Protein AF-0000000080645925 (afdb_homodimer)

Organism: NCBI:txid888439

pLDDT: mean 96.14, std 4.33, range [56.69, 98.94]

Structure (mmCIF, N/CA/C/O backbone):
data_AF-0000000080645925-model_v1
#
loop_
_entity.id
_entity.type
_entity.pdbx_description
1 polymer 'Pyrroline-5-carboxylate reductase'
#
loop_
_atom_site.group_PDB
_atom_site.id
_atom_site.type_symbol
_atom_site.label_atom_id
_atom_site.label_alt_id
_atom_site.label_comp_id
_atom_site.label_asym_id
_atom_site.label_entity_id
_atom_site.label_seq_id
_atom_site.pdbx_PDB_ins_code
_atom_site.Cartn_x
_atom_site.Cartn_y
_atom_site.Cartn_z
_atom_site.occupancy
_atom_site.B_iso_or_equiv
_atom_site.auth_seq_id
_atom_site.auth_comp_id
_atom_site.auth_asym_id
_atom_site.auth_atom_id
_atom_site.pdbx_PDB_model_num
ATOM 1 N N . MET A 1 1 ? -7.281 8.938 30.578 1 92.31 1 MET A N 1
ATOM 2 C CA . MET A 1 1 ? -7.684 9.039 29.172 1 92.31 1 MET A CA 1
ATOM 3 C C . MET A 1 1 ? -7.758 10.5 28.734 1 92.31 1 MET A C 1
ATOM 5 O O . MET A 1 1 ? -8.305 11.344 29.453 1 92.31 1 MET A O 1
ATOM 9 N N . LEU A 1 2 ? -7.09 10.836 27.609 1 97 2 LEU A N 1
ATOM 10 C CA . LEU A 1 2 ? -7.094 12.219 27.125 1 97 2 LEU A CA 1
ATOM 11 C C . LEU A 1 2 ? -8.32 12.492 26.266 1 97 2 LEU A C 1
ATOM 13 O O . LEU A 1 2 ? -8.852 11.586 25.625 1 97 2 LEU A O 1
ATOM 17 N N . THR A 1 3 ? -8.766 13.719 26.375 1 98.38 3 THR A N 1
ATOM 18 C CA . THR A 1 3 ? -9.867 14.117 25.516 1 98.38 3 THR A CA 1
ATOM 19 C C . THR A 1 3 ? -9.359 14.883 24.297 1 98.38 3 THR A C 1
ATOM 21 O O . THR A 1 3 ? -8.648 15.883 24.422 1 98.38 3 THR A O 1
ATOM 24 N N . VAL A 1 4 ? -9.711 14.367 23.109 1 98.75 4 VAL A N 1
ATOM 25 C CA . VAL A 1 4 ? -9.383 15.016 21.859 1 98.75 4 VAL A CA 1
ATOM 26 C C . VAL A 1 4 ? -10.609 15.75 21.312 1 98.75 4 VAL A C 1
ATOM 28 O O . VAL A 1 4 ? -11.625 15.125 21 1 98.75 4 VAL A O 1
ATOM 31 N N . GLY A 1 5 ? -10.508 17.047 21.328 1 98.5 5 GLY A N 1
ATOM 32 C CA . GLY A 1 5 ? -11.547 17.859 20.703 1 98.5 5 GLY A CA 1
ATOM 33 C C . GLY A 1 5 ? -11.281 18.125 19.234 1 98.5 5 GLY A C 1
ATOM 34 O O . GLY A 1 5 ? -10.156 18.438 18.844 1 98.5 5 GLY A O 1
ATOM 35 N N . ILE A 1 6 ? -12.273 18.016 18.391 1 98.62 6 ILE A N 1
ATOM 36 C CA . ILE A 1 6 ? -12.18 18.312 16.969 1 98.62 6 ILE A CA 1
ATOM 37 C C . ILE A 1 6 ? -13.102 19.484 16.641 1 98.62 6 ILE A C 1
ATOM 39 O O . ILE A 1 6 ? -14.32 19.375 16.766 1 98.62 6 ILE A O 1
ATOM 43 N N . LEU A 1 7 ? -12.469 20.578 16.328 1 97.88 7 LEU A N 1
ATOM 44 C CA . LEU A 1 7 ? -13.219 21.75 15.891 1 97.88 7 LEU A CA 1
ATOM 45 C C . LEU A 1 7 ? -13.312 21.812 14.367 1 97.88 7 LEU A C 1
ATOM 47 O O . LEU A 1 7 ? -12.375 22.266 13.703 1 97.88 7 LEU A O 1
ATOM 51 N N . GLY A 1 8 ? -14.438 21.453 13.82 1 96.75 8 GLY A N 1
ATOM 52 C CA . GLY A 1 8 ? -14.656 21.25 12.398 1 96.75 8 GLY A CA 1
ATOM 53 C C . GLY A 1 8 ? -14.805 19.781 12.016 1 96.75 8 GLY A C 1
ATOM 54 O O . GLY A 1 8 ? -13.844 19.016 12.125 1 96.75 8 GLY A O 1
ATOM 55 N N . THR A 1 9 ? -15.992 19.422 11.531 1 96 9 THR A N 1
ATOM 56 C CA . THR A 1 9 ? -16.266 18.016 11.211 1 96 9 THR A CA 1
ATOM 57 C C . THR A 1 9 ? -16.469 17.828 9.711 1 96 9 THR A C 1
ATOM 59 O O . THR A 1 9 ? -17.391 17.125 9.297 1 96 9 THR A O 1
ATOM 62 N N . GLY A 1 10 ? -15.68 18.625 8.969 1 93.25 10 GLY A N 1
ATOM 63 C CA . GLY A 1 10 ? -15.625 18.359 7.539 1 93.25 10 GLY A CA 1
ATOM 64 C C . GLY A 1 10 ? -14.906 17.062 7.191 1 93.25 10 GLY A C 1
ATOM 65 O O . GLY A 1 10 ? -14.852 16.156 8.008 1 93.25 10 GLY A O 1
ATOM 66 N N . SER A 1 11 ? -14.391 16.969 6.008 1 91.38 11 SER A N 1
ATOM 67 C CA . SER A 1 11 ? -13.75 15.75 5.523 1 91.38 11 SER A CA 1
ATOM 68 C C . SER A 1 11 ? -12.57 15.352 6.41 1 91.38 11 SER A C 1
ATOM 70 O O . SER A 1 11 ? -12.516 14.234 6.914 1 91.38 11 SER A O 1
ATOM 72 N N . MET A 1 12 ? -11.664 16.266 6.664 1 94.06 12 MET A N 1
ATOM 73 C CA . MET A 1 12 ? -10.461 15.961 7.434 1 94.06 12 MET A CA 1
ATOM 74 C C . MET A 1 12 ? -10.805 15.734 8.906 1 94.06 12 MET A C 1
ATOM 76 O O . MET A 1 12 ? -10.328 14.781 9.516 1 94.06 12 MET A O 1
ATOM 80 N N . GLY A 1 13 ? -11.625 16.672 9.469 1 96.81 13 GLY A N 1
ATOM 81 C CA . GLY A 1 13 ? -12.023 16.5 10.852 1 96.81 13 GLY A CA 1
ATOM 82 C C . GLY A 1 13 ? -12.719 15.18 11.125 1 96.81 13 GLY A C 1
ATOM 83 O O . GLY A 1 13 ? -12.422 14.516 12.117 1 96.81 13 GLY A O 1
ATOM 84 N N . SER A 1 14 ? -13.586 14.789 10.227 1 97 14 SER A N 1
ATOM 85 C CA . SER A 1 14 ? -14.297 13.523 10.375 1 97 14 SER A CA 1
ATOM 86 C C . SER A 1 14 ? -13.344 12.336 10.266 1 97 14 SER A C 1
ATOM 88 O O . SER A 1 14 ? -13.492 11.352 10.992 1 97 14 SER A O 1
ATOM 90 N N . ALA A 1 15 ? -12.406 12.406 9.344 1 96.69 15 ALA A N 1
ATOM 91 C CA . ALA A 1 15 ? -11.422 11.344 9.172 1 96.69 15 ALA A CA 1
ATOM 92 C C . ALA A 1 15 ? -10.602 11.141 10.438 1 96.69 15 ALA A C 1
ATOM 94 O O . ALA A 1 15 ? -10.367 10 10.867 1 96.69 15 ALA A O 1
ATOM 95 N N . ILE A 1 16 ? -10.164 12.219 11 1 97.75 16 ILE A N 1
ATOM 96 C CA . ILE A 1 16 ? -9.367 12.156 12.219 1 97.75 16 ILE A CA 1
ATOM 97 C C . ILE A 1 16 ? -10.211 11.578 13.352 1 97.75 16 ILE A C 1
ATOM 99 O O . ILE A 1 16 ? -9.766 10.695 14.086 1 97.75 16 ILE A O 1
ATOM 103 N N . ALA A 1 17 ? -11.453 12.078 13.477 1 98.12 17 ALA A N 1
ATOM 104 C CA . ALA A 1 17 ? -12.359 11.57 14.508 1 98.12 17 ALA A CA 1
ATOM 105 C C . ALA A 1 17 ? -12.555 10.07 14.367 1 98.12 17 ALA A C 1
ATOM 107 O O . ALA A 1 17 ? -12.461 9.328 15.352 1 98.12 17 ALA A O 1
ATOM 108 N N . ARG A 1 18 ? -12.805 9.617 13.211 1 97.88 18 ARG A N 1
ATOM 109 C CA . ARG A 1 18 ? -13.031 8.195 12.961 1 97.88 18 ARG A CA 1
ATOM 110 C C . ARG A 1 18 ? -11.773 7.387 13.266 1 97.88 18 ARG A C 1
ATOM 112 O O . ARG A 1 18 ? -11.859 6.266 13.773 1 97.88 18 ARG A O 1
ATOM 119 N N . GLY A 1 19 ? -10.633 7.953 12.852 1 98 19 GLY A N 1
ATOM 120 C CA . GLY A 1 19 ? -9.375 7.285 13.164 1 98 19 GLY A CA 1
ATOM 121 C C . GLY A 1 19 ? -9.156 7.094 14.648 1 98 19 GLY A C 1
ATOM 122 O O . GLY A 1 19 ? -8.789 6.004 15.094 1 98 19 GLY A O 1
ATOM 123 N N . VAL A 1 20 ? -9.391 8.141 15.375 1 98.12 20 VAL A N 1
ATOM 124 C CA . VAL A 1 20 ? -9.211 8.086 16.828 1 98.12 20 VAL A CA 1
ATOM 125 C C . VAL A 1 20 ? -10.219 7.109 17.438 1 98.12 20 VAL A C 1
ATOM 127 O O . VAL A 1 20 ? -9.867 6.316 18.312 1 98.12 20 VAL A O 1
ATOM 130 N N . ALA A 1 21 ? -11.445 7.148 17 1 97.94 21 ALA A N 1
ATOM 131 C CA . ALA A 1 21 ? -12.484 6.254 17.516 1 97.94 21 ALA A CA 1
ATOM 132 C C . ALA A 1 21 ? -12.133 4.793 17.219 1 97.94 21 ALA A C 1
ATOM 134 O O . ALA A 1 21 ? -12.383 3.918 18.062 1 97.94 21 ALA A O 1
ATOM 135 N N . ALA A 1 22 ? -11.586 4.562 16.109 1 97.31 22 ALA A N 1
ATOM 136 C CA . ALA A 1 22 ? -11.312 3.195 15.664 1 97.31 22 ALA A CA 1
ATOM 137 C C . ALA A 1 22 ? -10.062 2.641 16.344 1 97.31 22 ALA A C 1
ATOM 139 O O . ALA A 1 22 ? -10 1.455 16.688 1 97.31 22 ALA A O 1
ATOM 140 N N . ASN A 1 23 ? -9.102 3.48 16.531 1 97.25 23 ASN A N 1
ATOM 141 C CA . ASN A 1 23 ? -7.785 2.943 16.875 1 97.25 23 ASN A CA 1
ATOM 142 C C . ASN A 1 23 ? -7.281 3.494 18.203 1 97.25 23 ASN A C 1
ATOM 144 O O . ASN A 1 23 ? -6.258 3.043 18.719 1 97.25 23 ASN A O 1
ATOM 148 N N . GLY A 1 24 ? -7.992 4.426 18.781 1 97.38 24 GLY A N 1
ATOM 149 C CA . GLY A 1 24 ? -7.492 5.098 19.969 1 97.38 24 GLY A CA 1
ATOM 150 C C . GLY A 1 24 ? -8.469 5.066 21.125 1 97.38 24 GLY A C 1
ATOM 151 O O . GLY A 1 24 ? -8.352 5.855 22.062 1 97.38 24 GLY A O 1
ATOM 152 N N . LYS A 1 25 ? -9.414 4.164 21.125 1 95 25 LYS A N 1
ATOM 153 C CA . LYS A 1 25 ? -10.516 4.152 22.094 1 95 25 LYS A CA 1
ATOM 154 C C . LYS A 1 25 ? -10.008 3.936 23.516 1 95 25 LYS A C 1
ATOM 156 O O . LYS A 1 25 ? -10.633 4.387 24.469 1 95 25 LYS A O 1
ATOM 161 N N . GLU A 1 26 ? -8.961 3.281 23.625 1 96.56 26 GLU A N 1
ATOM 162 C CA . GLU A 1 26 ? -8.438 2.975 24.953 1 96.56 26 GLU A CA 1
ATOM 163 C C . GLU A 1 26 ? -7.664 4.16 25.531 1 96.56 26 GLU A C 1
ATOM 165 O O . GLU A 1 26 ? -7.434 4.227 26.734 1 96.56 26 GLU A O 1
ATOM 170 N N . LYS A 1 27 ? -7.328 5.105 24.703 1 97.25 27 LYS A N 1
ATOM 171 C CA . LYS A 1 27 ? -6.445 6.18 25.141 1 97.25 27 LYS A CA 1
ATOM 172 C C . LYS A 1 27 ? -7.148 7.531 25.078 1 97.25 27 LYS A C 1
ATOM 174 O O . LYS A 1 27 ? -6.801 8.453 25.812 1 97.25 27 LYS A O 1
ATOM 179 N N . PHE A 1 28 ? -8.18 7.59 24.188 1 98.38 28 PHE A N 1
ATOM 180 C CA . PHE A 1 28 ? -8.719 8.914 23.906 1 98.38 28 PHE A CA 1
ATOM 181 C C . PHE A 1 28 ? -10.242 8.906 23.984 1 98.38 28 PHE A C 1
ATOM 183 O O . PHE A 1 28 ? -10.891 7.93 23.578 1 98.38 28 PHE A O 1
ATOM 190 N N . ARG A 1 29 ? -10.773 10.031 24.422 1 98.19 29 ARG A N 1
ATOM 191 C CA . ARG A 1 29 ? -12.172 10.398 24.266 1 98.19 29 ARG A CA 1
ATOM 192 C C . ARG A 1 29 ? -12.336 11.508 23.234 1 98.19 29 ARG A C 1
ATOM 194 O O . ARG A 1 29 ? -11.43 12.32 23.031 1 98.19 29 ARG A O 1
ATOM 201 N N . LEU A 1 30 ? -13.508 11.484 22.625 1 98.5 30 LEU A N 1
ATOM 202 C CA . LEU A 1 30 ? -13.719 12.445 21.547 1 98.5 30 LEU A CA 1
ATOM 203 C C . LEU A 1 30 ? -14.781 13.469 21.938 1 98.5 30 LEU A C 1
ATOM 205 O O . LEU A 1 30 ? -15.797 13.117 22.562 1 98.5 30 LEU A O 1
ATOM 209 N N . CYS A 1 31 ? -14.477 14.688 21.656 1 98.38 31 CYS A N 1
ATOM 210 C CA . CYS A 1 31 ? -15.422 15.789 21.719 1 98.38 31 CYS A CA 1
ATOM 211 C C . CYS A 1 31 ? -15.445 16.578 20.422 1 98.38 31 CYS A C 1
ATOM 213 O O . CYS A 1 31 ? -14.398 17.016 19.938 1 98.38 31 CYS A O 1
ATOM 215 N N . LEU A 1 32 ? -16.656 16.719 19.828 1 98.5 32 LEU A N 1
ATOM 216 C CA . LEU A 1 32 ? -16.75 17.312 18.5 1 98.5 32 LEU A CA 1
ATOM 217 C C . LEU A 1 32 ? -17.516 18.625 18.531 1 98.5 32 LEU A C 1
ATOM 219 O O . LEU A 1 32 ? -18.422 18.797 19.359 1 98.5 32 LEU A O 1
ATOM 223 N N . TYR A 1 33 ? -17.125 19.516 17.609 1 97.44 33 TYR A N 1
ATOM 224 C CA . TYR A 1 33 ? -17.875 20.75 17.391 1 97.44 33 TYR A CA 1
ATOM 225 C C . TYR A 1 33 ? -17.812 21.172 15.93 1 97.44 33 TYR A C 1
ATOM 227 O O . TYR A 1 33 ? -16.75 21.094 15.297 1 97.44 33 TYR A O 1
ATOM 235 N N . ALA A 1 34 ? -18.891 21.5 15.453 1 95.75 34 ALA A N 1
ATOM 236 C CA . ALA A 1 34 ? -19.016 22.203 14.172 1 95.75 34 ALA A CA 1
ATOM 237 C C . ALA A 1 34 ? -20.016 23.344 14.258 1 95.75 34 ALA A C 1
ATOM 239 O O . ALA A 1 34 ? -20.922 23.312 15.086 1 95.75 34 ALA A O 1
ATOM 240 N N . ARG A 1 35 ? -19.797 24.344 13.359 1 89.38 35 ARG A N 1
ATOM 241 C CA . ARG A 1 35 ? -20.734 25.469 13.359 1 89.38 35 ARG A CA 1
ATOM 242 C C . ARG A 1 35 ? -22.156 25 13.078 1 89.38 35 ARG A C 1
ATOM 244 O O . ARG A 1 35 ? -23.109 25.516 13.648 1 89.38 35 ARG A O 1
ATOM 251 N N . ARG A 1 36 ? -22.266 24.047 12.133 1 85.25 36 ARG A N 1
ATOM 252 C CA . ARG A 1 36 ? -23.562 23.422 11.852 1 85.25 36 ARG A CA 1
ATOM 253 C C . ARG A 1 36 ? -23.75 22.141 12.664 1 85.25 36 ARG A C 1
ATOM 255 O O . ARG A 1 36 ? -23.094 21.125 12.391 1 85.25 36 ARG A O 1
ATOM 262 N N . LYS A 1 37 ? -24.656 22.234 13.523 1 82.38 37 LYS A N 1
ATOM 263 C CA . LYS A 1 37 ? -24.891 21.109 14.422 1 82.38 37 LYS A CA 1
ATOM 264 C C . LYS A 1 37 ? -25.141 19.828 13.641 1 82.38 37 LYS A C 1
ATOM 266 O O . LYS A 1 37 ? -24.797 18.734 14.086 1 82.38 37 LYS A O 1
ATOM 271 N N . GLU A 1 38 ? -25.719 19.953 12.555 1 86.25 38 GLU A N 1
ATOM 272 C CA . GLU A 1 38 ? -26.078 18.812 11.711 1 86.25 38 GLU A CA 1
ATOM 273 C C . GLU A 1 38 ? -24.828 18.094 11.211 1 86.25 38 GLU A C 1
ATOM 275 O O . GLU A 1 38 ? -24.906 16.953 10.766 1 86.25 38 GLU A O 1
ATOM 280 N N . SER A 1 39 ? -23.766 18.719 11.32 1 85.5 39 SER A N 1
ATOM 281 C CA . SER A 1 39 ? -22.516 18.109 10.836 1 85.5 39 SER A CA 1
ATOM 282 C C . SER A 1 39 ? -21.812 17.328 11.945 1 85.5 39 SER A C 1
ATOM 284 O O . SER A 1 39 ? -21.219 16.281 11.688 1 85.5 39 SER A O 1
ATOM 286 N N . SER A 1 40 ? -21.953 17.781 13.172 1 90.94 40 SER A N 1
ATOM 287 C CA . SER A 1 40 ? -21.203 17.156 14.258 1 90.94 40 SER A CA 1
ATOM 288 C C . SER A 1 40 ? -22.047 16.109 14.984 1 90.94 40 SER A C 1
ATOM 290 O O . SER A 1 40 ? -21.531 15.07 15.406 1 90.94 40 SER A O 1
ATOM 292 N N . ALA A 1 41 ? -23.297 16.312 15.094 1 92.44 41 ALA A N 1
ATOM 293 C CA . ALA A 1 41 ? -24.156 15.477 15.922 1 92.44 41 ALA A CA 1
ATOM 294 C C . ALA A 1 41 ? -24.234 14.055 15.375 1 92.44 41 ALA A C 1
ATOM 296 O O . ALA A 1 41 ? -24.016 13.094 16.109 1 92.44 41 ALA A O 1
ATOM 297 N N . PRO A 1 42 ? -24.516 13.938 14.086 1 94.69 42 PRO A N 1
ATOM 298 C CA . PRO A 1 42 ? -24.547 12.57 13.562 1 94.69 42 PRO A CA 1
ATOM 299 C C . PRO A 1 42 ? -23.219 11.844 13.711 1 94.69 42 PRO A C 1
ATOM 301 O O . PRO A 1 42 ? -23.188 10.648 14 1 94.69 42 PRO A O 1
ATOM 304 N N . LEU A 1 43 ? -22.156 12.531 13.461 1 96.5 43 LEU A N 1
ATOM 305 C CA . LEU A 1 43 ? -20.828 11.938 13.594 1 96.5 43 LEU A CA 1
ATOM 306 C C . LEU A 1 43 ? -20.562 11.539 15.039 1 96.5 43 LEU A C 1
ATOM 308 O O . LEU A 1 43 ? -19.969 10.484 15.297 1 96.5 43 LEU A O 1
ATOM 312 N N . ALA A 1 44 ? -20.938 12.352 15.945 1 96.44 44 ALA A N 1
ATOM 313 C CA . ALA A 1 44 ? -20.75 12.062 17.359 1 96.44 44 ALA A CA 1
ATOM 314 C C . ALA A 1 44 ? -21.516 10.812 17.766 1 96.44 44 ALA A C 1
ATOM 316 O O . ALA A 1 44 ? -21.016 9.984 18.547 1 96.44 44 ALA A O 1
ATOM 317 N N . GLU A 1 45 ? -22.672 10.734 17.312 1 96.25 45 GLU A N 1
ATOM 318 C CA . GLU A 1 45 ? -23.484 9.555 17.594 1 96.25 45 GLU A CA 1
ATOM 319 C C . GLU A 1 45 ? -22.844 8.297 17.016 1 96.25 45 GLU A C 1
ATOM 321 O O . GLU A 1 45 ? -22.781 7.262 17.688 1 96.25 45 GLU A O 1
ATOM 326 N N . GLU A 1 46 ? -22.391 8.43 15.836 1 96.19 46 GLU A N 1
ATOM 327 C CA . GLU A 1 46 ? -21.719 7.32 15.164 1 96.19 46 GLU A CA 1
ATOM 328 C C . GLU A 1 46 ? -20.531 6.828 15.977 1 96.19 46 GLU A C 1
ATOM 330 O O . GLU A 1 46 ? -20.281 5.621 16.062 1 96.19 46 GLU A O 1
ATOM 335 N N . LEU A 1 47 ? -19.828 7.719 16.594 1 97.19 47 LEU A N 1
ATOM 336 C CA . LEU A 1 47 ? -18.516 7.398 17.156 1 97.19 47 LEU A CA 1
ATOM 337 C C . LEU A 1 47 ? -18.578 7.285 18.672 1 97.19 47 LEU A C 1
ATOM 339 O O . LEU A 1 47 ? -17.594 6.93 19.312 1 97.19 47 LEU A O 1
ATOM 343 N N . GLY A 1 48 ? -19.703 7.609 19.234 1 96.38 48 GLY A N 1
ATOM 344 C CA . GLY A 1 48 ? -19.797 7.66 20.688 1 96.38 48 GLY A CA 1
ATOM 345 C C . GLY A 1 48 ? -19.047 8.82 21.297 1 96.38 48 GLY A C 1
ATOM 346 O O . GLY A 1 48 ? -18.406 8.68 22.344 1 96.38 48 GLY A O 1
ATOM 347 N N . ALA A 1 49 ? -19.047 9.953 20.672 1 97.19 49 ALA A N 1
ATOM 348 C CA . ALA A 1 49 ? -18.328 11.148 21.109 1 97.19 49 ALA A CA 1
ATOM 349 C C . ALA A 1 49 ? -19.281 12.156 21.75 1 97.19 49 ALA A C 1
ATOM 351 O O . ALA A 1 49 ? -20.5 12.055 21.609 1 97.19 49 ALA A O 1
ATOM 352 N N . GLU A 1 50 ? -18.766 13.047 22.438 1 96.81 50 GLU A N 1
ATOM 353 C CA . GLU A 1 50 ? -19.516 14.188 22.969 1 96.81 50 GLU A CA 1
ATOM 354 C C . GLU A 1 50 ? -19.578 15.32 21.953 1 96.81 50 GLU A C 1
ATOM 356 O O . GLU A 1 50 ? -18.734 15.422 21.078 1 96.81 50 GLU A O 1
ATOM 361 N N . VAL A 1 51 ? -20.625 16.109 22.156 1 97.19 51 VAL A N 1
ATOM 362 C CA . VAL A 1 51 ? -20.75 17.297 21.312 1 97.19 51 VAL A CA 1
ATOM 363 C C . VAL A 1 51 ? -20.609 18.547 22.156 1 97.19 51 VAL A C 1
ATOM 365 O O . VAL A 1 51 ? -21.297 18.688 23.188 1 97.19 51 VAL A O 1
ATOM 368 N N . ALA A 1 52 ? -19.719 19.391 21.797 1 97 52 ALA A N 1
ATOM 369 C CA . ALA A 1 52 ? -19.547 20.672 22.484 1 97 52 ALA A CA 1
ATOM 370 C C . ALA A 1 52 ? -20.578 21.688 22.016 1 97 52 ALA A C 1
ATOM 372 O O . ALA A 1 52 ? -21.047 21.641 20.875 1 97 52 ALA A O 1
ATOM 373 N N . THR A 1 53 ? -20.906 22.688 22.828 1 95.06 53 THR A N 1
ATOM 374 C CA . THR A 1 53 ? -21.938 23.688 22.531 1 95.06 53 THR A CA 1
ATOM 375 C C . THR A 1 53 ? -21.344 24.844 21.75 1 95.06 53 THR A C 1
ATOM 377 O O . THR A 1 53 ? -22.062 25.5 20.984 1 95.06 53 THR A O 1
ATOM 380 N N . ASP A 1 54 ? -20.172 25.141 22 1 95.06 54 ASP A N 1
ATOM 381 C CA . ASP A 1 54 ? -19.438 26.188 21.297 1 95.06 54 ASP A CA 1
ATOM 382 C C . ASP A 1 54 ? -17.922 25.938 21.359 1 95.06 54 ASP A C 1
ATOM 384 O O . ASP A 1 54 ? -17.484 24.984 22.016 1 95.06 54 ASP A O 1
ATOM 388 N N . PRO A 1 55 ? -17.141 26.734 20.672 1 96.25 55 PRO A N 1
ATOM 389 C CA . PRO A 1 55 ? -15.695 26.5 20.641 1 96.25 55 PRO A CA 1
ATOM 390 C C . PRO A 1 55 ? -15.039 26.562 22.016 1 96.25 55 PRO A C 1
ATOM 392 O O . PRO A 1 55 ? -14.141 25.766 22.312 1 96.25 55 PRO A O 1
ATOM 395 N N . ASP A 1 56 ? -15.461 27.453 22.812 1 96.19 56 ASP A N 1
ATOM 396 C CA . ASP A 1 56 ? -14.883 27.578 24.156 1 96.19 56 ASP A CA 1
ATOM 397 C C . ASP A 1 56 ? -15.203 26.344 25 1 96.19 56 ASP A C 1
ATOM 399 O O . ASP A 1 56 ? -14.367 25.891 25.781 1 96.19 56 ASP A O 1
ATOM 403 N N . ASP A 1 57 ? -16.422 25.922 24.828 1 96.38 57 ASP A N 1
ATOM 404 C CA . ASP A 1 57 ? -16.828 24.688 25.5 1 96.38 57 ASP A CA 1
ATOM 405 C C . ASP A 1 57 ? -15.953 23.516 25.062 1 96.38 57 ASP A C 1
ATOM 407 O O . ASP A 1 57 ? -15.508 22.719 25.891 1 96.38 57 ASP A O 1
ATOM 411 N N . LEU A 1 58 ? -15.664 23.391 23.781 1 97.44 58 LEU A N 1
ATOM 412 C CA . LEU A 1 58 ? -14.82 22.328 23.25 1 97.44 58 LEU A CA 1
ATOM 413 C C . LEU A 1 58 ? -13.414 22.406 23.828 1 97.44 58 LEU A C 1
ATOM 415 O O . LEU A 1 58 ? -12.867 21.391 24.281 1 97.44 58 LEU A O 1
ATOM 419 N N . VAL A 1 59 ? -12.852 23.562 23.844 1 96.88 59 VAL A N 1
ATOM 420 C CA . VAL A 1 59 ? -11.484 23.781 24.281 1 96.88 59 VAL A CA 1
ATOM 421 C C . VAL A 1 59 ? -11.352 23.453 25.766 1 96.88 59 VAL A C 1
ATOM 423 O O . VAL A 1 59 ? -10.375 22.828 26.188 1 96.88 59 VAL A O 1
ATOM 426 N N . THR A 1 60 ? -12.336 23.844 26.531 1 95.31 60 THR A N 1
ATOM 427 C CA . THR A 1 60 ? -12.312 23.625 27.984 1 95.31 60 THR A CA 1
ATOM 428 C C . THR A 1 60 ? -12.391 22.141 28.312 1 95.31 60 THR A C 1
ATOM 430 O O . THR A 1 60 ? -11.781 21.672 29.281 1 95.31 60 THR A O 1
ATOM 433 N N . LYS A 1 61 ? -12.953 21.438 27.438 1 96.12 61 LYS A N 1
ATOM 434 C CA . LYS A 1 61 ? -13.188 20.016 27.688 1 96.12 61 LYS A CA 1
ATOM 435 C C . LYS A 1 61 ? -12.062 19.172 27.094 1 96.12 61 LYS A C 1
ATOM 437 O O . LYS A 1 61 ? -12.008 17.969 27.328 1 96.12 61 LYS A O 1
ATOM 442 N N . SER A 1 62 ? -11.172 19.766 26.359 1 98.25 62 SER A N 1
ATOM 443 C CA . SER A 1 62 ? -10.242 18.984 25.547 1 98.25 62 SER A CA 1
ATOM 444 C C . SER A 1 62 ? -8.805 19.156 26.047 1 98.25 62 SER A C 1
ATOM 446 O O . SER A 1 62 ? -8.375 20.281 26.328 1 98.25 62 SER A O 1
ATOM 448 N N . ASP A 1 63 ? -8.062 18.078 26.141 1 98.25 63 ASP A N 1
ATOM 449 C CA . ASP A 1 63 ? -6.621 18.141 26.359 1 98.25 63 ASP A CA 1
ATOM 450 C C . ASP A 1 63 ? -5.891 18.547 25.078 1 98.25 63 ASP A C 1
ATOM 452 O O . ASP A 1 63 ? -4.871 19.234 25.125 1 98.25 63 ASP A O 1
ATOM 456 N N . ILE A 1 64 ? -6.379 18.062 23.984 1 98.62 64 ILE A N 1
ATOM 457 C CA . ILE A 1 64 ? -5.895 18.359 22.641 1 98.62 64 ILE A CA 1
ATOM 458 C C . ILE A 1 64 ? -7.051 18.844 21.766 1 98.62 64 ILE A C 1
ATOM 460 O O . ILE A 1 64 ? -8.086 18.188 21.672 1 98.62 64 ILE A O 1
ATOM 464 N N . THR A 1 65 ? -6.91 19.984 21.234 1 98.69 65 THR A N 1
ATOM 465 C CA . THR A 1 65 ? -7.93 20.516 20.344 1 98.69 65 THR A CA 1
ATOM 466 C C . THR A 1 65 ? -7.41 20.625 18.906 1 98.69 65 THR A C 1
ATOM 468 O O . THR A 1 65 ? -6.512 21.422 18.625 1 98.69 65 THR A O 1
ATOM 471 N N . VAL A 1 66 ? -7.988 19.875 18 1 98.75 66 VAL A N 1
ATOM 472 C CA . VAL A 1 66 ? -7.625 19.891 16.594 1 98.75 66 VAL A CA 1
ATOM 473 C C . VAL A 1 66 ? -8.5 20.875 15.836 1 98.75 66 VAL A C 1
ATOM 475 O O . VAL A 1 66 ? -9.727 20.734 15.805 1 98.75 66 VAL A O 1
ATOM 478 N N . ILE A 1 67 ? -7.867 21.812 15.336 1 98.31 67 ILE A N 1
ATOM 479 C CA . ILE A 1 67 ? -8.547 22.781 14.484 1 98.31 67 ILE A CA 1
ATOM 480 C C . ILE A 1 67 ? -8.602 22.266 13.047 1 98.31 67 ILE A C 1
ATOM 482 O O . ILE A 1 67 ? -7.598 22.328 12.328 1 98.31 67 ILE A O 1
ATOM 486 N N . ALA A 1 68 ? -9.766 21.859 12.625 1 97.38 68 ALA A N 1
ATOM 487 C CA . ALA A 1 68 ? -9.938 21.234 11.32 1 97.38 68 ALA A CA 1
ATOM 488 C C . ALA A 1 68 ? -10.953 22 10.477 1 97.38 68 ALA A C 1
ATOM 490 O O . ALA A 1 68 ? -11.914 21.422 9.969 1 97.38 68 ALA A O 1
ATOM 491 N N . VAL A 1 69 ? -10.719 23.266 10.289 1 95.56 69 VAL A N 1
ATOM 492 C CA . VAL A 1 69 ? -11.539 24.141 9.445 1 95.56 69 VAL A CA 1
ATOM 493 C C . VAL A 1 69 ? -10.711 24.609 8.25 1 95.56 69 VAL A C 1
ATOM 495 O O . VAL A 1 69 ? -9.5 24.375 8.195 1 95.56 69 VAL A O 1
ATOM 498 N N . LYS A 1 70 ? -11.375 25.25 7.355 1 92.12 70 LYS A N 1
ATOM 499 C CA . LYS A 1 70 ? -10.672 25.781 6.195 1 92.12 70 LYS A CA 1
ATOM 500 C C . LYS A 1 70 ? -9.633 26.828 6.617 1 92.12 70 LYS A C 1
ATOM 502 O O . LYS A 1 70 ? -9.828 27.531 7.602 1 92.12 70 LYS A O 1
ATOM 507 N N . PRO A 1 71 ? -8.578 26.938 5.805 1 92.94 71 PRO A N 1
ATOM 508 C CA . PRO A 1 71 ? -7.488 27.844 6.184 1 92.94 71 PRO A CA 1
ATOM 509 C C . PRO A 1 71 ? -7.965 29.266 6.438 1 92.94 71 PRO A C 1
ATOM 511 O O . PRO A 1 71 ? -7.559 29.891 7.422 1 92.94 71 PRO A O 1
ATOM 514 N N . TYR A 1 72 ? -8.875 29.75 5.645 1 92.38 72 TYR A N 1
ATOM 515 C CA . TYR A 1 72 ? -9.305 31.141 5.758 1 92.38 72 TYR A CA 1
ATOM 516 C C . TYR A 1 72 ? -10.172 31.344 6.992 1 92.38 72 TYR A C 1
ATOM 518 O O . TYR A 1 72 ? -10.43 32.469 7.395 1 92.38 72 TYR A O 1
ATOM 526 N N . GLN A 1 73 ? -10.555 30.25 7.672 1 95.19 73 GLN A N 1
ATOM 527 C CA . GLN A 1 73 ? -11.414 30.328 8.844 1 95.19 73 GLN A CA 1
ATOM 528 C C . GLN A 1 73 ? -10.609 30.25 10.133 1 95.19 73 GLN A C 1
ATOM 530 O O . GLN A 1 73 ? -11.125 30.531 11.219 1 95.19 73 GLN A O 1
ATOM 535 N N . VAL A 1 74 ? -9.359 29.922 10.07 1 96.25 74 VAL A N 1
ATOM 536 C CA . VAL A 1 74 ? -8.562 29.578 11.234 1 96.25 74 VAL A CA 1
ATOM 537 C C . VAL A 1 74 ? -8.422 30.781 12.156 1 96.25 74 VAL A C 1
ATOM 539 O O . VAL A 1 74 ? -8.648 30.688 13.367 1 96.25 74 VAL A O 1
ATOM 542 N N . ASN A 1 75 ? -8.062 31.906 11.609 1 95.5 75 ASN A N 1
ATOM 543 C CA . ASN A 1 75 ? -7.914 33.094 12.422 1 95.5 75 ASN A CA 1
ATOM 544 C C . ASN A 1 75 ? -9.195 33.438 13.195 1 95.5 75 ASN A C 1
ATOM 546 O O . ASN A 1 75 ? -9.148 33.719 14.391 1 95.5 75 ASN A O 1
ATOM 550 N N . GLY A 1 76 ? -10.305 33.344 12.5 1 95.44 76 GLY A N 1
ATOM 551 C CA . GLY A 1 76 ? -11.586 33.656 13.117 1 95.44 76 GLY A CA 1
ATOM 552 C C . GLY A 1 76 ? -11.914 32.75 14.281 1 95.44 76 GLY A C 1
ATOM 553 O O . GLY A 1 76 ? -12.57 33.156 15.242 1 95.44 76 GLY A O 1
ATOM 554 N N . VAL A 1 77 ? -11.445 31.516 14.195 1 95.75 77 VAL A N 1
ATOM 555 C CA . VAL A 1 77 ? -11.703 30.531 15.242 1 95.75 77 VAL A CA 1
ATOM 556 C C . VAL A 1 77 ? -10.734 30.75 16.406 1 95.75 77 VAL A C 1
ATOM 558 O O . VAL A 1 77 ? -11.148 30.844 17.562 1 95.75 77 VAL A O 1
ATOM 561 N N . LEU A 1 78 ? -9.492 30.875 16.156 1 96.94 78 LEU A N 1
ATOM 562 C CA . LEU A 1 78 ? -8.453 30.938 17.172 1 96.94 78 LEU A CA 1
ATOM 563 C C . LEU A 1 78 ? -8.531 32.25 17.953 1 96.94 78 LEU A C 1
ATOM 565 O O . LEU A 1 78 ? -8.406 32.25 19.188 1 96.94 78 LEU A O 1
ATOM 569 N N . SER A 1 79 ? -8.805 33.344 17.25 1 95.75 79 SER A N 1
ATOM 570 C CA . SER A 1 79 ? -8.781 34.656 17.891 1 95.75 79 SER A CA 1
ATOM 571 C C . SER A 1 79 ? -9.922 34.812 18.891 1 95.75 79 SER A C 1
ATOM 573 O O . SER A 1 79 ? -9.859 35.656 19.781 1 95.75 79 SER A O 1
ATOM 575 N N . LYS A 1 80 ? -10.898 33.938 18.75 1 94.44 80 LYS A N 1
ATOM 576 C CA . LYS A 1 80 ? -12.086 34.094 19.594 1 94.44 80 LYS A CA 1
ATOM 577 C C . LYS A 1 80 ? -12.039 33.156 20.781 1 94.44 80 LYS A C 1
ATOM 579 O O . LYS A 1 80 ? -12.922 33.188 21.641 1 94.44 80 LYS A O 1
ATOM 584 N N . LEU A 1 81 ? -11.031 32.344 20.812 1 94.94 81 LEU A N 1
ATOM 585 C CA . LEU A 1 81 ? -10.938 31.422 21.938 1 94.94 81 LEU A CA 1
ATOM 586 C C . LEU A 1 81 ? -10.664 32.188 23.234 1 94.94 81 LEU A C 1
ATOM 588 O O . LEU A 1 81 ? -9.766 33.031 23.281 1 94.94 81 LEU A O 1
ATOM 592 N N . ALA A 1 82 ? -11.367 31.859 24.266 1 90.44 82 ALA A N 1
ATOM 593 C CA . ALA A 1 82 ? -11.258 32.594 25.516 1 90.44 82 ALA A CA 1
ATOM 594 C C . ALA A 1 82 ? -9.984 32.219 26.266 1 90.44 82 ALA A C 1
ATOM 596 O O . ALA A 1 82 ? -9.273 33.094 26.781 1 90.44 82 ALA A O 1
ATOM 597 N N . ASP A 1 83 ? -9.703 30.922 26.453 1 89.31 83 ASP A N 1
ATOM 598 C CA . ASP A 1 83 ? -8.555 30.469 27.234 1 89.31 83 ASP A CA 1
ATOM 599 C C . ASP A 1 83 ? -8.008 29.156 26.703 1 89.31 83 ASP A C 1
ATOM 601 O O . ASP A 1 83 ? -8.289 28.094 27.266 1 89.31 83 ASP A O 1
ATOM 605 N N . PRO A 1 84 ? -7.102 29.297 25.797 1 90.31 84 PRO A N 1
ATOM 606 C CA . PRO A 1 84 ? -6.508 28.078 25.25 1 90.31 84 PRO A CA 1
ATOM 607 C C . PRO A 1 84 ? -5.324 27.578 26.062 1 90.31 84 PRO A C 1
ATOM 609 O O . PRO A 1 84 ? -4.613 26.656 25.641 1 90.31 84 PRO A O 1
ATOM 612 N N . LYS A 1 85 ? -5.105 28 27.266 1 91.19 85 LYS A N 1
ATOM 613 C CA . LYS A 1 85 ? -3.91 27.719 28.062 1 91.19 85 LYS A CA 1
ATOM 614 C C . LYS A 1 85 ? -3.869 26.266 28.5 1 91.19 85 LYS A C 1
ATOM 616 O O . LYS A 1 85 ? -2.793 25.719 28.75 1 91.19 85 LYS A O 1
ATOM 621 N N . GLN A 1 86 ? -4.965 25.672 28.5 1 91.06 86 GLN A N 1
ATOM 622 C CA . GLN A 1 86 ? -4.988 24.328 29.094 1 91.06 86 GLN A CA 1
ATOM 623 C C . GLN A 1 86 ? -5.016 23.25 28.016 1 91.06 86 GLN A C 1
ATOM 625 O O . GLN A 1 86 ? -4.98 22.062 28.312 1 91.06 86 GLN A O 1
ATOM 630 N N . THR A 1 87 ? -5.129 23.625 26.797 1 96.75 87 THR A N 1
ATOM 631 C CA . THR A 1 87 ? -5.242 22.641 25.719 1 96.75 87 THR A CA 1
ATOM 632 C C . THR A 1 87 ? -4.094 22.781 24.734 1 96.75 87 THR A C 1
ATOM 634 O O . THR A 1 87 ? -3.508 23.859 24.609 1 96.75 87 THR A O 1
ATOM 637 N N . ILE A 1 88 ? -3.658 21.672 24.188 1 98.12 88 ILE A N 1
ATOM 638 C CA . ILE A 1 88 ? -2.758 21.703 23.047 1 98.12 88 ILE A CA 1
ATOM 639 C C . ILE A 1 88 ? -3.545 22.062 21.781 1 98.12 88 ILE A C 1
ATOM 641 O O . ILE A 1 88 ? -4.551 21.422 21.469 1 98.12 88 ILE A O 1
ATOM 645 N N . ILE A 1 89 ? -3.133 23.062 21.094 1 98.56 89 ILE A N 1
ATOM 646 C CA . ILE A 1 89 ? -3.785 23.453 19.844 1 98.56 89 ILE A CA 1
ATOM 647 C C . ILE A 1 89 ? -3.072 22.797 18.656 1 98.56 89 ILE A C 1
ATOM 649 O O . ILE A 1 89 ? -1.854 22.922 18.516 1 98.56 89 ILE A O 1
ATOM 653 N N . VAL A 1 90 ? -3.811 22.078 17.875 1 98.75 90 VAL A N 1
ATOM 654 C CA . VAL A 1 90 ? -3.299 21.406 16.688 1 98.75 90 VAL A CA 1
ATOM 655 C C . VAL A 1 90 ? -4.043 21.906 15.445 1 98.75 90 VAL A C 1
ATOM 657 O O . VAL A 1 90 ? -5.273 21.891 15.406 1 98.75 90 VAL A O 1
ATOM 660 N N . SER A 1 91 ? -3.354 22.344 14.508 1 98.5 91 SER A N 1
ATOM 661 C CA . SER A 1 91 ? -3.996 22.797 13.273 1 98.5 91 SER A CA 1
ATOM 662 C C . SER A 1 91 ? -3.635 21.875 12.102 1 98.5 91 SER A C 1
ATOM 664 O O . SER A 1 91 ? -2.465 21.531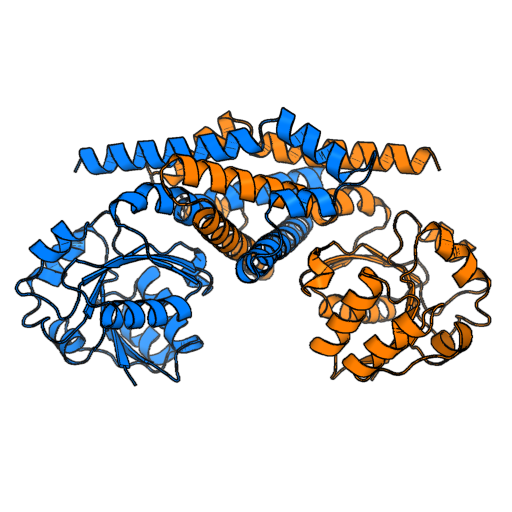 11.914 1 98.5 91 SER A O 1
ATOM 666 N N . VAL A 1 92 ? -4.637 21.531 11.273 1 97.44 92 VAL A N 1
ATOM 667 C CA . VAL A 1 92 ? -4.398 20.766 10.062 1 97.44 92 VAL A CA 1
ATOM 668 C C . VAL A 1 92 ? -4.688 21.609 8.828 1 97.44 92 VAL A C 1
ATOM 670 O O . VAL A 1 92 ? -4.809 21.094 7.719 1 97.44 92 VAL A O 1
ATOM 673 N N . ALA A 1 93 ? -4.812 22.938 9.078 1 92.44 93 ALA A N 1
ATOM 674 C CA . ALA A 1 93 ? -5.113 23.844 7.98 1 92.44 93 ALA A CA 1
ATOM 675 C C . ALA A 1 93 ? -3.883 24.078 7.113 1 92.44 93 ALA A C 1
ATOM 677 O O . ALA A 1 93 ? -2.799 24.375 7.633 1 92.44 93 ALA A O 1
ATOM 678 N N . ALA A 1 94 ? -4.125 24.016 5.812 1 86.25 94 ALA A N 1
ATOM 679 C CA . ALA A 1 94 ? -3.035 24.25 4.867 1 86.25 94 ALA A CA 1
ATOM 680 C C . ALA A 1 94 ? -2.633 25.734 4.855 1 86.25 94 ALA A C 1
ATOM 682 O O . ALA A 1 94 ? -3.48 26.609 4.996 1 86.25 94 ALA A O 1
ATOM 683 N N . GLY A 1 95 ? -1.31 25.938 4.785 1 86.06 95 GLY A N 1
ATOM 684 C CA . GLY A 1 95 ? -0.799 27.266 4.508 1 86.06 95 GLY A CA 1
ATOM 685 C C . GLY A 1 95 ? -0.74 28.156 5.738 1 86.06 95 GLY A C 1
ATOM 686 O O . GLY A 1 95 ? -0.53 29.359 5.633 1 86.06 95 GLY A O 1
ATOM 687 N N . ARG A 1 96 ? -1.024 27.672 6.848 1 92 96 ARG A N 1
ATOM 688 C CA . ARG A 1 96 ? -0.921 28.438 8.086 1 92 96 ARG A CA 1
ATOM 689 C C . ARG A 1 96 ? 0.312 28.016 8.883 1 92 96 ARG A C 1
ATOM 691 O O . ARG A 1 96 ? 0.328 26.953 9.508 1 92 96 ARG A O 1
ATOM 698 N N . SER A 1 97 ? 1.226 28.922 8.938 1 95.38 97 SER A N 1
ATOM 699 C CA . SER A 1 97 ? 2.471 28.609 9.633 1 95.38 97 SER A CA 1
ATOM 700 C C . SER A 1 97 ? 2.279 28.625 11.148 1 95.38 97 SER A C 1
ATOM 702 O O . SER A 1 97 ? 1.279 29.141 11.641 1 95.38 97 SER A O 1
ATOM 704 N N . LEU A 1 98 ? 3.236 28.062 11.828 1 97.44 98 LEU A N 1
ATOM 705 C CA . LEU A 1 98 ? 3.229 28.109 13.281 1 97.44 98 LEU A CA 1
ATOM 706 C C . LEU A 1 98 ? 3.248 29.547 13.773 1 97.44 98 LEU A C 1
ATOM 708 O O . LEU A 1 98 ? 2.566 29.891 14.742 1 97.44 98 LEU A O 1
ATOM 712 N N . ALA A 1 99 ? 4.023 30.344 13.133 1 96.31 99 ALA A N 1
ATOM 713 C CA . ALA A 1 99 ? 4.105 31.75 13.5 1 96.31 99 ALA A CA 1
ATOM 714 C C . ALA A 1 99 ? 2.75 32.438 13.367 1 96.31 99 ALA A C 1
ATOM 716 O O . ALA A 1 99 ? 2.32 33.156 14.273 1 96.31 99 ALA A O 1
ATOM 717 N N . THR A 1 100 ? 2.119 32.188 12.258 1 95.38 100 THR A N 1
ATOM 718 C CA . THR A 1 100 ? 0.807 32.75 12.016 1 95.38 100 THR A CA 1
ATOM 719 C C . THR A 1 100 ? -0.211 32.25 13.031 1 95.38 100 THR A C 1
ATOM 721 O O . THR A 1 100 ? -1.021 33.031 13.547 1 95.38 100 THR A O 1
ATOM 724 N N . LEU A 1 101 ? -0.166 30.969 13.328 1 97.12 101 LEU A N 1
ATOM 725 C CA . LEU A 1 101 ? -1.079 30.359 14.297 1 97.12 101 LEU A CA 1
ATOM 726 C C . LEU A 1 101 ? -0.867 30.953 15.688 1 97.12 101 LEU A C 1
ATOM 728 O O . LEU A 1 101 ? -1.833 31.234 16.406 1 97.12 101 LEU A O 1
ATOM 732 N N . GLN A 1 102 ? 0.358 31.109 16.016 1 96.62 102 GLN A N 1
ATOM 733 C CA . GLN A 1 102 ? 0.683 31.719 17.312 1 96.62 102 GLN A CA 1
ATOM 734 C C . GLN A 1 102 ? 0.129 33.125 17.422 1 96.62 102 GLN A C 1
ATOM 736 O O . GLN A 1 102 ? -0.399 33.531 18.453 1 96.62 102 GLN A O 1
ATOM 741 N N . GLU A 1 103 ? 0.24 33.875 16.328 1 95.88 103 GLU A N 1
ATOM 742 C CA . GLU A 1 103 ? -0.256 35.219 16.297 1 95.88 103 GLU A CA 1
ATOM 743 C C . GLU A 1 103 ? -1.775 35.281 16.422 1 95.88 103 GLU A C 1
ATOM 745 O O . GLU A 1 103 ? -2.33 36.219 16.969 1 95.88 103 GLU A O 1
ATOM 750 N N . ASP A 1 104 ? -2.395 34.25 15.898 1 96.12 104 ASP A N 1
ATOM 751 C CA . ASP A 1 104 ? -3.854 34.219 15.891 1 96.12 104 ASP A CA 1
ATOM 752 C C . ASP A 1 104 ? -4.398 33.906 17.281 1 96.12 104 ASP A C 1
ATOM 754 O O . ASP A 1 104 ? -5.562 34.188 17.578 1 96.12 104 ASP A O 1
ATOM 758 N N . LEU A 1 105 ? -3.604 33.344 18.125 1 96.19 105 LEU A N 1
ATOM 759 C CA . LEU A 1 105 ? -4.055 32.969 19.469 1 96.19 105 LEU A CA 1
ATOM 760 C C . LEU A 1 105 ? -4.047 34.156 20.406 1 96.19 105 LEU A C 1
ATOM 762 O O . LEU A 1 105 ? -3.082 34.938 20.422 1 96.19 105 LEU A O 1
ATOM 766 N N . PRO A 1 106 ? -5.098 34.312 21.203 1 94.31 106 PRO A N 1
ATOM 767 C CA . PRO A 1 106 ? -5.121 35.438 22.156 1 94.31 106 PRO A CA 1
ATOM 768 C C . PRO A 1 106 ? -4.094 35.281 23.266 1 94.31 106 PRO A C 1
ATOM 770 O O . PRO A 1 106 ? -3.59 36.281 23.797 1 94.31 106 PRO A O 1
ATOM 773 N N . THR A 1 107 ? -3.869 34.062 23.719 1 92.88 107 THR A N 1
ATOM 774 C CA . THR A 1 107 ? -2.857 33.719 24.703 1 92.88 107 THR A CA 1
ATOM 775 C C . THR A 1 107 ? -2.176 32.406 24.328 1 92.88 107 THR A C 1
ATOM 777 O O . THR A 1 107 ? -2.652 31.688 23.438 1 92.88 107 THR A O 1
ATOM 780 N N . ASP A 1 108 ? -1.062 32.156 24.984 1 92.12 108 ASP A N 1
ATOM 781 C CA . ASP A 1 108 ? -0.33 30.938 24.688 1 92.12 108 ASP A CA 1
ATOM 782 C C . ASP A 1 108 ? -1.141 29.703 25.078 1 92.12 108 ASP A C 1
ATOM 784 O O . ASP A 1 108 ? -1.813 29.703 26.109 1 92.12 108 ASP A O 1
ATOM 788 N N . ALA A 1 109 ? -1.143 28.734 24.203 1 94.44 109 ALA A N 1
ATOM 789 C CA . ALA A 1 109 ? -1.719 27.438 24.516 1 94.44 109 ALA A CA 1
ATOM 790 C C . ALA A 1 109 ? -0.715 26.547 25.25 1 94.44 109 ALA A C 1
ATOM 792 O O . ALA A 1 109 ? 0.435 26.938 25.453 1 94.44 109 ALA A O 1
ATOM 793 N N . ALA A 1 110 ? -1.2 25.391 25.672 1 94.75 110 ALA A N 1
ATOM 794 C CA . ALA A 1 110 ? -0.314 24.438 26.344 1 94.75 110 ALA A CA 1
ATOM 795 C C . ALA A 1 110 ? 0.738 23.906 25.375 1 94.75 110 ALA A C 1
ATOM 797 O O . ALA A 1 110 ? 1.784 23.406 25.797 1 94.75 110 ALA A O 1
ATOM 798 N N . GLY A 1 111 ? 0.48 24 24.141 1 97.5 111 GLY A N 1
ATOM 799 C CA . GLY A 1 111 ? 1.294 23.609 23 1 97.5 111 GLY A CA 1
ATOM 800 C C . GLY A 1 111 ? 0.667 23.969 21.672 1 97.5 111 GLY A C 1
ATOM 801 O O . GLY A 1 111 ? -0.543 24.188 21.594 1 97.5 111 GLY A O 1
ATOM 802 N N . LEU A 1 112 ? 1.5 24.156 20.719 1 98.44 112 LEU A N 1
ATOM 803 C CA . LEU A 1 112 ? 1.041 24.484 19.375 1 98.44 112 LEU A CA 1
ATOM 804 C C . LEU A 1 112 ? 1.729 23.609 18.328 1 98.44 112 LEU A C 1
ATOM 806 O O . LEU A 1 112 ? 2.957 23.625 18.219 1 98.44 112 LEU A O 1
ATOM 810 N N . VAL A 1 113 ? 0.918 22.828 17.641 1 98.69 113 VAL A N 1
ATOM 811 C CA . VAL A 1 113 ? 1.447 21.875 16.656 1 98.69 113 VAL A CA 1
ATOM 812 C C . VAL A 1 113 ? 0.743 22.062 15.32 1 98.69 113 VAL A C 1
ATOM 814 O O . VAL A 1 113 ? -0.48 22.203 15.273 1 98.69 113 VAL A O 1
ATOM 817 N N . ARG A 1 114 ? 1.502 22.125 14.289 1 98.5 114 ARG A N 1
ATOM 818 C CA . ARG A 1 114 ? 0.998 22.094 12.922 1 98.5 114 ARG A CA 1
ATOM 819 C C . ARG A 1 114 ? 1.114 20.703 12.32 1 98.5 114 ARG A C 1
ATOM 821 O O . ARG A 1 114 ? 2.16 20.047 12.438 1 98.5 114 ARG A O 1
ATOM 828 N N . VAL A 1 115 ? 0.016 20.219 11.758 1 98.44 115 VAL A N 1
ATOM 829 C CA . VAL A 1 115 ? -0.007 18.875 11.18 1 98.44 115 VAL A CA 1
ATOM 830 C C . VAL A 1 115 ? -0.445 18.953 9.719 1 98.44 115 VAL A C 1
ATOM 832 O O . VAL A 1 115 ? -1.363 19.703 9.375 1 98.44 115 VAL A O 1
ATOM 835 N N . MET A 1 116 ? 0.284 18.25 8.906 1 97.5 116 MET A N 1
ATOM 836 C CA . MET A 1 116 ? -0.078 18.109 7.5 1 97.5 116 MET A CA 1
ATOM 837 C C . MET A 1 116 ? -0.398 16.641 7.172 1 97.5 116 MET A C 1
ATOM 839 O O . MET A 1 116 ? 0.493 15.875 6.809 1 97.5 116 MET A O 1
ATOM 843 N N . PRO A 1 117 ? -1.644 16.266 7.242 1 97.5 117 PRO A N 1
ATOM 844 C CA . PRO A 1 117 ? -2.047 14.922 6.816 1 97.5 117 PRO A CA 1
ATOM 845 C C . PRO A 1 117 ? -2.164 14.797 5.297 1 97.5 117 PRO A C 1
ATOM 847 O O . PRO A 1 117 ? -1.644 15.641 4.562 1 97.5 117 PRO A O 1
ATOM 850 N N . ASN A 1 118 ? -2.592 13.664 4.789 1 96.06 118 ASN A N 1
ATOM 851 C CA . ASN A 1 118 ? -2.916 13.508 3.375 1 96.06 118 ASN A CA 1
ATOM 852 C C . ASN A 1 118 ? -4.266 12.82 3.18 1 96.06 118 ASN A C 1
ATOM 854 O O . ASN A 1 118 ? -4.977 12.555 4.148 1 96.06 118 ASN A O 1
ATOM 858 N N . VAL A 1 119 ? -4.688 12.648 1.971 1 95.19 119 VAL A N 1
ATOM 859 C CA . VAL A 1 119 ? -6.043 12.25 1.614 1 95.19 119 VAL A CA 1
ATOM 860 C C . VAL A 1 119 ? -6.324 10.852 2.146 1 95.19 119 VAL A C 1
ATOM 862 O O . VAL A 1 119 ? -7.484 10.453 2.285 1 95.19 119 VAL A O 1
ATOM 865 N N . ASN A 1 120 ? -5.363 10.094 2.486 1 97.44 120 ASN A N 1
ATOM 866 C CA . ASN A 1 120 ? -5.547 8.711 2.922 1 97.44 120 ASN A CA 1
ATOM 867 C C . ASN A 1 120 ? -5.965 8.641 4.387 1 97.44 120 ASN A C 1
ATOM 869 O O . ASN A 1 120 ? -6.219 7.555 4.91 1 97.44 120 ASN A O 1
ATOM 873 N N . ALA A 1 121 ? -6.098 9.812 5.059 1 95.75 121 ALA A N 1
ATOM 874 C CA . ALA A 1 121 ? -6.633 9.875 6.418 1 95.75 121 ALA A CA 1
ATOM 875 C C . ALA A 1 121 ? -8.031 9.258 6.484 1 95.75 121 ALA A C 1
ATOM 877 O O . ALA A 1 121 ? -8.406 8.664 7.5 1 95.75 121 ALA A O 1
ATOM 878 N N . SER A 1 122 ? -8.719 9.336 5.422 1 92 122 SER A N 1
ATOM 879 C CA . SER A 1 122 ? -10.086 8.812 5.367 1 92 122 SER A CA 1
ATOM 880 C C . SER A 1 122 ? -10.102 7.297 5.543 1 92 122 SER A C 1
ATOM 882 O O . SER A 1 122 ? -11.117 6.719 5.922 1 92 122 SER A O 1
ATOM 884 N N . LEU A 1 123 ? -8.953 6.629 5.301 1 94.56 123 LEU A N 1
ATOM 885 C CA . LEU A 1 123 ? -8.844 5.18 5.43 1 94.56 123 LEU A CA 1
ATOM 886 C C . LEU A 1 123 ? -8.039 4.805 6.672 1 94.56 123 LEU A C 1
ATOM 888 O O . LEU A 1 123 ? -7.77 3.625 6.91 1 94.56 123 LEU A O 1
ATOM 892 N N . GLY A 1 124 ? -7.664 5.836 7.371 1 96.62 124 GLY A N 1
ATOM 893 C CA . GLY A 1 124 ? -6.781 5.57 8.492 1 96.62 124 GLY A CA 1
ATOM 894 C C . GLY A 1 124 ? -5.363 5.242 8.078 1 96.62 124 GLY A C 1
ATOM 895 O O . GLY A 1 124 ? -4.633 4.566 8.805 1 96.62 124 GLY A O 1
ATOM 896 N N . ARG A 1 125 ? -4.98 5.613 6.871 1 97.56 125 ARG A N 1
ATOM 897 C CA . ARG A 1 125 ? -3.662 5.332 6.312 1 97.56 125 ARG A CA 1
ATOM 898 C C . ARG A 1 125 ? -2.939 6.621 5.934 1 97.56 125 ARG A C 1
ATOM 900 O O . ARG A 1 125 ? -2.275 6.688 4.898 1 97.56 125 ARG A O 1
ATOM 907 N N . SER A 1 126 ? -3.102 7.613 6.723 1 98 126 SER A N 1
ATOM 908 C CA . SER A 1 126 ? -2.475 8.914 6.484 1 98 126 SER A CA 1
ATOM 909 C C . SER A 1 126 ? -0.977 8.859 6.762 1 98 126 SER A C 1
ATOM 911 O O . SER A 1 126 ? -0.53 8.148 7.664 1 98 126 SER A O 1
ATOM 913 N N . MET A 1 127 ? -0.206 9.523 5.926 1 98.62 127 MET A N 1
ATOM 914 C CA . MET A 1 127 ? 1.133 9.977 6.289 1 98.62 127 MET A CA 1
ATOM 915 C C . MET A 1 127 ? 1.118 11.445 6.699 1 98.62 127 MET A C 1
ATOM 917 O O . MET A 1 127 ? 0.95 12.328 5.855 1 98.62 127 MET A O 1
ATOM 921 N N . SER A 1 128 ? 1.322 11.695 8.023 1 98.62 128 SER A N 1
ATOM 922 C CA . SER A 1 128 ? 1.159 13.047 8.539 1 98.62 128 SER A CA 1
ATOM 923 C C . SER A 1 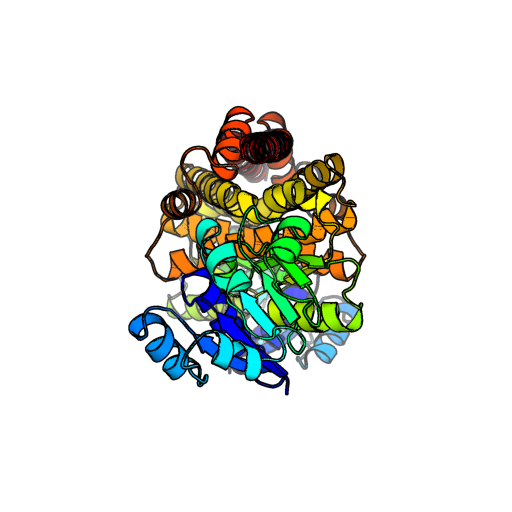128 ? 2.49 13.617 9.016 1 98.62 128 SER A C 1
ATOM 925 O O . SER A 1 128 ? 3.24 12.953 9.734 1 98.62 128 SER A O 1
ATOM 927 N N . GLY A 1 129 ? 2.789 14.797 8.547 1 98.62 129 GLY A N 1
ATOM 928 C CA . GLY A 1 129 ? 3.916 15.547 9.07 1 98.62 129 GLY A CA 1
ATOM 929 C C . GLY A 1 129 ? 3.537 16.469 10.219 1 98.62 129 GLY A C 1
ATOM 930 O O . GLY A 1 129 ? 2.51 17.141 10.164 1 98.62 129 GLY A O 1
ATOM 931 N N . LEU A 1 130 ? 4.355 16.5 11.328 1 98.69 130 LEU A N 1
ATOM 932 C CA . LEU A 1 130 ? 4.082 17.328 12.492 1 98.69 130 LEU A CA 1
ATOM 933 C C . LEU A 1 130 ? 5.254 18.25 12.789 1 98.69 130 LEU A C 1
ATOM 935 O O . LEU A 1 130 ? 6.414 17.828 12.742 1 98.69 130 LEU A O 1
ATOM 939 N N . ALA A 1 131 ? 4.941 19.469 13.008 1 98.44 131 ALA A N 1
ATOM 940 C CA . ALA A 1 131 ? 5.902 20.469 13.492 1 98.44 131 ALA A CA 1
ATOM 941 C C . ALA A 1 131 ? 5.367 21.188 14.719 1 98.44 131 ALA A C 1
ATOM 943 O O . ALA A 1 131 ? 4.223 21.656 14.734 1 98.44 131 ALA A O 1
ATOM 944 N N . ALA A 1 132 ? 6.164 21.344 15.734 1 98.19 132 ALA A N 1
ATOM 945 C CA . ALA A 1 132 ? 5.754 21.984 16.984 1 98.19 132 ALA A CA 1
ATOM 946 C C . ALA A 1 132 ? 6.395 23.359 17.125 1 98.19 132 ALA A C 1
ATOM 948 O O . ALA A 1 132 ? 7.512 23.594 16.656 1 98.19 132 ALA A O 1
ATOM 949 N N . SER A 1 133 ? 5.672 24.219 17.797 1 96.88 133 SER A N 1
ATOM 950 C CA . SER A 1 133 ? 6.262 25.5 18.172 1 96.88 133 SER A CA 1
ATOM 951 C C . SER A 1 133 ? 7.344 25.328 19.219 1 96.88 133 SER A C 1
ATOM 953 O O . SER A 1 133 ? 7.414 24.297 19.891 1 96.88 133 SER A O 1
ATOM 955 N N . GLU A 1 134 ? 8.289 26.266 19.328 1 92.44 134 GLU A N 1
ATOM 956 C CA . GLU A 1 134 ? 9.414 26.219 20.25 1 92.44 134 GLU A CA 1
ATOM 957 C C . GLU A 1 134 ? 8.938 26.016 21.688 1 92.44 134 GLU A C 1
ATOM 959 O O . GLU A 1 134 ? 9.602 25.344 22.484 1 92.44 134 GLU A O 1
ATOM 964 N N . GLY A 1 135 ? 7.84 26.469 22.094 1 91.38 135 GLY A N 1
ATOM 965 C CA . GLY A 1 135 ? 7.352 26.375 23.453 1 91.38 135 GLY A CA 1
ATOM 966 C C . GLY A 1 135 ? 6.645 25.062 23.75 1 91.38 135 GLY A C 1
ATOM 967 O O . GLY A 1 135 ? 6.316 24.781 24.906 1 91.38 135 GLY A O 1
ATOM 968 N N . THR A 1 136 ? 6.574 24.203 22.797 1 96.69 136 THR A N 1
ATOM 969 C CA . THR A 1 136 ? 5.898 22.922 22.969 1 96.69 136 THR A CA 1
ATOM 970 C C . THR A 1 136 ? 6.879 21.844 23.422 1 96.69 136 THR A C 1
ATOM 972 O O . THR A 1 136 ? 7.855 21.547 22.734 1 96.69 136 THR A O 1
ATOM 975 N N . SER A 1 137 ? 6.617 21.219 24.547 1 96.81 137 SER A N 1
ATOM 976 C CA . SER A 1 137 ? 7.516 20.188 25.078 1 96.81 137 SER A CA 1
ATOM 977 C C . SER A 1 137 ? 7.449 18.922 24.25 1 96.81 137 SER A C 1
ATOM 979 O O . SER A 1 137 ? 6.441 18.656 23.594 1 96.81 137 SER A O 1
ATOM 981 N N . PRO A 1 138 ? 8.523 18.125 24.312 1 97.38 138 PRO A N 1
ATOM 982 C CA . PRO A 1 138 ? 8.508 16.844 23.625 1 97.38 138 PRO A CA 1
ATOM 983 C C . PRO A 1 138 ? 7.363 15.938 24.078 1 97.38 138 PRO A C 1
ATOM 985 O O . PRO A 1 138 ? 6.781 15.211 23.281 1 97.38 138 PRO A O 1
ATOM 988 N N . GLU A 1 139 ? 7.078 16 25.312 1 97.44 139 GLU A N 1
ATOM 989 C CA . GLU A 1 139 ? 5.992 15.203 25.859 1 97.44 139 GLU A CA 1
ATOM 990 C C . GLU A 1 139 ? 4.645 15.625 25.266 1 97.44 139 GLU A C 1
ATOM 992 O O . GLU A 1 139 ? 3.809 14.773 24.953 1 97.44 139 GLU A O 1
ATOM 997 N N . THR A 1 140 ? 4.477 16.906 25.188 1 97.44 140 THR A N 1
ATOM 998 C CA . THR A 1 140 ? 3.256 17.453 24.594 1 97.44 140 THR A CA 1
ATOM 999 C C . THR A 1 140 ? 3.131 17.047 23.125 1 97.44 140 THR A C 1
ATOM 1001 O O . THR A 1 140 ? 2.064 16.609 22.688 1 97.44 140 THR A O 1
ATOM 1004 N N . LEU A 1 141 ? 4.23 17.141 22.438 1 98.44 141 LEU A N 1
ATOM 1005 C CA . LEU A 1 141 ? 4.246 16.75 21.031 1 98.44 141 LEU A CA 1
ATOM 1006 C C . LEU A 1 141 ? 3.932 15.266 20.875 1 98.44 141 LEU A C 1
ATOM 1008 O O . LEU A 1 141 ? 3.223 14.867 19.953 1 98.44 141 LEU A O 1
ATOM 1012 N N . GLU A 1 142 ? 4.438 14.461 21.734 1 98.38 142 GLU A N 1
ATOM 1013 C CA . GLU A 1 142 ? 4.215 13.016 21.688 1 98.38 142 GLU A CA 1
ATOM 1014 C C . GLU A 1 142 ? 2.732 12.68 21.812 1 98.38 142 GLU A C 1
ATOM 1016 O O . GLU A 1 142 ? 2.25 11.727 21.203 1 98.38 142 GLU A O 1
ATOM 1021 N N . LYS A 1 143 ? 1.993 13.445 22.625 1 98.19 143 LYS A N 1
ATOM 1022 C CA . LYS A 1 143 ? 0.551 13.242 22.734 1 98.19 143 LYS A CA 1
ATOM 1023 C C . LYS A 1 143 ? -0.143 13.453 21.391 1 98.19 143 LYS A C 1
ATOM 1025 O O . LYS A 1 143 ? -1.034 12.688 21.031 1 98.19 143 LYS A O 1
ATOM 1030 N N . VAL A 1 144 ? 0.331 14.453 20.688 1 98.69 144 VAL A N 1
ATOM 1031 C CA . VAL A 1 144 ? -0.26 14.75 19.391 1 98.69 144 VAL A CA 1
ATOM 1032 C C . VAL A 1 144 ? 0.101 13.656 18.391 1 98.69 144 VAL A C 1
ATOM 1034 O O . VAL A 1 144 ? -0.741 13.227 17.594 1 98.69 144 VAL A O 1
ATOM 1037 N N . VAL A 1 145 ? 1.333 13.188 18.469 1 98.69 145 VAL A N 1
ATOM 1038 C CA . VAL A 1 145 ? 1.784 12.094 17.625 1 98.69 145 VAL A CA 1
ATOM 1039 C C . VAL A 1 145 ? 0.89 10.875 17.828 1 98.69 145 VAL A C 1
ATOM 1041 O O . VAL A 1 145 ? 0.432 10.258 16.875 1 98.69 145 VAL A O 1
ATOM 1044 N N . GLN A 1 146 ? 0.567 10.57 19.031 1 98.44 146 GLN A N 1
ATOM 1045 C CA . GLN A 1 146 ? -0.266 9.422 19.359 1 98.44 146 GLN A CA 1
ATOM 1046 C C . GLN A 1 146 ? -1.665 9.57 18.766 1 98.44 146 GLN A C 1
ATOM 1048 O O . GLN A 1 146 ? -2.268 8.594 18.328 1 98.44 146 GLN A O 1
ATOM 1053 N N . VAL A 1 147 ? -2.156 10.758 18.781 1 98.56 147 VAL A N 1
ATOM 1054 C CA . VAL A 1 147 ? -3.475 11.016 18.203 1 98.56 147 VAL A CA 1
ATOM 1055 C C . VAL A 1 147 ? -3.457 10.719 16.719 1 98.56 147 VAL A C 1
ATOM 1057 O O . VAL A 1 147 ? -4.312 9.984 16.203 1 98.56 147 VAL A O 1
ATOM 1060 N N . PHE A 1 148 ? -2.441 11.195 16.047 1 98.62 148 PHE A N 1
ATOM 1061 C CA . PHE A 1 148 ? -2.434 11.094 14.602 1 98.62 148 PHE A CA 1
ATOM 1062 C C . PHE A 1 148 ? -1.938 9.727 14.156 1 98.62 148 PHE A C 1
ATOM 1064 O O . PHE A 1 148 ? -2.172 9.312 13.016 1 98.62 148 PHE A O 1
ATOM 1071 N N . ASP A 1 149 ? -1.243 9.016 15.062 1 98.06 149 ASP A N 1
ATOM 1072 C CA . ASP A 1 149 ? -0.918 7.617 14.789 1 98.06 149 ASP A CA 1
ATOM 1073 C C . ASP A 1 149 ? -2.184 6.77 14.68 1 98.06 149 ASP A C 1
ATOM 1075 O O . ASP A 1 149 ? -2.168 5.699 14.07 1 98.06 149 ASP A O 1
ATOM 1079 N N . CYS A 1 150 ? -3.281 7.254 15.25 1 98.06 150 CYS A N 1
ATOM 1080 C CA . CYS A 1 150 ? -4.559 6.562 15.125 1 98.06 150 CYS A CA 1
ATOM 1081 C C . CYS A 1 150 ? -5.098 6.648 13.703 1 98.06 150 CYS A C 1
ATOM 1083 O O . CYS A 1 150 ? -5.992 5.895 13.328 1 98.06 150 CYS A O 1
ATOM 1085 N N . CYS A 1 151 ? -4.551 7.555 12.906 1 97.69 151 CYS A N 1
ATOM 1086 C CA . CYS A 1 151 ? -5.059 7.832 11.562 1 97.69 151 CYS A CA 1
ATOM 1087 C C . CYS A 1 151 ? -4.051 7.406 10.5 1 97.69 151 CYS A C 1
ATOM 1089 O O . CYS A 1 151 ? -4.211 7.734 9.328 1 97.69 151 CYS A O 1
ATOM 1091 N N . GLY A 1 152 ? -3.031 6.703 10.844 1 97.75 152 GLY A N 1
ATOM 1092 C CA . GLY A 1 152 ? -1.936 6.305 9.969 1 97.75 152 GLY A CA 1
ATOM 1093 C C . GLY A 1 152 ? -0.579 6.387 10.641 1 97.75 152 GLY A C 1
ATOM 1094 O O . GLY A 1 152 ? -0.397 5.867 11.742 1 97.75 152 GLY A O 1
ATOM 1095 N N . ASN A 1 153 ? 0.392 7 9.906 1 98 153 ASN A N 1
ATOM 1096 C CA . ASN A 1 153 ? 1.743 7.188 10.422 1 98 153 ASN A CA 1
ATOM 1097 C C . ASN A 1 153 ? 2.113 8.664 10.5 1 98 153 ASN A C 1
ATOM 1099 O O . ASN A 1 153 ? 1.53 9.492 9.797 1 98 153 ASN A O 1
ATOM 1103 N N . THR A 1 154 ? 3.049 8.922 11.375 1 98.31 154 THR A N 1
ATOM 1104 C CA . THR A 1 154 ? 3.451 10.305 11.578 1 98.31 154 THR A CA 1
ATOM 1105 C C . THR A 1 154 ? 4.965 10.461 11.453 1 98.31 154 THR A C 1
ATOM 1107 O O . THR A 1 154 ? 5.711 9.508 11.703 1 98.31 154 THR A O 1
ATOM 1110 N N . GLU A 1 155 ? 5.383 11.578 10.984 1 98.25 155 GLU A N 1
ATOM 1111 C CA . GLU A 1 155 ? 6.773 12.023 11 1 98.25 155 GLU A CA 1
ATOM 1112 C C . GLU A 1 155 ? 6.898 13.422 11.594 1 98.25 155 GLU A C 1
ATOM 1114 O O . GLU A 1 155 ? 6.211 14.352 11.156 1 98.25 155 GLU A O 1
ATOM 1119 N N . VAL A 1 156 ? 7.734 13.539 12.617 1 98.31 156 VAL A N 1
ATOM 1120 C CA . VAL A 1 156 ? 8.047 14.867 13.133 1 98.31 156 VAL A CA 1
ATOM 1121 C C . VAL A 1 156 ? 9.141 15.508 12.281 1 98.31 156 VAL A C 1
ATOM 1123 O O . VAL A 1 156 ? 10.211 14.922 12.102 1 98.31 156 VAL A O 1
ATOM 1126 N N . ILE A 1 157 ? 8.867 16.672 11.773 1 97.88 157 ILE A N 1
ATOM 1127 C CA . ILE A 1 157 ? 9.828 17.375 10.914 1 97.88 157 ILE A CA 1
ATOM 1128 C C . ILE A 1 157 ? 9.836 18.859 11.25 1 97.88 157 ILE A C 1
ATOM 1130 O O . ILE A 1 157 ? 8.914 19.359 11.891 1 97.88 157 ILE A O 1
ATOM 1134 N N . SER A 1 158 ? 10.891 19.531 10.805 1 97.38 158 SER A N 1
ATOM 1135 C CA . SER A 1 158 ? 10.914 20.984 10.914 1 97.38 158 SER A CA 1
ATOM 1136 C C . SER A 1 158 ? 9.914 21.625 9.961 1 97.38 158 SER A C 1
ATOM 1138 O O . SER A 1 158 ? 9.688 21.125 8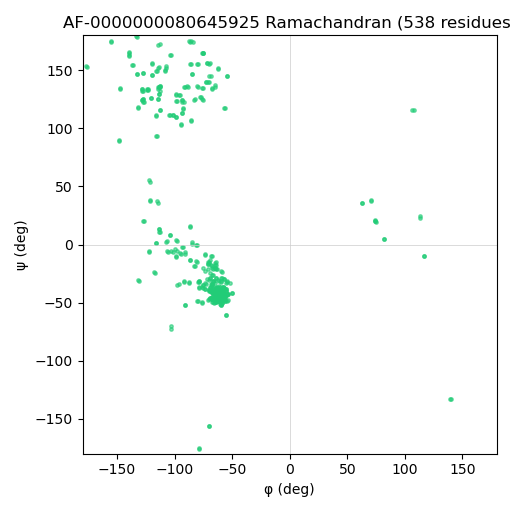.859 1 97.38 158 SER A O 1
ATOM 1140 N N . GLU A 1 159 ? 9.328 22.719 10.391 1 97.06 159 GLU A N 1
ATOM 1141 C CA . GLU A 1 159 ? 8.266 23.359 9.609 1 97.06 159 GLU A CA 1
ATOM 1142 C C . GLU A 1 159 ? 8.766 23.766 8.227 1 97.06 159 GLU A C 1
ATOM 1144 O O . GLU A 1 159 ? 8.008 23.734 7.258 1 97.06 159 GLU A O 1
ATOM 1149 N N . ASP A 1 160 ? 10.094 24.141 8.133 1 96.56 160 ASP A N 1
ATOM 1150 C CA . ASP A 1 160 ? 10.648 24.609 6.867 1 96.56 160 ASP A CA 1
ATOM 1151 C C . ASP A 1 160 ? 10.695 23.484 5.832 1 96.56 160 ASP A C 1
ATOM 1153 O O . ASP A 1 160 ? 10.891 23.75 4.641 1 96.56 160 ASP A O 1
ATOM 1157 N N . LEU A 1 161 ? 10.453 22.234 6.215 1 97.81 161 LEU A N 1
ATOM 1158 C CA . LEU A 1 161 ? 10.484 21.094 5.312 1 97.81 161 LEU A CA 1
ATOM 1159 C C . LEU A 1 161 ? 9.078 20.734 4.844 1 97.81 161 LEU A C 1
ATOM 1161 O O . LEU A 1 161 ? 8.898 19.797 4.062 1 97.81 161 LEU A O 1
ATOM 1165 N N . PHE A 1 162 ? 8.047 21.484 5.227 1 97.44 162 PHE A N 1
ATOM 1166 C CA . PHE A 1 162 ? 6.668 21.172 4.902 1 97.44 162 PHE A CA 1
ATOM 1167 C C . PHE A 1 162 ? 6.441 21.203 3.396 1 97.44 162 PHE A C 1
ATOM 1169 O O . PHE A 1 162 ? 5.699 20.375 2.855 1 97.44 162 PHE A O 1
ATOM 1176 N N . PRO A 1 163 ? 7.074 22.109 2.65 1 97.25 163 PRO A N 1
ATOM 1177 C CA . PRO A 1 163 ? 6.871 22.062 1.202 1 97.25 163 PRO A CA 1
ATOM 1178 C C . PRO A 1 163 ? 7.34 20.734 0.591 1 97.25 163 PRO A C 1
ATOM 1180 O O . PRO A 1 163 ? 6.637 20.156 -0.234 1 97.25 163 PRO A O 1
ATOM 1183 N N . ALA A 1 164 ? 8.508 20.297 1.002 1 98.31 164 ALA A N 1
ATOM 1184 C CA . ALA A 1 164 ? 9.031 19.016 0.524 1 98.31 164 ALA A CA 1
ATOM 1185 C C . ALA A 1 164 ? 8.148 17.859 0.979 1 98.31 164 ALA A C 1
ATOM 1187 O O . ALA A 1 164 ? 7.852 16.953 0.197 1 98.31 164 ALA A O 1
ATOM 1188 N N . PHE A 1 165 ? 7.711 17.953 2.248 1 98.69 165 PHE A N 1
ATOM 1189 C CA . PHE A 1 165 ? 6.832 16.922 2.795 1 98.69 165 PHE A CA 1
ATOM 1190 C C . PHE A 1 165 ? 5.508 16.891 2.039 1 98.69 165 PHE A C 1
ATOM 1192 O O . PHE A 1 165 ? 5.004 15.82 1.709 1 98.69 165 PHE A O 1
ATOM 1199 N N . ALA A 1 166 ? 4.969 18.031 1.794 1 97.5 166 ALA A N 1
ATOM 1200 C CA . ALA A 1 166 ? 3.709 18.109 1.059 1 97.5 166 ALA A CA 1
ATOM 1201 C C . ALA A 1 166 ? 3.822 17.453 -0.307 1 97.5 166 ALA A C 1
ATOM 1203 O O . ALA A 1 166 ? 2.873 16.812 -0.776 1 97.5 166 ALA A O 1
ATOM 1204 N N . ALA A 1 167 ? 4.953 17.609 -0.914 1 98.44 167 ALA A N 1
ATOM 1205 C CA . ALA A 1 167 ? 5.152 16.984 -2.225 1 98.44 167 ALA A CA 1
ATOM 1206 C C . ALA A 1 167 ? 5.168 15.469 -2.123 1 98.44 167 ALA A C 1
ATOM 1208 O O . ALA A 1 167 ? 4.355 14.789 -2.752 1 98.44 167 ALA A O 1
ATOM 1209 N N . ILE A 1 168 ? 5.941 14.875 -1.22 1 98.81 168 ILE A N 1
ATOM 1210 C CA . ILE A 1 168 ? 6.223 13.445 -1.265 1 98.81 168 ILE A CA 1
ATOM 1211 C C . ILE A 1 168 ? 5.207 12.695 -0.405 1 98.81 168 ILE A C 1
ATOM 1213 O O . ILE A 1 168 ? 5.211 11.461 -0.369 1 98.81 168 ILE A O 1
ATOM 1217 N N . ALA A 1 169 ? 4.289 13.406 0.259 1 98.5 169 ALA A N 1
ATOM 1218 C CA . ALA A 1 169 ? 3.27 12.719 1.054 1 98.5 169 ALA A CA 1
ATOM 1219 C C . ALA A 1 169 ? 1.877 13.266 0.743 1 98.5 169 ALA A C 1
ATOM 1221 O O . ALA A 1 169 ? 0.884 12.539 0.849 1 98.5 169 ALA A O 1
ATOM 1222 N N . GLY A 1 170 ? 1.794 14.508 0.4 1 97.25 170 GLY A N 1
ATOM 1223 C CA . GLY A 1 170 ? 0.518 15.156 0.144 1 97.25 170 GLY A CA 1
ATOM 1224 C C . GLY A 1 170 ? 0.088 15.07 -1.309 1 97.25 170 GLY A C 1
ATOM 1225 O O . GLY A 1 170 ? -1.024 14.641 -1.608 1 97.25 170 GLY A O 1
ATOM 1226 N N . CYS A 1 171 ? 0.999 15.469 -2.182 1 98.25 171 CYS A N 1
ATOM 1227 C CA . CYS A 1 171 ? 0.732 15.461 -3.615 1 98.25 171 CYS A CA 1
ATOM 1228 C C . CYS A 1 171 ? 0.874 14.055 -4.188 1 98.25 171 CYS A C 1
ATOM 1230 O O . CYS A 1 171 ? 0.178 13.695 -5.141 1 98.25 171 CYS A O 1
ATOM 1232 N N . LEU A 1 172 ? 1.752 13.297 -3.588 1 98.75 172 LEU A N 1
ATOM 1233 C CA . LEU A 1 172 ? 2.154 11.992 -4.09 1 98.75 172 LEU A CA 1
ATOM 1234 C C . LEU A 1 172 ? 0.936 11.125 -4.398 1 98.75 172 LEU A C 1
ATOM 1236 O O . LEU A 1 172 ? 0.884 10.461 -5.438 1 98.75 172 LEU A O 1
ATOM 1240 N N . PRO A 1 173 ? -0.144 11.086 -3.568 1 98.62 173 PRO A N 1
ATOM 1241 C CA . PRO A 1 173 ? -1.309 10.258 -3.883 1 98.62 173 PRO A CA 1
ATOM 1242 C C . PRO A 1 173 ? -1.87 10.531 -5.277 1 98.62 173 PRO A C 1
ATOM 1244 O O . PRO A 1 173 ? -2.195 9.594 -6.012 1 98.62 173 PRO A O 1
ATOM 1247 N N . GLY A 1 174 ? -1.95 11.75 -5.648 1 98.62 174 GLY A N 1
ATOM 1248 C CA . GLY A 1 174 ? -2.443 12.078 -6.977 1 98.62 174 GLY A CA 1
ATOM 1249 C C . GLY A 1 174 ? -1.615 11.469 -8.094 1 98.62 174 GLY A C 1
ATOM 1250 O O . GLY A 1 174 ? -2.164 10.977 -9.078 1 98.62 174 GLY A O 1
ATOM 1251 N N . TRP A 1 175 ? -0.348 11.484 -7.934 1 98.88 175 TRP A N 1
ATOM 1252 C CA . TRP A 1 175 ? 0.563 10.961 -8.945 1 98.88 175 TRP A CA 1
ATOM 1253 C C . TRP A 1 175 ? 0.519 9.438 -8.969 1 98.88 175 TRP A C 1
ATOM 1255 O O . TRP A 1 175 ? 0.64 8.828 -10.039 1 98.88 175 TRP A O 1
ATOM 1265 N N . ILE A 1 176 ? 0.311 8.859 -7.824 1 98.88 176 ILE A N 1
ATOM 1266 C CA . ILE A 1 176 ? 0.244 7.402 -7.723 1 98.88 176 ILE A CA 1
ATOM 1267 C C . ILE A 1 176 ? -1.076 6.906 -8.305 1 98.88 176 ILE A C 1
ATOM 1269 O O . ILE A 1 176 ? -1.121 5.852 -8.945 1 98.88 176 ILE A O 1
ATOM 1273 N N . PHE A 1 177 ? -2.201 7.66 -8.078 1 98.81 177 PHE A N 1
ATOM 1274 C CA . PHE A 1 177 ? -3.443 7.305 -8.75 1 98.81 177 PHE A CA 1
ATOM 1275 C C . PHE A 1 177 ? -3.236 7.223 -10.258 1 98.81 177 PHE A C 1
ATOM 1277 O O . PHE A 1 177 ? -3.648 6.25 -10.891 1 98.81 177 PHE A O 1
ATOM 1284 N N . GLN A 1 178 ? -2.613 8.234 -10.797 1 98.75 178 GLN A N 1
ATOM 1285 C CA . GLN A 1 178 ? -2.336 8.281 -12.227 1 98.75 178 GLN A CA 1
ATOM 1286 C C . GLN A 1 178 ? -1.46 7.109 -12.656 1 98.75 178 GLN A C 1
ATOM 1288 O O . GLN A 1 178 ? -1.69 6.508 -13.711 1 98.75 178 GLN A O 1
ATOM 1293 N N . LEU A 1 179 ? -0.496 6.832 -11.898 1 98.88 179 LEU A N 1
ATOM 1294 C CA . LEU A 1 179 ? 0.441 5.766 -12.234 1 98.88 179 LEU A CA 1
ATOM 1295 C C . LEU A 1 179 ? -0.249 4.406 -12.203 1 98.88 179 LEU A C 1
ATOM 1297 O O . LEU A 1 179 ? 0.016 3.551 -13.055 1 98.88 179 LEU A O 1
ATOM 1301 N N . ILE A 1 180 ? -1.103 4.145 -11.203 1 98.88 180 ILE A N 1
ATOM 1302 C CA . ILE A 1 180 ? -1.868 2.906 -11.141 1 98.88 180 ILE A CA 1
ATOM 1303 C C . ILE A 1 180 ? -2.729 2.766 -12.391 1 98.88 180 ILE A C 1
ATOM 1305 O O . ILE A 1 180 ? -2.783 1.692 -12.992 1 98.88 180 ILE A O 1
ATOM 1309 N N . ASP A 1 181 ? -3.357 3.861 -12.781 1 98.75 181 ASP A N 1
ATOM 1310 C CA . ASP A 1 181 ? -4.172 3.84 -13.992 1 98.75 181 ASP A CA 1
ATOM 1311 C C . ASP A 1 181 ? -3.324 3.496 -15.211 1 98.75 181 ASP A C 1
ATOM 1313 O O . ASP A 1 181 ? -3.764 2.746 -16.094 1 98.75 181 ASP A O 1
ATOM 1317 N N . SER A 1 182 ? -2.162 4.012 -15.273 1 98.88 182 SER A N 1
ATOM 1318 C CA . SER A 1 182 ? -1.277 3.793 -16.406 1 98.88 182 SER A CA 1
ATOM 1319 C C . SER A 1 182 ? -0.813 2.344 -16.484 1 98.88 182 SER A C 1
ATOM 1321 O O . SER A 1 182 ? -0.822 1.734 -17.562 1 98.88 182 SER A O 1
ATOM 1323 N N . PHE A 1 183 ? -0.372 1.769 -15.391 1 98.88 183 PHE A N 1
ATOM 1324 C CA . PHE A 1 183 ? 0.003 0.36 -15.367 1 98.88 183 PHE A CA 1
ATOM 1325 C C . PHE A 1 183 ? -1.179 -0.522 -15.75 1 98.88 183 PHE A C 1
ATOM 1327 O O . PHE A 1 183 ? -1.019 -1.499 -16.484 1 98.88 183 PHE A O 1
ATOM 1334 N N . ALA A 1 184 ? -2.357 -0.165 -15.188 1 98.75 184 ALA A N 1
ATOM 1335 C CA . ALA A 1 184 ? -3.557 -0.941 -15.492 1 98.75 184 ALA A CA 1
ATOM 1336 C C . ALA A 1 184 ? -3.877 -0.891 -16.984 1 98.75 184 ALA A C 1
ATOM 1338 O O . ALA A 1 184 ? -4.258 -1.903 -17.578 1 98.75 184 ALA A O 1
ATOM 1339 N N . ARG A 1 185 ? -3.74 0.228 -17.625 1 98.69 185 ARG A N 1
ATOM 1340 C CA . ARG A 1 185 ? -3.971 0.367 -19.062 1 98.69 185 ARG A CA 1
ATOM 1341 C C . ARG A 1 185 ? -2.979 -0.471 -19.859 1 98.69 185 ARG A C 1
ATOM 1343 O O . ARG A 1 185 ? -3.334 -1.049 -20.891 1 98.69 185 ARG A O 1
ATOM 1350 N N . ALA A 1 186 ? -1.753 -0.452 -19.391 1 98.81 186 ALA A N 1
ATOM 1351 C CA . ALA A 1 186 ? -0.77 -1.311 -20.047 1 98.81 186 ALA A CA 1
ATOM 1352 C C . ALA A 1 186 ? -1.166 -2.779 -19.938 1 98.81 186 ALA A C 1
ATOM 1354 O O . ALA A 1 186 ? -1.014 -3.543 -20.891 1 98.81 186 ALA A O 1
ATOM 1355 N N . GLY A 1 187 ? -1.645 -3.203 -18.734 1 98.69 187 GLY A N 1
ATOM 1356 C CA . GLY A 1 187 ? -2.189 -4.543 -18.594 1 98.69 187 GLY A CA 1
ATOM 1357 C C . GLY A 1 187 ? -3.355 -4.812 -19.531 1 98.69 187 GLY A C 1
ATOM 1358 O O . GLY A 1 187 ? -3.438 -5.883 -20.141 1 98.69 187 GLY A O 1
ATOM 1359 N N . LEU A 1 188 ? -4.227 -3.818 -19.641 1 98.62 188 LEU A N 1
ATOM 1360 C CA . LEU A 1 188 ? -5.371 -3.9 -20.547 1 98.62 188 LEU A CA 1
ATOM 1361 C C . LEU A 1 188 ? -4.918 -4.102 -21.984 1 98.62 188 LEU A C 1
ATOM 1363 O O . LEU A 1 188 ? -5.504 -4.898 -22.719 1 98.62 188 LEU A O 1
ATOM 1367 N N . ALA A 1 189 ? -3.904 -3.393 -22.375 1 98.69 189 ALA A N 1
ATOM 1368 C CA . ALA A 1 189 ? -3.359 -3.498 -23.734 1 98.69 189 ALA A CA 1
ATOM 1369 C C . ALA A 1 189 ? -2.889 -4.918 -24.016 1 98.69 189 ALA A C 1
ATOM 1371 O O . ALA A 1 189 ? -2.82 -5.332 -25.188 1 98.69 189 ALA A O 1
ATOM 1372 N N . HIS A 1 190 ? -2.588 -5.668 -23 1 98.5 190 HIS A N 1
ATOM 1373 C CA . HIS A 1 190 ? -2.143 -7.047 -23.172 1 98.5 190 HIS A CA 1
ATOM 1374 C C . HIS A 1 190 ? -3.256 -8.031 -22.828 1 98.5 190 HIS A C 1
ATOM 1376 O O . HIS A 1 190 ? -3 -9.227 -22.641 1 98.5 190 HIS A O 1
ATOM 1382 N N . GLY A 1 191 ? -4.445 -7.547 -22.609 1 98.5 191 GLY A N 1
ATOM 1383 C CA . GLY A 1 191 ? -5.602 -8.43 -22.656 1 98.5 191 GLY A CA 1
ATOM 1384 C C . GLY A 1 191 ? -6.316 -8.547 -21.312 1 98.5 191 GLY A C 1
ATOM 1385 O O . GLY A 1 191 ? -7.398 -9.125 -21.234 1 98.5 191 GLY A O 1
ATOM 1386 N N . ILE A 1 192 ? -5.789 -8.062 -20.219 1 98.62 192 ILE A N 1
ATOM 1387 C CA . ILE A 1 192 ? -6.457 -8.133 -18.922 1 98.62 192 ILE A CA 1
ATOM 1388 C C . ILE A 1 192 ? -7.551 -7.062 -18.844 1 98.62 192 ILE A C 1
ATOM 1390 O O . ILE A 1 192 ? -7.289 -5.879 -19.078 1 98.62 192 ILE A O 1
ATOM 1394 N N . PRO A 1 193 ? -8.766 -7.441 -18.516 1 98 193 PRO A N 1
ATOM 1395 C CA . PRO A 1 193 ? -9.82 -6.426 -18.406 1 98 193 PRO A CA 1
ATOM 1396 C C . PRO A 1 193 ? -9.445 -5.289 -17.453 1 98 193 PRO A C 1
ATOM 1398 O O . PRO A 1 193 ? -8.828 -5.527 -16.406 1 98 193 PRO A O 1
ATOM 1401 N N . LYS A 1 194 ? -9.875 -4.113 -17.766 1 97 194 LYS A N 1
ATOM 1402 C CA . LYS A 1 194 ? -9.406 -2.895 -17.125 1 97 194 LYS A CA 1
ATOM 1403 C C . LYS A 1 194 ? -9.672 -2.932 -15.617 1 97 194 LYS A C 1
ATOM 1405 O O . LYS A 1 194 ? -8.773 -2.672 -14.812 1 97 194 LYS A O 1
ATOM 1410 N N . ALA A 1 195 ? -10.883 -3.242 -15.195 1 97 195 ALA A N 1
ATOM 1411 C CA . ALA A 1 195 ? -11.234 -3.279 -13.773 1 97 195 ALA A CA 1
ATOM 1412 C C . ALA A 1 195 ? -10.359 -4.277 -13.023 1 97 195 ALA A C 1
ATOM 1414 O O . ALA A 1 195 ? -9.914 -4 -11.906 1 97 195 ALA A O 1
ATOM 1415 N N . GLN A 1 196 ? -10.094 -5.434 -13.633 1 97.56 196 GLN A N 1
ATOM 1416 C CA . GLN A 1 196 ? -9.242 -6.457 -13.039 1 97.56 196 GLN A CA 1
ATOM 1417 C C . GLN A 1 196 ? -7.793 -5.984 -12.961 1 97.56 196 GLN A C 1
ATOM 1419 O O . GLN A 1 196 ? -7.121 -6.195 -11.945 1 97.56 196 GLN A O 1
ATOM 1424 N N . ALA A 1 197 ? -7.352 -5.32 -14.016 1 98.5 197 ALA A N 1
ATOM 1425 C CA . ALA A 1 197 ? -5.992 -4.793 -14.047 1 98.5 197 ALA A CA 1
ATOM 1426 C C . ALA A 1 197 ? -5.777 -3.764 -12.938 1 98.5 197 ALA A C 1
ATOM 1428 O O . ALA A 1 197 ? -4.723 -3.738 -12.297 1 98.5 197 ALA A O 1
ATOM 1429 N N . VAL A 1 198 ? -6.781 -2.93 -12.68 1 98.5 198 VAL A N 1
ATOM 1430 C CA . VAL A 1 198 ? -6.688 -1.926 -11.625 1 98.5 198 VAL A CA 1
ATOM 1431 C C . VAL A 1 198 ? -6.531 -2.613 -10.273 1 98.5 198 VAL A C 1
ATOM 1433 O O . VAL A 1 198 ? -5.66 -2.248 -9.484 1 98.5 198 VAL A O 1
ATOM 1436 N N . ARG A 1 199 ? -7.301 -3.627 -9.992 1 98.06 199 ARG A N 1
ATOM 1437 C CA . ARG A 1 199 ? -7.207 -4.352 -8.734 1 98.06 199 ARG A CA 1
ATOM 1438 C C . ARG A 1 199 ? -5.84 -5.012 -8.578 1 98.06 199 ARG A C 1
ATOM 1440 O O . ARG A 1 199 ? -5.227 -4.934 -7.512 1 98.06 199 ARG A O 1
ATOM 1447 N N . ILE A 1 200 ? -5.383 -5.578 -9.672 1 98.69 200 ILE A N 1
ATOM 1448 C CA . ILE A 1 200 ? -4.109 -6.289 -9.656 1 98.69 200 ILE A CA 1
ATOM 1449 C C . ILE A 1 200 ? -2.977 -5.309 -9.359 1 98.69 200 ILE A C 1
ATOM 1451 O O . ILE A 1 200 ? -2.18 -5.535 -8.438 1 98.69 200 ILE A O 1
ATOM 1455 N N . VAL A 1 201 ? -2.936 -4.203 -10.062 1 98.81 201 VAL A N 1
ATOM 1456 C CA . VAL A 1 201 ? -1.862 -3.225 -9.93 1 98.81 201 VAL A CA 1
ATOM 1457 C C . VAL A 1 201 ? -1.914 -2.586 -8.547 1 98.81 201 VAL A C 1
ATOM 1459 O O . VAL A 1 201 ? -0.887 -2.455 -7.879 1 98.81 201 VAL A O 1
ATOM 1462 N N . ALA A 1 202 ? -3.113 -2.174 -8.109 1 98.69 202 ALA A N 1
ATOM 1463 C CA . ALA A 1 202 ? -3.271 -1.514 -6.816 1 98.69 202 ALA A CA 1
ATOM 1464 C C . ALA A 1 202 ? -2.803 -2.416 -5.676 1 98.69 202 ALA A C 1
ATOM 1466 O O . ALA A 1 202 ? -2.066 -1.976 -4.793 1 98.69 202 ALA A O 1
ATOM 1467 N N . THR A 1 203 ? -3.15 -3.67 -5.734 1 98.44 203 THR A N 1
ATOM 1468 C CA . THR A 1 203 ? -2.801 -4.617 -4.684 1 98.44 203 THR A CA 1
ATOM 1469 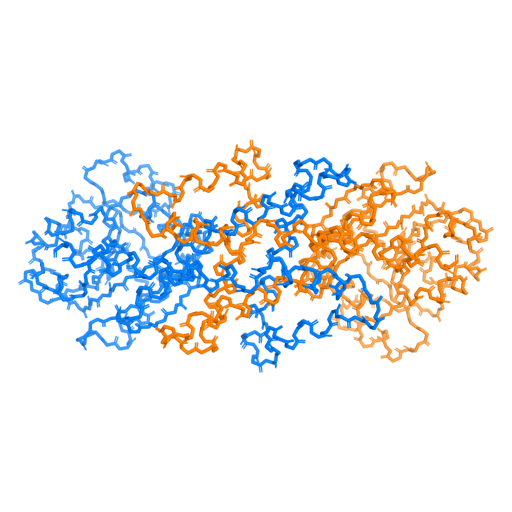C C . THR A 1 203 ? -1.3 -4.895 -4.68 1 98.44 203 THR A C 1
ATOM 1471 O O . THR A 1 203 ? -0.666 -4.898 -3.623 1 98.44 203 THR A O 1
ATOM 1474 N N . ALA A 1 204 ? -0.763 -5.129 -5.84 1 98.69 204 ALA A N 1
ATOM 1475 C CA . ALA A 1 204 ? 0.672 -5.383 -5.941 1 98.69 204 ALA A CA 1
ATOM 1476 C C . ALA A 1 204 ? 1.477 -4.18 -5.453 1 98.69 204 ALA A C 1
ATOM 1478 O O . ALA A 1 204 ? 2.479 -4.34 -4.75 1 98.69 204 ALA A O 1
ATOM 1479 N N . MET A 1 205 ? 1.018 -2.984 -5.82 1 98.81 205 MET A N 1
ATOM 1480 C CA . MET A 1 205 ? 1.712 -1.768 -5.41 1 98.81 205 MET A CA 1
ATOM 1481 C C . MET A 1 205 ? 1.6 -1.561 -3.904 1 98.81 205 MET A C 1
ATOM 1483 O O . MET A 1 205 ? 2.576 -1.191 -3.25 1 98.81 205 MET A O 1
ATOM 1487 N N . ALA A 1 206 ? 0.385 -1.744 -3.338 1 98.62 206 ALA A N 1
ATOM 1488 C CA . ALA A 1 206 ? 0.196 -1.609 -1.896 1 98.62 206 ALA A CA 1
ATOM 1489 C C . ALA A 1 206 ? 1.13 -2.543 -1.13 1 98.62 206 ALA A C 1
ATOM 1491 O O . ALA A 1 206 ? 1.84 -2.111 -0.219 1 98.62 206 ALA A O 1
ATOM 1492 N N . GLY A 1 207 ? 1.159 -3.814 -1.534 1 98.5 207 GLY A N 1
ATOM 1493 C CA . GLY A 1 207 ? 2.039 -4.773 -0.885 1 98.5 207 GLY A CA 1
ATOM 1494 C C . GLY A 1 207 ? 3.508 -4.414 -1.015 1 98.5 207 GLY A C 1
ATOM 1495 O O . GLY A 1 207 ? 4.285 -4.613 -0.078 1 98.5 207 GLY A O 1
ATOM 1496 N N . THR A 1 208 ? 3.904 -3.9 -2.156 1 98.69 208 THR A N 1
ATOM 1497 C CA . THR A 1 208 ? 5.293 -3.531 -2.412 1 98.69 208 THR A CA 1
ATOM 1498 C C . THR A 1 208 ? 5.707 -2.354 -1.534 1 98.69 208 THR A C 1
ATOM 1500 O O . THR A 1 208 ? 6.789 -2.365 -0.945 1 98.69 208 THR A O 1
ATOM 1503 N N . ALA A 1 209 ? 4.852 -1.34 -1.488 1 98.69 209 ALA A N 1
ATOM 1504 C CA . ALA A 1 209 ? 5.145 -0.192 -0.635 1 98.69 209 ALA A CA 1
ATOM 1505 C C . ALA A 1 209 ? 5.195 -0.599 0.834 1 98.69 209 ALA A C 1
ATOM 1507 O O . ALA A 1 209 ? 6.039 -0.115 1.591 1 98.69 209 ALA A O 1
ATOM 1508 N N . GLU A 1 210 ? 4.324 -1.473 1.266 1 98 210 GLU A N 1
ATOM 1509 C CA . GLU A 1 210 ? 4.344 -2.002 2.627 1 98 210 GLU A CA 1
ATOM 1510 C C . GLU A 1 210 ? 5.637 -2.766 2.904 1 98 210 GLU A C 1
ATOM 1512 O O . GLU A 1 210 ? 6.145 -2.748 4.027 1 98 210 GLU A O 1
ATOM 1517 N N . ASN A 1 211 ? 6.109 -3.48 1.886 1 97.44 211 ASN A N 1
ATOM 1518 C CA . ASN A 1 211 ? 7.387 -4.168 2.023 1 97.44 211 ASN A CA 1
ATOM 1519 C C . ASN A 1 211 ? 8.516 -3.195 2.346 1 97.44 211 ASN A C 1
ATOM 1521 O O . ASN A 1 211 ? 9.312 -3.441 3.252 1 97.44 211 ASN A O 1
ATOM 1525 N N . VAL A 1 212 ? 8.539 -2.07 1.667 1 98.06 212 VAL A N 1
ATOM 1526 C CA . VAL A 1 212 ? 9.547 -1.048 1.932 1 98.06 212 VAL A CA 1
ATOM 1527 C C . VAL A 1 212 ? 9.375 -0.506 3.348 1 98.06 212 VAL A C 1
ATOM 1529 O O . VAL A 1 212 ? 10.359 -0.304 4.066 1 98.06 212 VAL A O 1
ATOM 1532 N N . GLU A 1 213 ? 8.109 -0.286 3.805 1 95.81 213 GLU A N 1
ATOM 1533 C CA . GLU A 1 213 ? 7.848 0.165 5.168 1 95.81 213 GLU A CA 1
ATOM 1534 C C . GLU A 1 213 ? 8.445 -0.796 6.191 1 95.81 213 GLU A C 1
ATOM 1536 O O . GLU A 1 213 ? 9.102 -0.368 7.141 1 95.81 213 GLU A O 1
ATOM 1541 N N . ALA A 1 214 ? 8.195 -2.062 5.941 1 95.25 214 ALA A N 1
ATOM 1542 C CA . ALA A 1 214 ? 8.648 -3.092 6.875 1 95.25 214 ALA A CA 1
ATOM 1543 C C . ALA A 1 214 ? 10.172 -3.135 6.949 1 95.25 214 ALA A C 1
ATOM 1545 O O . ALA A 1 214 ? 10.742 -3.248 8.039 1 95.25 214 ALA A O 1
ATOM 1546 N N . GLN A 1 215 ? 10.789 -3.062 5.809 1 94.94 215 GLN A N 1
ATOM 1547 C CA . GLN A 1 215 ? 12.242 -3.1 5.766 1 94.94 215 GLN A CA 1
ATOM 1548 C C . GLN A 1 215 ? 12.844 -1.854 6.414 1 94.94 215 GLN A C 1
ATOM 1550 O O . GLN A 1 215 ? 13.867 -1.934 7.094 1 94.94 215 GLN A O 1
ATOM 1555 N N . ALA A 1 216 ? 12.219 -0.726 6.145 1 92 216 ALA A N 1
ATOM 1556 C CA . ALA A 1 216 ? 12.688 0.53 6.727 1 92 216 ALA A CA 1
ATOM 1557 C C . ALA A 1 216 ? 12.602 0.498 8.25 1 92 216 ALA A C 1
ATOM 1559 O O . ALA A 1 216 ? 13.484 1.008 8.938 1 92 216 ALA A O 1
ATOM 1560 N N . ALA A 1 217 ? 11.594 -0.074 8.781 1 89.62 217 ALA A N 1
ATOM 1561 C CA . ALA A 1 217 ? 11.398 -0.166 10.227 1 89.62 217 ALA A CA 1
ATOM 1562 C C . ALA A 1 217 ? 12.461 -1.045 10.867 1 89.62 217 ALA A C 1
ATOM 1564 O O . ALA A 1 217 ? 12.875 -0.796 12.008 1 89.62 217 ALA A O 1
ATOM 1565 N N . LYS A 1 218 ? 12.945 -2.061 10.117 1 90.5 218 LYS A N 1
ATOM 1566 C CA . LYS A 1 218 ? 13.945 -2.996 10.625 1 90.5 218 LYS A CA 1
ATOM 1567 C C . LYS A 1 218 ? 15.359 -2.463 10.414 1 90.5 218 LYS A C 1
ATOM 1569 O O . LYS A 1 218 ? 16.312 -2.936 11.039 1 90.5 218 LYS A O 1
ATOM 1574 N N . GLY A 1 219 ? 15.438 -1.455 9.602 1 85.75 219 GLY A N 1
ATOM 1575 C CA . GLY A 1 219 ? 16.75 -0.945 9.25 1 85.75 219 GLY A CA 1
ATOM 1576 C C . GLY A 1 219 ? 17.609 -1.957 8.508 1 85.75 219 GLY A C 1
ATOM 1577 O O . GLY A 1 219 ? 18.828 -1.969 8.648 1 85.75 219 GLY A O 1
ATOM 1578 N N . GLU A 1 220 ? 17.047 -2.807 7.645 1 84.69 220 GLU A N 1
ATOM 1579 C CA . GLU A 1 220 ? 17.75 -3.914 7 1 84.69 220 GLU A CA 1
ATOM 1580 C C . GLU A 1 220 ? 18.094 -3.584 5.551 1 84.69 220 GLU A C 1
ATOM 1582 O O . GLU A 1 220 ? 19.25 -3.309 5.23 1 84.69 220 GLU A O 1
ATOM 1587 N N . LEU A 1 221 ? 17.094 -3.518 4.703 1 90.81 221 LEU A N 1
ATOM 1588 C CA . LEU A 1 221 ? 17.328 -3.33 3.275 1 90.81 221 LEU A CA 1
ATOM 1589 C C . LEU A 1 221 ? 16.781 -1.984 2.811 1 90.81 221 LEU A C 1
ATOM 1591 O O . LEU A 1 221 ? 15.68 -1.587 3.201 1 90.81 221 LEU A O 1
ATOM 1595 N N . THR A 1 222 ? 17.562 -1.225 2.031 1 96 222 THR A N 1
ATOM 1596 C CA . THR A 1 222 ? 17.094 -0.029 1.341 1 96 222 THR A CA 1
ATOM 1597 C C . THR A 1 222 ? 16.25 -0.403 0.125 1 96 222 THR A C 1
ATOM 1599 O O . THR A 1 222 ? 16.25 -1.559 -0.304 1 96 222 THR A O 1
ATOM 1602 N N . PRO A 1 223 ? 15.508 0.583 -0.396 1 97.69 223 PRO A N 1
ATOM 1603 C CA . PRO A 1 223 ? 14.773 0.292 -1.632 1 97.69 223 PRO A CA 1
ATOM 1604 C C . PRO A 1 223 ? 15.68 -0.213 -2.75 1 97.69 223 PRO A C 1
ATOM 1606 O O . PRO A 1 223 ? 15.305 -1.124 -3.492 1 97.69 223 PRO A O 1
ATOM 1609 N N . THR A 1 224 ? 16.875 0.357 -2.838 1 96.44 224 THR A N 1
ATOM 1610 C CA . THR A 1 224 ? 17.828 -0.079 -3.85 1 96.44 224 THR A CA 1
ATOM 1611 C C . THR A 1 224 ? 18.219 -1.54 -3.637 1 96.44 224 THR A C 1
ATOM 1613 O O . THR A 1 224 ? 18.328 -2.305 -4.598 1 96.44 224 THR A O 1
ATOM 1616 N N . ASP A 1 225 ? 18.453 -1.923 -2.412 1 97.12 225 ASP A N 1
ATOM 1617 C CA . ASP A 1 225 ? 18.719 -3.322 -2.096 1 97.12 225 ASP A CA 1
ATOM 1618 C C . ASP A 1 225 ? 17.562 -4.219 -2.521 1 97.12 225 ASP A C 1
ATOM 1620 O O . ASP A 1 225 ? 17.781 -5.305 -3.061 1 97.12 225 ASP A O 1
ATOM 1624 N N . LEU A 1 226 ? 16.375 -3.795 -2.277 1 97.19 226 LEU A N 1
ATOM 1625 C CA . LEU A 1 226 ? 15.195 -4.578 -2.594 1 97.19 226 LEU A CA 1
ATOM 1626 C C . LEU A 1 226 ? 15.062 -4.785 -4.098 1 97.19 226 LEU A C 1
ATOM 1628 O O . LEU A 1 226 ? 14.648 -5.855 -4.547 1 97.19 226 LEU A O 1
ATOM 1632 N N . VAL A 1 227 ? 15.391 -3.729 -4.887 1 97.81 227 VAL A N 1
ATOM 1633 C CA . VAL A 1 227 ? 15.383 -3.875 -6.34 1 97.81 227 VAL A CA 1
ATOM 1634 C C . VAL A 1 227 ? 16.266 -5.059 -6.742 1 97.81 227 VAL A C 1
ATOM 1636 O O . VAL A 1 227 ? 15.844 -5.906 -7.539 1 97.81 227 VAL A O 1
ATOM 1639 N N . ASP A 1 228 ? 17.391 -5.16 -6.141 1 95.81 228 ASP A N 1
ATOM 1640 C CA . ASP A 1 228 ? 18.359 -6.184 -6.516 1 95.81 228 ASP A CA 1
ATOM 1641 C C . ASP A 1 228 ? 17.859 -7.578 -6.137 1 95.81 228 ASP A C 1
ATOM 1643 O O . ASP A 1 228 ? 18.203 -8.562 -6.801 1 95.81 228 ASP A O 1
ATOM 1647 N N . THR A 1 229 ? 17.078 -7.676 -5.148 1 93 229 THR A N 1
ATOM 1648 C CA . THR A 1 229 ? 16.594 -8.969 -4.684 1 93 229 THR A CA 1
ATOM 1649 C C . THR A 1 229 ? 15.602 -9.562 -5.668 1 93 229 THR A C 1
ATOM 1651 O O . THR A 1 229 ? 15.352 -10.773 -5.664 1 93 229 THR A O 1
ATOM 1654 N N . VAL A 1 230 ? 15.039 -8.742 -6.598 1 94.88 230 VAL A N 1
ATOM 1655 C CA . VAL A 1 230 ? 13.977 -9.25 -7.457 1 94.88 230 VAL A CA 1
ATOM 1656 C C . VAL A 1 230 ? 14.438 -9.25 -8.914 1 94.88 230 VAL A C 1
ATOM 1658 O O . VAL A 1 230 ? 13.648 -9.508 -9.82 1 94.88 230 VAL A O 1
ATOM 1661 N N . LEU A 1 231 ? 15.633 -8.844 -9.148 1 95.44 231 LEU A N 1
ATOM 1662 C CA . LEU A 1 231 ? 16.219 -8.875 -10.492 1 95.44 231 LEU A CA 1
ATOM 1663 C C . LEU A 1 231 ? 17.031 -10.141 -10.703 1 95.44 231 LEU A C 1
ATOM 1665 O O . LEU A 1 231 ? 17.859 -10.508 -9.859 1 95.44 231 LEU A O 1
ATOM 1669 N N . SER A 1 232 ? 16.797 -10.859 -11.75 1 93.12 232 SER A N 1
ATOM 1670 C CA . SER A 1 232 ? 17.594 -12.016 -12.164 1 93.12 232 SER A CA 1
ATOM 1671 C C . SER A 1 232 ? 18.297 -11.75 -13.484 1 93.12 232 SER A C 1
ATOM 1673 O O . SER A 1 232 ? 17.859 -10.93 -14.289 1 93.12 232 SER A O 1
ATOM 1675 N N . PRO A 1 233 ? 19.453 -12.398 -13.727 1 94.75 233 PRO A N 1
ATOM 1676 C CA . PRO A 1 233 ? 20.172 -12.211 -15 1 94.75 233 PRO A CA 1
ATOM 1677 C C . PRO A 1 233 ? 19.297 -12.539 -16.219 1 94.75 233 PRO A C 1
ATOM 1679 O O . PRO A 1 233 ? 18.812 -13.672 -16.344 1 94.75 233 PRO A O 1
ATOM 1682 N N . GLY A 1 234 ? 19.078 -11.516 -17.031 1 94.56 234 GLY A N 1
ATOM 1683 C CA . GLY A 1 234 ? 18.297 -11.711 -18.25 1 94.56 234 GLY A CA 1
ATOM 1684 C C . GLY A 1 234 ? 16.812 -11.875 -17.984 1 94.56 234 GLY A C 1
ATOM 1685 O O . GLY A 1 234 ? 16.078 -12.375 -18.844 1 94.56 234 GLY A O 1
ATOM 1686 N N . GLY A 1 235 ? 16.359 -11.406 -16.844 1 95.5 235 GLY A N 1
ATOM 1687 C CA . GLY A 1 235 ? 14.977 -11.633 -16.453 1 95.5 235 GLY A CA 1
ATOM 1688 C C . GLY A 1 235 ? 14.023 -10.578 -16.984 1 95.5 235 GLY A C 1
ATOM 1689 O O . GLY A 1 235 ? 14.445 -9.602 -17.594 1 95.5 235 GLY A O 1
ATOM 1690 N N . THR A 1 236 ? 12.695 -10.758 -16.75 1 97.19 236 THR A N 1
ATOM 1691 C CA . THR A 1 236 ? 11.641 -9.883 -17.234 1 97.19 236 THR A CA 1
ATOM 1692 C C . THR A 1 236 ? 11.586 -8.594 -16.422 1 97.19 236 THR A C 1
ATOM 1694 O O . THR A 1 236 ? 11.367 -7.512 -16.969 1 97.19 236 THR A O 1
ATOM 1697 N N . THR A 1 237 ? 11.859 -8.656 -15.133 1 97.94 237 THR A N 1
ATOM 1698 C CA . THR A 1 237 ? 11.781 -7.488 -14.266 1 97.94 237 THR A CA 1
ATOM 1699 C C . THR A 1 237 ? 12.828 -6.453 -14.656 1 97.94 237 THR A C 1
ATOM 1701 O O . THR A 1 237 ? 12.531 -5.258 -14.727 1 97.94 237 THR A O 1
ATOM 1704 N N . VAL A 1 238 ? 14.086 -6.953 -14.898 1 98.5 238 VAL A N 1
ATOM 1705 C CA . VAL A 1 238 ? 15.141 -6.023 -15.266 1 98.5 238 VAL A CA 1
ATOM 1706 C C . VAL A 1 238 ? 14.883 -5.465 -16.656 1 98.5 238 VAL A C 1
ATOM 1708 O O . VAL A 1 238 ? 15.164 -4.293 -16.938 1 98.5 238 VAL A O 1
ATOM 1711 N N . ALA A 1 239 ? 14.344 -6.277 -17.578 1 98.62 239 ALA A N 1
ATOM 1712 C CA . ALA A 1 239 ? 13.984 -5.766 -18.891 1 98.62 239 ALA A CA 1
ATOM 1713 C C . ALA A 1 239 ? 12.977 -4.621 -18.766 1 98.62 239 ALA A C 1
ATOM 1715 O O . ALA A 1 239 ? 13.141 -3.576 -19.406 1 98.62 239 ALA A O 1
ATOM 1716 N N . GLY A 1 240 ? 11.969 -4.816 -17.969 1 98.88 240 GLY A N 1
ATOM 1717 C CA . GLY A 1 240 ? 10.984 -3.777 -17.75 1 98.88 240 GLY A CA 1
ATOM 1718 C C . GLY A 1 240 ? 11.555 -2.549 -17.062 1 98.88 240 GLY A C 1
ATOM 1719 O O . GLY A 1 240 ? 11.203 -1.419 -17.406 1 98.88 240 GLY A O 1
ATOM 1720 N N . LEU A 1 241 ? 12.422 -2.75 -16.078 1 98.81 241 LEU A N 1
ATOM 1721 C CA . LEU A 1 241 ? 13.008 -1.631 -15.344 1 98.81 241 LEU A CA 1
ATOM 1722 C C . LEU A 1 241 ? 13.828 -0.74 -16.281 1 98.81 241 LEU A C 1
ATOM 1724 O O . LEU A 1 241 ? 13.711 0.487 -16.219 1 98.81 241 LEU A O 1
ATOM 1728 N N . LEU A 1 242 ? 14.672 -1.379 -17.047 1 98.75 242 LEU A N 1
ATOM 1729 C CA . LEU A 1 242 ? 15.508 -0.613 -17.969 1 98.75 242 LEU A CA 1
ATOM 1730 C C . LEU A 1 242 ? 14.656 0.177 -18.953 1 98.75 242 LEU A C 1
ATOM 1732 O O . LEU A 1 242 ? 14.945 1.341 -19.25 1 98.75 242 LEU A O 1
ATOM 1736 N N . ALA A 1 243 ? 13.609 -0.451 -19.438 1 98.88 243 ALA A N 1
ATOM 1737 C CA . ALA A 1 243 ? 12.695 0.24 -20.359 1 98.88 243 ALA A CA 1
ATOM 1738 C C . ALA A 1 243 ? 12 1.402 -19.656 1 98.88 243 ALA A C 1
ATOM 1740 O O . ALA A 1 243 ? 11.836 2.479 -20.234 1 98.88 243 ALA A O 1
ATOM 1741 N N . ALA A 1 244 ? 11.539 1.197 -18.438 1 98.88 244 ALA A N 1
ATOM 1742 C CA . ALA A 1 244 ? 10.883 2.24 -17.656 1 98.88 244 ALA A CA 1
ATOM 1743 C C . ALA A 1 244 ? 11.82 3.424 -17.422 1 98.88 244 ALA A C 1
ATOM 1745 O O . ALA A 1 244 ? 11.406 4.578 -17.547 1 98.88 244 ALA A O 1
ATOM 1746 N N .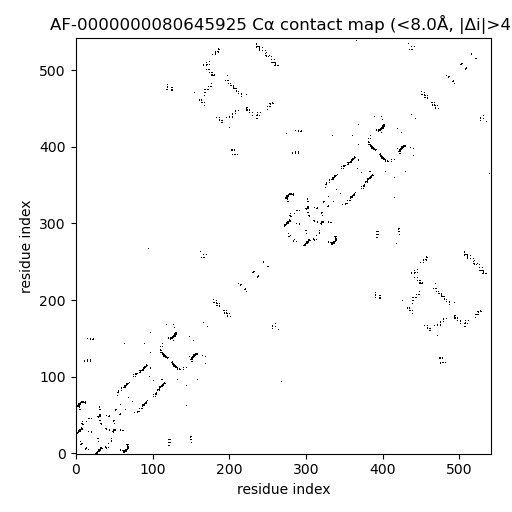 GLU A 1 245 ? 13.078 3.117 -17.062 1 98.75 245 GLU A N 1
ATOM 1747 C CA . GLU A 1 245 ? 14.055 4.172 -16.828 1 98.75 245 GLU A CA 1
ATOM 1748 C C . GLU A 1 245 ? 14.328 4.973 -18.094 1 98.75 245 GLU A C 1
ATOM 1750 O O . GLU A 1 245 ? 14.414 6.199 -18.062 1 98.75 245 GLU A O 1
ATOM 1755 N N . ALA A 1 246 ? 14.484 4.273 -19.172 1 98.75 246 ALA A N 1
ATOM 1756 C CA . ALA A 1 246 ? 14.68 4.941 -20.453 1 98.75 246 ALA A CA 1
ATOM 1757 C C . ALA A 1 246 ? 13.5 5.844 -20.797 1 98.75 246 ALA A C 1
ATOM 1759 O O . ALA A 1 246 ? 13.672 6.887 -21.438 1 98.75 246 ALA A O 1
ATOM 1760 N N . ALA A 1 247 ? 12.344 5.5 -20.312 1 98.75 247 ALA A N 1
ATOM 1761 C CA . ALA A 1 247 ? 11.125 6.246 -20.609 1 98.75 247 ALA A CA 1
ATOM 1762 C C . ALA A 1 247 ? 10.883 7.332 -19.562 1 98.75 247 ALA A C 1
ATOM 1764 O O . ALA A 1 247 ? 9.93 8.109 -19.672 1 98.75 247 ALA A O 1
ATOM 1765 N N . GLY A 1 248 ? 11.664 7.387 -18.5 1 98.62 248 GLY A N 1
ATOM 1766 C CA . GLY A 1 248 ? 11.617 8.539 -17.609 1 98.62 248 GLY A CA 1
ATOM 1767 C C . GLY A 1 248 ? 11.086 8.211 -16.234 1 98.62 248 GLY A C 1
ATOM 1768 O O . GLY A 1 248 ? 10.578 9.086 -15.531 1 98.62 248 GLY A O 1
ATOM 1769 N N . LEU A 1 249 ? 11.148 6.961 -15.773 1 98.62 249 LEU A N 1
ATOM 1770 C CA . LEU A 1 249 ? 10.578 6.559 -14.492 1 98.62 249 LEU A CA 1
ATOM 1771 C C . LEU A 1 249 ? 11.133 7.41 -13.359 1 98.62 249 LEU A C 1
ATOM 1773 O O . LEU A 1 249 ? 10.383 8.133 -12.695 1 98.62 249 LEU A O 1
ATOM 1777 N N . SER A 1 250 ? 12.438 7.395 -13.133 1 98.56 250 SER A N 1
ATOM 1778 C CA . SER A 1 250 ? 13.055 8.141 -12.039 1 98.56 250 SER A CA 1
ATOM 1779 C C . SER A 1 250 ? 12.977 9.648 -12.281 1 98.56 250 SER A C 1
ATOM 1781 O O . SER A 1 250 ? 12.766 10.422 -11.352 1 98.56 250 SER A O 1
ATOM 1783 N N . ASN A 1 251 ? 13.055 10.047 -13.516 1 98.62 251 ASN A N 1
ATOM 1784 C CA . ASN A 1 251 ? 12.977 11.461 -13.867 1 98.62 251 ASN A CA 1
ATOM 1785 C C . ASN A 1 251 ? 11.602 12.039 -13.57 1 98.62 251 ASN A C 1
ATOM 1787 O O . ASN A 1 251 ? 11.484 13.203 -13.18 1 98.62 251 ASN A O 1
ATOM 1791 N N . ALA A 1 252 ? 10.594 11.266 -13.812 1 98.88 252 ALA A N 1
ATOM 1792 C CA . ALA A 1 252 ? 9.227 11.719 -13.547 1 98.88 252 ALA A CA 1
ATOM 1793 C C . ALA A 1 252 ? 9.039 12.031 -12.062 1 98.88 252 ALA A C 1
ATOM 1795 O O . ALA A 1 252 ? 8.383 13.016 -11.719 1 98.88 252 ALA A O 1
ATOM 1796 N N . ALA A 1 253 ? 9.617 11.203 -11.195 1 98.81 253 ALA A N 1
ATOM 1797 C CA . ALA A 1 253 ? 9.523 11.43 -9.75 1 98.81 253 ALA A CA 1
ATOM 1798 C C . ALA A 1 253 ? 10.172 12.75 -9.359 1 98.81 253 ALA A C 1
ATOM 1800 O O . ALA A 1 253 ? 9.57 13.555 -8.648 1 98.81 253 ALA A O 1
ATOM 1801 N N . THR A 1 254 ? 11.344 12.977 -9.836 1 98.75 254 THR A N 1
ATOM 1802 C CA . THR A 1 254 ? 12.094 14.188 -9.523 1 98.75 254 THR A CA 1
ATOM 1803 C C . THR A 1 254 ? 11.367 15.422 -10.047 1 98.75 254 THR A C 1
ATOM 1805 O O . THR A 1 254 ? 11.234 16.422 -9.336 1 98.75 254 THR A O 1
ATOM 1808 N N . ALA A 1 255 ? 10.898 15.32 -11.266 1 98.88 255 ALA A N 1
ATOM 1809 C CA . ALA A 1 255 ? 10.203 16.438 -11.891 1 98.88 255 ALA A CA 1
ATOM 1810 C C . ALA A 1 255 ? 8.93 16.797 -11.117 1 98.88 255 ALA A C 1
ATOM 1812 O O . ALA A 1 255 ? 8.625 17.969 -10.922 1 98.88 255 ALA A O 1
ATOM 1813 N N . ALA A 1 256 ? 8.203 15.797 -10.719 1 98.94 256 ALA A N 1
ATOM 1814 C CA . ALA A 1 256 ? 6.965 16 -9.977 1 98.94 256 ALA A CA 1
ATOM 1815 C C . ALA A 1 256 ? 7.223 16.75 -8.672 1 98.94 256 ALA A C 1
ATOM 1817 O O . ALA A 1 256 ? 6.582 17.766 -8.391 1 98.94 256 ALA A O 1
ATOM 1818 N N . VAL A 1 257 ? 8.188 16.25 -7.914 1 98.94 257 VAL A N 1
ATOM 1819 C CA . VAL A 1 257 ? 8.484 16.812 -6.602 1 98.94 257 VAL A CA 1
ATOM 1820 C C . VAL A 1 257 ? 9 18.234 -6.75 1 98.94 257 VAL A C 1
ATOM 1822 O O . VAL A 1 257 ? 8.539 19.141 -6.051 1 98.94 257 VAL A O 1
ATOM 1825 N N . ASN A 1 258 ? 9.914 18.453 -7.691 1 98.88 258 ASN A N 1
ATOM 1826 C CA . ASN A 1 258 ? 10.461 19.781 -7.918 1 98.88 258 ASN A CA 1
ATOM 1827 C C . ASN A 1 258 ? 9.367 20.781 -8.297 1 98.88 258 ASN A C 1
ATOM 1829 O O . ASN A 1 258 ? 9.32 21.891 -7.766 1 98.88 258 ASN A O 1
ATOM 1833 N N . ALA A 1 259 ? 8.492 20.375 -9.172 1 98.81 259 ALA A N 1
ATOM 1834 C CA . ALA A 1 259 ? 7.43 21.266 -9.633 1 98.81 259 ALA A CA 1
ATOM 1835 C C . ALA A 1 259 ? 6.445 21.578 -8.508 1 98.81 259 ALA A C 1
ATOM 1837 O O . ALA A 1 259 ? 5.973 22.719 -8.383 1 98.81 259 ALA A O 1
ATOM 1838 N N . ALA A 1 260 ? 6.121 20.578 -7.742 1 98.62 260 ALA A N 1
ATOM 1839 C CA . ALA A 1 260 ? 5.195 20.766 -6.629 1 98.62 260 ALA A CA 1
ATOM 1840 C C . ALA A 1 260 ? 5.785 21.719 -5.586 1 98.62 260 ALA A C 1
ATOM 1842 O O . ALA A 1 260 ? 5.098 22.625 -5.102 1 98.62 260 ALA A O 1
ATOM 1843 N N . VAL A 1 261 ? 7.035 21.516 -5.223 1 98.31 261 VAL A N 1
ATOM 1844 C CA . VAL A 1 261 ? 7.691 22.375 -4.238 1 98.31 261 VAL A CA 1
ATOM 1845 C C . VAL A 1 261 ? 7.781 23.797 -4.77 1 98.31 261 VAL A C 1
ATOM 1847 O O . VAL A 1 261 ? 7.52 24.75 -4.039 1 98.31 261 VAL A O 1
ATOM 1850 N N . GLN A 1 262 ? 8.18 23.938 -6.02 1 97.75 262 GLN A N 1
ATOM 1851 C CA . GLN A 1 262 ? 8.266 25.25 -6.633 1 97.75 262 GLN A CA 1
ATOM 1852 C C . GLN A 1 262 ? 6.914 25.969 -6.59 1 97.75 262 GLN A C 1
ATOM 1854 O O . GLN A 1 262 ? 6.84 27.141 -6.234 1 97.75 262 GLN A O 1
ATOM 1859 N N . LYS A 1 263 ? 5.863 25.281 -6.984 1 96.88 263 LYS A N 1
ATOM 1860 C CA . LYS A 1 263 ? 4.523 25.859 -6.965 1 96.88 263 LYS A CA 1
ATOM 1861 C C . LYS A 1 263 ? 4.121 26.266 -5.551 1 96.88 263 LYS A C 1
ATOM 1863 O O . LYS A 1 263 ? 3.494 27.312 -5.352 1 96.88 263 LYS A O 1
ATOM 1868 N N . ASP A 1 264 ? 4.426 25.406 -4.582 1 94.88 264 ASP A N 1
ATOM 1869 C CA . ASP A 1 264 ? 4.137 25.703 -3.186 1 94.88 264 ASP A CA 1
ATOM 1870 C C . ASP A 1 264 ? 4.824 26.984 -2.744 1 94.88 264 ASP A C 1
ATOM 1872 O O . ASP A 1 264 ? 4.223 27.812 -2.053 1 94.88 264 ASP A O 1
ATOM 1876 N N . ASN A 1 265 ? 6.059 27.141 -3.113 1 93.19 265 ASN A N 1
ATOM 1877 C CA . ASN A 1 265 ? 6.816 28.344 -2.793 1 93.19 265 ASN A CA 1
ATOM 1878 C C . ASN A 1 265 ? 6.195 29.578 -3.438 1 93.19 265 ASN A C 1
ATOM 1880 O O . ASN A 1 265 ? 6.156 30.641 -2.826 1 93.19 265 ASN A O 1
ATOM 1884 N N . GLU A 1 266 ? 5.738 29.453 -4.609 1 92.88 266 GLU A N 1
ATOM 1885 C CA . GLU A 1 266 ? 5.09 30.562 -5.309 1 92.88 266 GLU A CA 1
ATOM 1886 C C . GLU A 1 266 ? 3.807 30.984 -4.602 1 92.88 266 GLU A C 1
ATOM 1888 O O . GLU A 1 266 ? 3.537 32.188 -4.453 1 92.88 266 GLU A O 1
ATOM 1893 N N . LEU A 1 267 ? 3.057 29.969 -4.203 1 88.12 267 LEU A N 1
ATOM 1894 C CA . LEU A 1 267 ? 1.788 30.25 -3.533 1 88.12 267 LEU A CA 1
ATOM 1895 C C . LEU A 1 267 ? 2.02 30.891 -2.176 1 88.12 267 LEU A C 1
ATOM 1897 O O . LEU A 1 267 ? 1.207 31.703 -1.726 1 88.12 267 LEU A O 1
ATOM 1901 N N . SER A 1 268 ? 3.047 30.578 -1.442 1 83.69 268 SER A N 1
ATOM 1902 C CA . SER A 1 268 ? 3.355 31.125 -0.127 1 83.69 268 SER A CA 1
ATOM 1903 C C . SER A 1 268 ? 3.816 32.562 -0.23 1 83.69 268 SER A C 1
ATOM 1905 O O . SER A 1 268 ? 3.641 33.344 0.708 1 83.69 268 SER A O 1
ATOM 1907 N N . ARG A 1 269 ? 4.438 32.938 -1.309 1 79 269 ARG A N 1
ATOM 1908 C CA . ARG A 1 269 ? 4.906 34.312 -1.511 1 79 269 ARG A CA 1
ATOM 1909 C C . ARG A 1 269 ? 3.764 35.219 -1.948 1 79 269 ARG A C 1
ATOM 1911 O O . ARG A 1 269 ? 3.791 36.438 -1.697 1 79 269 ARG A O 1
ATOM 1918 N N . ALA A 1 270 ? 2.869 34.625 -2.674 1 71.12 270 ALA A N 1
ATOM 1919 C CA . ALA A 1 270 ? 1.736 35.406 -3.133 1 71.12 270 ALA A CA 1
ATOM 1920 C C . ALA A 1 270 ? 0.806 35.781 -1.977 1 71.12 270 ALA A C 1
ATOM 1922 O O . ALA A 1 270 ? 0.092 36.781 -2.027 1 71.12 270 ALA A O 1
ATOM 1923 N N . LYS A 1 271 ? 0.902 35.219 -0.82 1 56.88 271 LYS A N 1
ATOM 1924 C CA . LYS A 1 271 ? 0.045 35.531 0.32 1 56.88 271 LYS A CA 1
ATOM 1925 C C . LYS A 1 271 ? 0.682 36.594 1.212 1 56.88 271 LYS A C 1
ATOM 1927 O O . LYS A 1 271 ? 1.908 36.656 1.313 1 56.88 271 LYS A O 1
ATOM 1932 N N . MET B 1 1 ? -12.156 -29.172 8.289 1 92.38 1 MET B N 1
ATOM 1933 C CA . MET B 1 1 ? -10.906 -28.438 8.055 1 92.38 1 MET B CA 1
ATOM 1934 C C . MET B 1 1 ? -10.07 -29.125 6.984 1 92.38 1 MET B C 1
ATOM 1936 O O . MET B 1 1 ? -9.914 -30.344 7 1 92.38 1 MET B O 1
ATOM 1940 N N . LEU B 1 2 ? -9.633 -28.344 5.953 1 97 2 LEU B N 1
ATOM 1941 C CA . LEU B 1 2 ? -8.836 -28.922 4.875 1 97 2 LEU B CA 1
ATOM 1942 C C . LEU B 1 2 ? -7.359 -28.953 5.246 1 97 2 LEU B C 1
ATOM 1944 O O . LEU B 1 2 ? -6.891 -28.094 6.004 1 97 2 LEU B O 1
ATOM 1948 N N . THR B 1 3 ? -6.719 -29.984 4.742 1 98.38 3 THR B N 1
ATOM 1949 C CA . THR B 1 3 ? -5.273 -30.047 4.949 1 98.38 3 THR B CA 1
ATOM 1950 C C . THR B 1 3 ? -4.531 -29.531 3.717 1 98.38 3 THR B C 1
ATOM 1952 O O . THR B 1 3 ? -4.742 -30.031 2.607 1 98.38 3 THR B O 1
ATOM 1955 N N . VAL B 1 4 ? -3.689 -28.516 3.941 1 98.75 4 VAL B N 1
ATOM 1956 C CA . VAL B 1 4 ? -2.832 -27.984 2.893 1 98.75 4 VAL B CA 1
ATOM 1957 C C . VAL B 1 4 ? -1.415 -28.516 3.051 1 98.75 4 VAL B C 1
ATOM 1959 O O . VAL B 1 4 ? -0.751 -28.266 4.059 1 98.75 4 VAL B O 1
ATOM 1962 N N . GLY B 1 5 ? -1.044 -29.344 2.113 1 98.5 5 GLY B N 1
ATOM 1963 C CA . GLY B 1 5 ? 0.332 -29.812 2.062 1 98.5 5 GLY B CA 1
ATOM 1964 C C . GLY B 1 5 ? 1.24 -28.906 1.249 1 98.5 5 GLY B C 1
ATOM 1965 O O . GLY B 1 5 ? 0.864 -28.453 0.167 1 98.5 5 GLY B O 1
ATOM 1966 N N . ILE B 1 6 ? 2.408 -28.609 1.736 1 98.62 6 ILE B N 1
ATOM 1967 C CA . ILE B 1 6 ? 3.406 -27.812 1.028 1 98.62 6 ILE B CA 1
ATOM 1968 C C . ILE B 1 6 ? 4.645 -28.672 0.753 1 98.62 6 ILE B C 1
ATOM 1970 O O . ILE B 1 6 ? 5.32 -29.109 1.685 1 98.62 6 ILE B O 1
ATOM 1974 N N . LEU B 1 7 ? 4.82 -28.938 -0.499 1 97.94 7 LEU B N 1
ATOM 1975 C CA . LEU B 1 7 ? 6.008 -29.672 -0.929 1 97.94 7 LEU B CA 1
ATOM 1976 C C . LEU B 1 7 ? 7.109 -28.703 -1.364 1 97.94 7 LEU B C 1
ATOM 1978 O O . LEU B 1 7 ? 7.098 -28.219 -2.494 1 97.94 7 LEU B O 1
ATOM 1982 N N . GLY B 1 8 ? 8.094 -28.516 -0.542 1 96.75 8 GLY B N 1
ATOM 1983 C CA . GLY B 1 8 ? 9.125 -27.5 -0.689 1 96.75 8 GLY B CA 1
ATOM 1984 C C . GLY B 1 8 ? 8.961 -26.344 0.281 1 96.75 8 GLY B C 1
ATOM 1985 O O . GLY B 1 8 ? 7.996 -25.578 0.197 1 96.75 8 GLY B O 1
ATOM 1986 N N . THR B 1 9 ? 9.945 -26.188 1.177 1 96 9 THR B N 1
ATOM 1987 C CA . THR B 1 9 ? 9.844 -25.156 2.203 1 96 9 THR B CA 1
ATOM 1988 C C . THR B 1 9 ? 10.938 -24.094 2.014 1 96 9 THR B C 1
ATOM 1990 O O . THR B 1 9 ? 11.578 -23.688 2.979 1 96 9 THR B O 1
ATOM 1993 N N . GLY B 1 10 ? 11.18 -23.828 0.72 1 93.19 10 GLY B N 1
ATOM 1994 C CA . GLY B 1 10 ? 12.016 -22.672 0.421 1 93.19 10 GLY B CA 1
ATOM 1995 C C . GLY B 1 10 ? 11.336 -21.344 0.711 1 93.19 10 GLY B C 1
ATOM 1996 O O . GLY B 1 10 ? 10.438 -21.281 1.552 1 93.19 10 GLY B O 1
ATOM 1997 N N . SER B 1 11 ? 11.75 -20.297 0.072 1 91.25 11 SER B N 1
ATOM 1998 C CA . SER B 1 11 ? 11.234 -18.953 0.317 1 91.25 11 SER B CA 1
ATOM 1999 C C . SER B 1 11 ? 9.727 -18.891 0.066 1 91.25 11 SER B C 1
ATOM 2001 O O . SER B 1 11 ? 8.961 -18.484 0.945 1 91.25 11 SER B O 1
ATOM 2003 N N . MET B 1 12 ? 9.281 -19.344 -1.09 1 93.94 12 MET B N 1
ATOM 2004 C CA . MET B 1 12 ? 7.867 -19.25 -1.448 1 93.94 12 MET B CA 1
ATOM 2005 C C . MET B 1 12 ? 7.027 -20.203 -0.614 1 93.94 12 MET B C 1
ATOM 2007 O O . MET B 1 12 ? 5.977 -19.828 -0.091 1 93.94 12 MET B O 1
ATOM 2011 N N . GLY B 1 13 ? 7.516 -21.469 -0.52 1 96.75 13 GLY B N 1
ATOM 2012 C CA . GLY B 1 13 ? 6.793 -22.438 0.287 1 96.75 13 GLY B CA 1
ATOM 2013 C C . GLY B 1 13 ? 6.609 -22 1.728 1 96.75 13 GLY B C 1
ATOM 2014 O O . GLY B 1 13 ? 5.52 -22.141 2.287 1 96.75 13 GLY B O 1
ATOM 2015 N N . SER B 1 14 ? 7.645 -21.453 2.303 1 96.94 14 SER B N 1
ATOM 2016 C CA . SER B 1 14 ? 7.582 -20.969 3.68 1 96.94 14 SER B CA 1
ATOM 2017 C C . SER B 1 14 ? 6.617 -19.797 3.812 1 96.94 14 SER B C 1
ATOM 2019 O O . SER B 1 14 ? 5.887 -19.688 4.801 1 96.94 14 SER B O 1
ATOM 2021 N N . ALA B 1 15 ? 6.641 -18.891 2.848 1 96.5 15 ALA B N 1
ATOM 2022 C CA . ALA B 1 15 ? 5.746 -17.734 2.857 1 96.5 15 ALA B CA 1
ATOM 2023 C C . ALA B 1 15 ? 4.285 -18.172 2.834 1 96.5 15 ALA B C 1
ATOM 2025 O O . ALA B 1 15 ? 3.457 -17.641 3.58 1 96.5 15 ALA B O 1
ATOM 2026 N N . ILE B 1 16 ? 3.998 -19.109 1.983 1 97.62 16 ILE B N 1
ATOM 2027 C CA . ILE B 1 16 ? 2.633 -19.609 1.873 1 97.62 16 ILE B CA 1
ATOM 2028 C C . ILE B 1 16 ? 2.23 -20.312 3.176 1 97.62 16 IL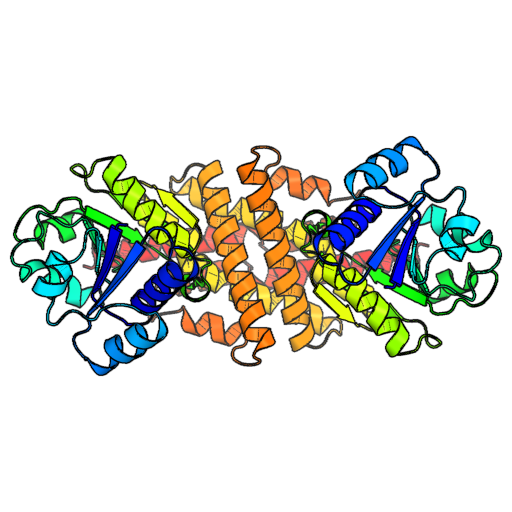E B C 1
ATOM 2030 O O . ILE B 1 16 ? 1.141 -20.062 3.699 1 97.62 16 ILE B O 1
ATOM 2034 N N . ALA B 1 17 ? 3.139 -21.141 3.711 1 98.12 17 ALA B N 1
ATOM 2035 C CA . ALA B 1 17 ? 2.869 -21.812 4.973 1 98.12 17 ALA B CA 1
ATOM 2036 C C . ALA B 1 17 ? 2.572 -20.812 6.086 1 98.12 17 ALA B C 1
ATOM 2038 O O . ALA B 1 17 ? 1.598 -20.969 6.824 1 98.12 17 ALA B O 1
ATOM 2039 N N . ARG B 1 18 ? 3.359 -19.828 6.203 1 97.81 18 ARG B N 1
ATOM 2040 C CA . ARG B 1 18 ? 3.184 -18.812 7.234 1 97.81 18 ARG B CA 1
ATOM 2041 C C . ARG B 1 18 ? 1.877 -18.062 7.039 1 97.81 18 ARG B C 1
ATOM 2043 O O . ARG B 1 18 ? 1.206 -17.703 8.016 1 97.81 18 ARG B O 1
ATOM 2050 N N . GLY B 1 19 ? 1.597 -17.75 5.766 1 97.94 19 GLY B N 1
ATOM 2051 C CA . GLY B 1 19 ? 0.335 -17.078 5.473 1 97.94 19 GLY B CA 1
ATOM 2052 C C . GLY B 1 19 ? -0.875 -17.891 5.91 1 97.94 19 GLY B C 1
ATOM 2053 O O . GLY B 1 19 ? -1.789 -17.344 6.539 1 97.94 19 GLY B O 1
ATOM 2054 N N . VAL B 1 20 ? -0.85 -19.141 5.59 1 98.12 20 VAL B N 1
ATOM 2055 C CA . VAL B 1 20 ? -1.955 -20.016 5.953 1 98.12 20 VAL B CA 1
ATOM 2056 C C . VAL B 1 20 ? -2.037 -20.141 7.473 1 98.12 20 VAL B C 1
ATOM 2058 O O . VAL B 1 20 ? -3.127 -20.094 8.047 1 98.12 20 VAL B O 1
ATOM 2061 N N . ALA B 1 21 ? -0.917 -20.312 8.125 1 97.94 21 ALA B N 1
ATOM 2062 C CA . ALA B 1 21 ? -0.889 -20.438 9.586 1 97.94 21 ALA B CA 1
ATOM 2063 C C . ALA B 1 21 ? -1.432 -19.172 10.25 1 97.94 21 ALA B C 1
ATOM 2065 O O . ALA B 1 21 ? -2.129 -19.25 11.266 1 97.94 21 ALA B O 1
ATOM 2066 N N . ALA B 1 22 ? -1.126 -18.062 9.703 1 97.25 22 ALA B N 1
ATOM 2067 C CA . ALA B 1 22 ? -1.481 -16.797 10.312 1 97.25 22 ALA B CA 1
ATOM 2068 C C . ALA B 1 22 ? -2.947 -16.453 10.055 1 97.25 22 ALA B C 1
ATOM 2070 O O . ALA B 1 22 ? -3.621 -15.898 10.93 1 97.25 22 ALA B O 1
ATOM 2071 N N . ASN B 1 23 ? -3.406 -16.797 8.898 1 97.19 23 ASN B N 1
ATOM 2072 C CA . ASN B 1 23 ? -4.684 -16.219 8.492 1 97.19 23 ASN B CA 1
ATOM 2073 C C . ASN B 1 23 ? -5.715 -17.297 8.188 1 97.19 23 ASN B C 1
ATOM 2075 O O . ASN B 1 23 ? -6.891 -16.984 7.965 1 97.19 23 ASN B O 1
ATOM 2079 N N . GLY B 1 24 ? -5.324 -18.531 8.211 1 97.38 24 GLY B N 1
ATOM 2080 C CA . GLY B 1 24 ? -6.219 -19.594 7.785 1 97.38 24 GLY B CA 1
ATOM 2081 C C . GLY B 1 24 ? -6.363 -20.703 8.82 1 97.38 24 GLY B C 1
ATOM 2082 O O . GLY B 1 24 ? -6.797 -21.812 8.492 1 97.38 24 GLY B O 1
ATOM 2083 N N . LYS B 1 25 ? -6.062 -20.453 10.062 1 94.94 25 LYS B N 1
ATOM 2084 C CA . LYS B 1 25 ? -5.98 -21.469 11.102 1 94.94 25 LYS B CA 1
ATOM 2085 C C . LYS B 1 25 ? -7.344 -22.109 11.344 1 94.94 25 LYS B C 1
ATOM 2087 O O . LYS B 1 25 ? -7.426 -23.281 11.75 1 94.94 25 LYS B O 1
ATOM 2092 N N . GLU B 1 26 ? -8.336 -21.391 11.117 1 96.5 26 GLU B N 1
ATOM 2093 C CA . GLU B 1 26 ? -9.68 -21.906 11.383 1 96.5 26 GLU B CA 1
ATOM 2094 C C . GLU B 1 26 ? -10.164 -22.797 10.242 1 96.5 26 GLU B C 1
ATOM 2096 O O . GLU B 1 26 ? -11.109 -23.562 10.414 1 96.5 26 GLU B O 1
ATOM 2101 N N . LYS B 1 27 ? -9.508 -22.75 9.125 1 97.25 27 LYS B N 1
ATOM 2102 C CA . LYS B 1 27 ? -10.016 -23.438 7.938 1 97.25 27 LYS B CA 1
ATOM 2103 C C . LYS B 1 27 ? -9.047 -24.516 7.469 1 97.25 27 LYS B C 1
ATOM 2105 O O . LYS B 1 27 ? -9.453 -25.5 6.84 1 97.25 27 LYS B O 1
ATOM 2110 N N . PHE B 1 28 ? -7.754 -24.312 7.855 1 98.38 28 PHE B N 1
ATOM 2111 C CA . PHE B 1 28 ? -6.75 -25.172 7.23 1 98.38 28 PHE B CA 1
ATOM 2112 C C . PHE B 1 28 ? -5.805 -25.75 8.273 1 98.38 28 PHE B C 1
ATOM 2114 O O . PHE B 1 28 ? -5.453 -25.078 9.242 1 98.38 28 PHE B O 1
ATOM 2121 N N . ARG B 1 29 ? -5.363 -26.969 7.996 1 98.19 29 ARG B N 1
ATOM 2122 C CA . ARG B 1 29 ? -4.211 -27.578 8.641 1 98.19 29 ARG B CA 1
ATOM 2123 C C . ARG B 1 29 ? -3.027 -27.656 7.68 1 98.19 29 ARG B C 1
ATOM 2125 O O . ARG B 1 29 ? -3.213 -27.734 6.461 1 98.19 29 ARG B O 1
ATOM 2132 N N . LEU B 1 30 ? -1.862 -27.656 8.297 1 98.5 30 LEU B N 1
ATOM 2133 C CA . LEU B 1 30 ? -0.669 -27.625 7.457 1 98.5 30 LEU B CA 1
ATOM 2134 C C . LEU B 1 30 ? 0.12 -28.922 7.59 1 98.5 30 LEU B C 1
ATOM 2136 O O . LEU B 1 30 ? 0.252 -29.469 8.695 1 98.5 30 LEU B O 1
ATOM 2140 N N . CYS B 1 31 ? 0.526 -29.406 6.473 1 98.38 31 CYS B N 1
ATOM 2141 C CA . CYS B 1 31 ? 1.484 -30.5 6.379 1 98.38 31 CYS B CA 1
ATOM 2142 C C . CYS B 1 31 ? 2.645 -30.141 5.461 1 98.38 31 CYS B C 1
ATOM 2144 O O . CYS B 1 31 ? 2.432 -29.734 4.312 1 98.38 31 CYS B O 1
ATOM 2146 N N . LEU B 1 32 ? 3.881 -30.266 5.988 1 98.5 32 LEU B N 1
ATOM 2147 C CA . LEU B 1 32 ? 5.035 -29.781 5.246 1 98.5 32 LEU B CA 1
ATOM 2148 C C . LEU B 1 32 ? 5.973 -30.922 4.879 1 98.5 32 LEU B C 1
ATOM 2150 O O . LEU B 1 32 ? 6.074 -31.906 5.613 1 98.5 32 LEU B O 1
ATOM 2154 N N . TYR B 1 33 ? 6.641 -30.734 3.727 1 97.44 33 TYR B N 1
ATOM 2155 C CA . TYR B 1 33 ? 7.703 -31.656 3.33 1 97.44 33 TYR B CA 1
ATOM 2156 C C . TYR B 1 33 ? 8.789 -30.922 2.543 1 97.44 33 TYR B C 1
ATOM 2158 O O . TYR B 1 33 ? 8.484 -30.078 1.703 1 97.44 33 TYR B O 1
ATOM 2166 N N . ALA B 1 34 ? 9.93 -31.203 2.902 1 95.75 34 ALA B N 1
ATOM 2167 C CA . ALA B 1 34 ? 11.109 -30.828 2.117 1 95.75 34 ALA B CA 1
ATOM 2168 C C . ALA B 1 34 ? 12.109 -31.984 2.043 1 95.75 34 ALA B C 1
ATOM 2170 O O . ALA B 1 34 ? 12.141 -32.844 2.926 1 95.75 34 ALA B O 1
ATOM 2171 N N . ARG B 1 35 ? 12.914 -31.953 0.944 1 89.44 35 ARG B N 1
ATOM 2172 C CA . ARG B 1 35 ? 13.914 -33 0.805 1 89.44 35 ARG B CA 1
ATOM 2173 C C . ARG B 1 35 ? 14.883 -33 1.987 1 89.44 35 ARG B C 1
ATOM 2175 O O . ARG B 1 35 ? 15.281 -34.062 2.465 1 89.44 35 ARG B O 1
ATOM 2182 N N . ARG B 1 36 ? 15.266 -31.781 2.42 1 85.12 36 ARG B N 1
ATOM 2183 C CA . ARG B 1 36 ? 16.094 -31.641 3.615 1 85.12 36 ARG B CA 1
ATOM 2184 C C . ARG B 1 36 ? 15.227 -31.406 4.852 1 85.12 36 ARG B C 1
ATOM 2186 O O . ARG B 1 36 ? 14.625 -30.344 5.012 1 85.12 36 ARG B O 1
ATOM 2193 N N . LYS B 1 37 ? 15.273 -32.375 5.668 1 82.31 37 LYS B N 1
ATOM 2194 C CA . LYS B 1 37 ? 14.438 -32.312 6.863 1 82.31 37 LYS B CA 1
ATOM 2195 C C . LYS B 1 37 ? 14.688 -31.047 7.66 1 82.31 37 LYS B C 1
ATOM 2197 O O . LYS B 1 37 ? 13.773 -30.516 8.297 1 82.31 37 LYS B O 1
ATOM 2202 N N . GLU B 1 38 ? 15.844 -30.609 7.613 1 86.06 38 GLU B N 1
ATOM 2203 C CA . GLU B 1 38 ? 16.25 -29.406 8.352 1 86.06 38 GLU B CA 1
ATOM 2204 C C . GLU B 1 38 ? 15.516 -28.172 7.848 1 86.06 38 GLU B C 1
ATOM 2206 O O . GLU B 1 38 ? 15.469 -27.156 8.539 1 86.06 38 GLU B O 1
ATOM 2211 N N . SER B 1 39 ? 14.945 -28.281 6.75 1 85.5 39 SER B N 1
ATOM 2212 C CA . SER B 1 39 ? 14.25 -27.141 6.176 1 85.5 39 SER B CA 1
ATOM 2213 C C . SER B 1 39 ? 12.773 -27.125 6.578 1 85.5 39 SER B C 1
ATOM 2215 O O . SER B 1 39 ? 12.188 -26.062 6.781 1 85.5 39 SER B O 1
ATOM 2217 N N . SER B 1 40 ? 12.203 -28.281 6.77 1 90.81 40 SER B N 1
ATOM 2218 C CA . SER B 1 40 ? 10.773 -28.359 7.027 1 90.81 40 SER B CA 1
ATOM 2219 C C . SER B 1 40 ? 10.484 -28.469 8.516 1 90.81 40 SER B C 1
ATOM 2221 O O . SER B 1 40 ? 9.5 -27.891 9.008 1 90.81 40 SER B O 1
ATOM 2223 N N . ALA B 1 41 ? 11.297 -29.125 9.25 1 92.31 41 ALA B N 1
ATOM 2224 C CA . ALA B 1 41 ? 11.016 -29.438 10.648 1 92.31 41 ALA B CA 1
ATOM 2225 C C . ALA B 1 41 ? 10.945 -28.172 11.492 1 92.31 41 ALA B C 1
ATOM 2227 O O . ALA B 1 41 ? 9.977 -27.969 12.227 1 92.31 41 ALA B O 1
ATOM 2228 N N . PRO B 1 42 ? 11.945 -27.312 11.352 1 94.56 42 PRO B N 1
ATOM 2229 C CA . PRO B 1 42 ? 11.852 -26.094 12.148 1 94.56 42 PRO B CA 1
ATOM 2230 C C . PRO B 1 42 ? 10.625 -25.25 11.797 1 94.56 42 PRO B C 1
ATOM 2232 O O . PRO B 1 42 ? 10 -24.656 12.68 1 94.56 42 PRO B O 1
ATOM 2235 N N . LEU B 1 43 ? 10.336 -25.156 10.547 1 96.5 43 LEU B N 1
ATOM 2236 C CA . LEU B 1 43 ? 9.172 -24.406 10.102 1 96.5 43 LEU B CA 1
ATOM 2237 C C . LEU B 1 43 ? 7.883 -25.016 10.633 1 96.5 43 LEU B C 1
ATOM 2239 O O . LEU B 1 43 ? 6.965 -24.297 11.039 1 96.5 43 LEU B O 1
ATOM 2243 N N . ALA B 1 44 ? 7.809 -26.281 10.617 1 96.44 44 ALA B N 1
ATOM 2244 C CA . ALA B 1 44 ? 6.633 -26.984 11.125 1 96.44 44 ALA B CA 1
ATOM 2245 C C . ALA B 1 44 ? 6.438 -26.734 12.617 1 96.44 44 ALA B C 1
ATOM 2247 O O . ALA B 1 44 ? 5.312 -26.531 13.078 1 96.44 44 ALA B O 1
ATOM 2248 N N . GLU B 1 45 ? 7.48 -26.766 13.297 1 96.19 45 GLU B N 1
ATOM 2249 C CA . GLU B 1 45 ? 7.426 -26.469 14.727 1 96.19 45 GLU B CA 1
ATOM 2250 C C . GLU B 1 45 ? 6.961 -25.047 14.977 1 96.19 45 GLU B C 1
ATOM 2252 O O . GLU B 1 45 ? 6.117 -24.797 15.844 1 96.19 45 GLU B O 1
ATOM 2257 N N . GLU B 1 46 ? 7.496 -24.172 14.219 1 96.19 46 GLU B N 1
ATOM 2258 C CA . GLU B 1 46 ? 7.129 -22.766 14.32 1 96.19 46 GLU B CA 1
ATOM 2259 C C . GLU B 1 46 ? 5.629 -22.578 14.102 1 96.19 46 GLU B C 1
ATOM 2261 O O . GLU B 1 46 ? 4.996 -21.766 14.789 1 96.19 46 GLU B O 1
ATOM 2266 N N . LEU B 1 47 ? 5.055 -23.328 13.219 1 97.19 47 LEU B N 1
ATOM 2267 C CA . LEU B 1 47 ? 3.711 -23.031 12.734 1 97.19 47 LEU B CA 1
ATOM 2268 C C . LEU B 1 47 ? 2.695 -24.016 13.312 1 97.19 47 LEU B C 1
ATOM 2270 O O . LEU B 1 47 ? 1.49 -23.859 13.094 1 97.19 47 LEU B O 1
ATOM 2274 N N . GLY B 1 48 ? 3.168 -24.984 14.016 1 96.31 48 GLY B N 1
ATOM 2275 C CA . GLY B 1 48 ? 2.275 -26.031 14.5 1 96.31 48 GLY B CA 1
ATOM 2276 C C . GLY B 1 48 ? 1.768 -26.938 13.391 1 96.31 48 GLY B C 1
ATOM 2277 O O . GLY B 1 48 ? 0.599 -27.328 13.391 1 96.31 48 GLY B O 1
ATOM 2278 N N . ALA B 1 49 ? 2.568 -27.266 12.438 1 97.25 49 ALA B N 1
ATOM 2279 C CA . ALA B 1 49 ? 2.207 -28.078 11.289 1 97.25 49 ALA B CA 1
ATOM 2280 C C . ALA B 1 49 ? 2.754 -29.5 11.43 1 97.25 49 ALA B C 1
ATOM 2282 O O . ALA B 1 49 ? 3.615 -29.766 12.273 1 97.25 49 ALA B O 1
ATOM 2283 N N . GLU B 1 50 ? 2.26 -30.359 10.695 1 96.81 50 GLU B N 1
ATOM 2284 C CA . GLU B 1 50 ? 2.781 -31.719 10.586 1 96.81 50 GLU B CA 1
ATOM 2285 C C . GLU B 1 50 ? 3.902 -31.812 9.555 1 96.81 50 GLU B C 1
ATOM 2287 O O . GLU B 1 50 ? 3.98 -30.969 8.648 1 96.81 50 GLU B O 1
ATOM 2292 N N . VAL B 1 51 ? 4.723 -32.812 9.766 1 97.19 51 VAL B N 1
ATOM 2293 C CA . VAL B 1 51 ? 5.781 -33.062 8.789 1 97.19 51 VAL B CA 1
ATOM 2294 C C . VAL B 1 51 ? 5.551 -34.406 8.109 1 97.19 51 VAL B C 1
ATOM 2296 O O . VAL B 1 51 ? 5.352 -35.438 8.781 1 97.19 51 VAL B O 1
ATOM 2299 N N . ALA B 1 52 ? 5.496 -34.406 6.828 1 97 52 ALA B N 1
ATOM 2300 C CA . ALA B 1 52 ? 5.355 -35.625 6.062 1 97 52 ALA B CA 1
ATOM 2301 C C . ALA B 1 52 ? 6.695 -36.344 5.926 1 97 52 ALA B C 1
ATOM 2303 O O . ALA B 1 52 ? 7.75 -35.719 5.922 1 97 52 ALA B O 1
ATOM 2304 N N . THR B 1 53 ? 6.695 -37.656 5.711 1 95.06 53 THR B N 1
ATOM 2305 C CA . THR B 1 53 ? 7.906 -38.469 5.641 1 95.06 53 THR B CA 1
ATOM 2306 C C . THR B 1 53 ? 8.461 -38.5 4.223 1 95.06 53 THR B C 1
ATOM 2308 O O . THR B 1 53 ? 9.664 -38.656 4.02 1 95.06 53 THR B O 1
ATOM 2311 N N . ASP B 1 54 ? 7.633 -38.438 3.307 1 95.06 54 ASP B N 1
ATOM 2312 C CA . ASP B 1 54 ? 7.977 -38.375 1.889 1 95.06 54 ASP B CA 1
ATOM 2313 C C . ASP B 1 54 ? 6.863 -37.719 1.075 1 95.06 54 ASP B C 1
ATOM 2315 O O . ASP B 1 54 ? 5.805 -37.406 1.617 1 95.06 54 ASP B O 1
ATOM 2319 N N . PRO B 1 55 ? 7.082 -37.5 -0.208 1 96.31 55 PRO B N 1
ATOM 2320 C CA . PRO B 1 55 ? 6.086 -36.812 -1.029 1 96.31 55 PRO B CA 1
ATOM 2321 C C . PRO B 1 55 ? 4.754 -37.562 -1.09 1 96.31 55 PRO B C 1
ATOM 2323 O O . PRO B 1 55 ? 3.691 -36.938 -1.068 1 96.31 55 PRO B O 1
ATOM 2326 N N . ASP B 1 56 ? 4.793 -38.844 -1.165 1 96.25 56 ASP B N 1
ATOM 2327 C CA . ASP B 1 56 ? 3.561 -39.625 -1.225 1 96.25 56 ASP B CA 1
ATOM 2328 C C . ASP B 1 56 ? 2.781 -39.5 0.084 1 96.25 56 ASP B C 1
ATOM 2330 O O . ASP B 1 56 ? 1.55 -39.438 0.074 1 96.25 56 ASP B O 1
ATOM 2334 N N . ASP B 1 57 ? 3.543 -39.531 1.134 1 96.44 57 ASP B N 1
ATOM 2335 C CA . ASP B 1 57 ? 2.936 -39.344 2.443 1 96.44 57 ASP B CA 1
ATOM 2336 C C . ASP B 1 57 ? 2.258 -37.969 2.52 1 96.44 57 ASP B C 1
ATOM 2338 O O . ASP B 1 57 ? 1.136 -37.844 3.018 1 96.44 57 ASP B O 1
ATOM 2342 N N . LEU B 1 58 ? 2.877 -36.938 2.021 1 97.5 58 LEU B N 1
ATOM 2343 C CA . LEU B 1 58 ? 2.318 -35.562 1.998 1 97.5 58 LEU B CA 1
ATOM 2344 C C . LEU B 1 58 ? 1.025 -35.531 1.19 1 97.5 58 LEU B C 1
ATOM 2346 O O . LEU B 1 58 ? 0.018 -35 1.649 1 97.5 58 LEU B O 1
ATOM 2350 N N . VAL B 1 59 ? 1.058 -36.094 0.04 1 96.88 59 VAL B N 1
ATOM 2351 C CA . VAL B 1 59 ? -0.062 -36.062 -0.896 1 96.88 59 VAL B CA 1
ATOM 2352 C C . VAL B 1 59 ? -1.257 -36.812 -0.299 1 96.88 59 VAL B C 1
ATOM 2354 O O . VAL B 1 59 ? -2.396 -36.344 -0.403 1 96.88 59 VAL B O 1
ATOM 2357 N N . THR B 1 60 ? -0.994 -37.906 0.336 1 95.38 60 THR B N 1
ATOM 2358 C CA . THR B 1 60 ? -2.055 -38.75 0.908 1 95.38 60 THR B CA 1
ATOM 2359 C C . THR B 1 60 ? -2.734 -38.031 2.066 1 95.38 60 THR B C 1
ATOM 2361 O O . THR B 1 60 ? -3.941 -38.156 2.271 1 95.38 60 THR B O 1
ATOM 2364 N N . LYS B 1 61 ? -2.035 -37.188 2.648 1 96.12 61 LYS B N 1
ATOM 2365 C CA . LYS B 1 61 ? -2.533 -36.5 3.84 1 96.12 61 LYS B CA 1
ATOM 2366 C C . LYS B 1 61 ? -3.174 -35.156 3.48 1 96.12 61 LYS B C 1
ATOM 2368 O O . LYS B 1 61 ? -3.781 -34.5 4.332 1 96.12 61 LYS B O 1
ATOM 2373 N N . SER B 1 62 ? -3.045 -34.75 2.256 1 98.25 62 SER B N 1
ATOM 2374 C CA . SER B 1 62 ? -3.389 -33.375 1.914 1 98.25 62 SER B CA 1
ATOM 2375 C C . SER B 1 62 ? -4.598 -33.312 0.988 1 98.25 62 SER B C 1
ATOM 2377 O O . SER B 1 62 ? -4.691 -34.094 0.033 1 98.25 62 SER B O 1
ATOM 2379 N N . ASP B 1 63 ? -5.523 -32.406 1.26 1 98.25 63 ASP B N 1
ATOM 2380 C CA . ASP B 1 63 ? -6.594 -32.094 0.32 1 98.25 63 ASP B CA 1
ATOM 2381 C C . ASP B 1 63 ? -6.078 -31.234 -0.831 1 98.25 63 ASP B C 1
ATOM 2383 O O . ASP B 1 63 ? -6.547 -31.359 -1.965 1 98.25 63 ASP B O 1
ATOM 2387 N N . ILE B 1 64 ? -5.184 -30.359 -0.52 1 98.62 64 ILE B N 1
ATOM 2388 C CA . ILE B 1 64 ? -4.5 -29.469 -1.454 1 98.62 64 ILE B CA 1
ATOM 2389 C C . ILE B 1 64 ? -2.988 -29.594 -1.278 1 98.62 64 ILE B C 1
ATOM 2391 O O . ILE B 1 64 ? -2.473 -29.469 -0.165 1 98.62 64 ILE B O 1
ATOM 2395 N N . THR B 1 65 ? -2.326 -29.922 -2.307 1 98.69 65 THR B N 1
ATOM 2396 C CA . THR B 1 65 ? -0.873 -30.031 -2.262 1 98.69 65 THR B CA 1
ATOM 2397 C C . THR B 1 65 ? -0.224 -28.938 -3.119 1 98.69 65 THR B C 1
ATOM 2399 O O . THR B 1 65 ? -0.347 -28.953 -4.344 1 98.69 65 THR B O 1
ATOM 2402 N N . VAL B 1 66 ? 0.503 -28.047 -2.504 1 98.75 66 VAL B N 1
ATOM 2403 C CA . VAL B 1 66 ? 1.215 -26.984 -3.188 1 98.75 66 VAL B CA 1
ATOM 2404 C C . VAL B 1 66 ? 2.643 -27.422 -3.504 1 98.75 66 VAL B C 1
ATOM 2406 O O . VAL B 1 66 ? 3.416 -27.734 -2.596 1 98.75 66 VAL B O 1
ATOM 2409 N N . ILE B 1 67 ? 2.891 -27.469 -4.715 1 98.31 67 ILE B N 1
ATOM 2410 C CA . ILE B 1 67 ? 4.242 -27.766 -5.176 1 98.31 67 ILE B CA 1
ATOM 2411 C C . ILE B 1 67 ? 5.062 -26.469 -5.234 1 98.31 67 ILE B C 1
ATOM 2413 O O . ILE B 1 67 ? 4.91 -25.672 -6.164 1 98.31 67 ILE B O 1
ATOM 2417 N N . ALA B 1 68 ? 5.953 -26.328 -4.297 1 97.38 68 ALA B N 1
ATOM 2418 C CA . ALA B 1 68 ? 6.727 -25.094 -4.156 1 97.38 68 ALA B CA 1
ATOM 2419 C C . ALA B 1 68 ? 8.227 -25.375 -4.258 1 97.38 68 ALA B C 1
ATOM 2421 O O . ALA B 1 68 ? 8.992 -24.984 -3.379 1 97.38 68 ALA B O 1
ATOM 2422 N N . VAL B 1 69 ? 8.633 -26.016 -5.316 1 95.56 69 VAL B N 1
ATOM 2423 C CA . VAL B 1 69 ? 10.031 -26.281 -5.621 1 95.56 69 VAL B CA 1
ATOM 2424 C C . VAL B 1 69 ? 10.461 -25.5 -6.859 1 95.56 69 VAL B C 1
ATOM 2426 O O . VAL B 1 69 ? 9.625 -24.875 -7.527 1 95.56 69 VAL B O 1
ATOM 2429 N N . LYS B 1 70 ? 11.727 -25.547 -7.125 1 92.06 70 LYS B N 1
ATOM 2430 C CA . LYS B 1 70 ? 12.227 -24.859 -8.312 1 92.06 70 LYS B CA 1
ATOM 2431 C C . LYS B 1 70 ? 11.617 -25.438 -9.586 1 92.06 70 LYS B C 1
ATOM 2433 O O . LYS B 1 70 ? 11.336 -26.641 -9.641 1 92.06 70 LYS B O 1
ATOM 2438 N N . PRO B 1 71 ? 11.5 -24.594 -10.609 1 93.12 71 PRO B N 1
ATOM 2439 C CA . PRO B 1 71 ? 10.844 -25.047 -11.836 1 93.12 71 PRO B CA 1
ATOM 2440 C C . PRO B 1 71 ? 11.477 -26.312 -12.406 1 93.12 71 PRO B C 1
ATOM 2442 O O . PRO B 1 71 ? 10.766 -27.25 -12.805 1 93.12 71 PRO B O 1
ATOM 2445 N N . TYR B 1 72 ? 12.781 -26.406 -12.367 1 92.62 72 TYR B N 1
ATOM 2446 C CA . TYR B 1 72 ? 13.469 -27.531 -13 1 92.62 72 TYR B CA 1
ATOM 2447 C C . TYR B 1 72 ? 13.273 -28.797 -12.18 1 92.62 72 TYR B C 1
ATOM 2449 O O . TYR B 1 72 ? 13.562 -29.906 -12.664 1 92.62 72 TYR B O 1
ATOM 2457 N N . GLN B 1 73 ? 12.703 -28.688 -10.969 1 95.31 73 GLN B N 1
ATOM 2458 C CA . GLN B 1 73 ? 12.516 -29.844 -10.094 1 95.31 73 GLN B CA 1
ATOM 2459 C C . GLN B 1 73 ? 11.086 -30.375 -10.188 1 95.31 73 GLN B C 1
ATOM 2461 O O . GLN B 1 73 ? 10.797 -31.469 -9.703 1 95.31 73 GLN B O 1
ATOM 2466 N N . VAL B 1 74 ? 10.203 -29.688 -10.82 1 96.44 74 VAL B N 1
ATOM 2467 C CA . VAL B 1 74 ? 8.766 -29.969 -10.758 1 96.44 74 VAL B CA 1
ATOM 2468 C C . VAL B 1 74 ? 8.477 -31.328 -11.391 1 96.44 74 VAL B C 1
ATOM 2470 O O . VAL B 1 74 ? 7.785 -32.156 -10.805 1 96.44 74 VAL B O 1
ATOM 2473 N N . ASN B 1 75 ? 9 -31.562 -12.57 1 95.69 75 ASN B N 1
ATOM 2474 C CA . ASN B 1 75 ? 8.766 -32.844 -13.234 1 95.69 75 ASN B CA 1
ATOM 2475 C C . ASN B 1 75 ? 9.195 -34 -12.367 1 95.69 75 ASN B C 1
ATOM 2477 O O . ASN B 1 75 ? 8.453 -34.969 -12.211 1 95.69 75 ASN B O 1
ATOM 2481 N N . GLY B 1 76 ? 10.367 -33.875 -11.781 1 95.62 76 GLY B N 1
ATOM 2482 C CA . GLY B 1 76 ? 10.898 -34.969 -10.945 1 95.62 76 GLY B CA 1
ATOM 2483 C C . GLY B 1 76 ? 10.016 -35.25 -9.742 1 95.62 76 GLY B C 1
ATOM 2484 O O . GLY B 1 76 ? 9.945 -36.406 -9.297 1 95.62 76 GLY B O 1
ATOM 2485 N N . VAL B 1 77 ? 9.352 -34.25 -9.25 1 95.88 77 VAL B N 1
ATOM 2486 C CA . VAL B 1 77 ? 8.477 -34.406 -8.094 1 95.88 77 VAL B CA 1
ATOM 2487 C C . VAL B 1 77 ? 7.137 -35 -8.523 1 95.88 77 VAL B C 1
ATOM 2489 O O . VAL B 1 77 ? 6.672 -35.969 -7.957 1 95.88 77 VAL B O 1
ATOM 2492 N N . LEU B 1 78 ? 6.535 -34.469 -9.531 1 97.06 78 LEU B N 1
ATOM 2493 C CA . LEU B 1 78 ? 5.188 -34.844 -9.945 1 97.06 78 LEU B CA 1
ATOM 2494 C C . LEU B 1 78 ? 5.164 -36.25 -10.539 1 97.06 78 LEU B C 1
ATOM 2496 O O . LEU B 1 78 ? 4.266 -37.031 -10.234 1 97.06 78 LEU B O 1
ATOM 2500 N N . SER B 1 79 ? 6.184 -36.562 -11.312 1 95.94 79 SER B N 1
ATOM 2501 C CA . SER B 1 79 ? 6.195 -37.844 -12.023 1 95.94 79 SER B CA 1
ATOM 2502 C C . SER B 1 79 ? 6.324 -39.031 -11.062 1 95.94 79 SER B C 1
ATOM 2504 O O . SER B 1 79 ? 5.984 -40.156 -11.406 1 95.94 79 SER B O 1
ATOM 2506 N N . LYS B 1 80 ? 6.773 -38.719 -9.867 1 94.56 80 LYS B N 1
ATOM 2507 C CA . LYS B 1 80 ? 7.051 -39.781 -8.914 1 94.56 80 LYS B CA 1
ATOM 2508 C C . LYS B 1 80 ? 5.887 -39.969 -7.941 1 94.56 80 LYS B C 1
ATOM 2510 O O . LYS B 1 80 ? 5.906 -40.875 -7.105 1 94.56 80 LYS B O 1
ATOM 2515 N N . LEU B 1 81 ? 4.93 -39.094 -8.07 1 95.12 81 LEU B N 1
ATOM 2516 C CA . LEU B 1 81 ? 3.795 -39.25 -7.16 1 95.12 81 LEU B CA 1
ATOM 2517 C C . LEU B 1 81 ? 3.004 -40.5 -7.461 1 95.12 81 LEU B C 1
ATOM 2519 O O . LEU B 1 81 ? 2.664 -40.781 -8.617 1 95.12 81 LEU B O 1
ATOM 2523 N N . ALA B 1 82 ? 2.672 -41.25 -6.469 1 90.5 82 ALA B N 1
ATOM 2524 C CA . ALA B 1 82 ? 2.014 -42.531 -6.652 1 90.5 82 ALA B CA 1
ATOM 2525 C C . ALA B 1 82 ? 0.54 -42.344 -7.008 1 90.5 82 ALA B C 1
ATOM 2527 O O . ALA B 1 82 ? 0.028 -43 -7.918 1 90.5 82 ALA B O 1
ATOM 2528 N N . ASP B 1 83 ? -0.216 -41.531 -6.254 1 89.44 83 ASP B N 1
ATOM 2529 C CA . ASP B 1 83 ? -1.649 -41.375 -6.477 1 89.44 83 ASP B CA 1
ATOM 2530 C C . ASP B 1 83 ? -2.109 -39.969 -6.109 1 89.44 83 ASP B C 1
ATOM 2532 O O . ASP B 1 83 ? -2.666 -39.75 -5.031 1 89.44 83 ASP B O 1
ATOM 2536 N N . PRO B 1 84 ? -2.043 -39.125 -7.09 1 90.31 84 PRO B N 1
ATOM 2537 C CA . PRO B 1 84 ? -2.486 -37.75 -6.828 1 90.31 84 PRO B CA 1
ATOM 2538 C C . PRO B 1 84 ? -3.988 -37.562 -7.027 1 90.31 84 PRO B C 1
ATOM 2540 O O . PRO B 1 84 ? -4.484 -36.438 -7.016 1 90.31 84 PRO B O 1
ATOM 2543 N N . LYS B 1 85 ? -4.797 -38.562 -7.102 1 91.12 85 LYS B N 1
ATOM 2544 C CA . LYS B 1 85 ? -6.207 -38.531 -7.473 1 91.12 85 LYS B CA 1
ATOM 2545 C C . LYS B 1 85 ? -7.035 -37.844 -6.375 1 91.12 85 LYS B C 1
ATOM 2547 O O . LYS B 1 85 ? -8.102 -37.281 -6.645 1 91.12 85 LYS B O 1
ATOM 2552 N N . GLN B 1 86 ? -6.527 -37.875 -5.238 1 91 86 GLN B N 1
ATOM 2553 C CA . GLN B 1 86 ? -7.367 -37.406 -4.141 1 91 86 GLN B CA 1
ATOM 2554 C C . GLN B 1 86 ? -6.996 -35.969 -3.723 1 91 86 GLN B C 1
ATOM 2556 O O . GLN B 1 86 ? -7.637 -35.406 -2.842 1 91 86 GLN B O 1
ATOM 2561 N N . THR B 1 87 ? -5.977 -35.438 -4.266 1 96.75 87 THR B N 1
ATOM 2562 C CA . THR B 1 87 ? -5.531 -34.094 -3.848 1 96.75 87 THR B CA 1
ATOM 2563 C C . THR B 1 87 ? -5.57 -33.125 -5.02 1 96.75 87 THR B C 1
ATOM 2565 O O . THR B 1 87 ? -5.496 -33.531 -6.18 1 96.75 87 THR B O 1
ATOM 2568 N N . ILE B 1 88 ? -5.879 -31.891 -4.723 1 98.19 88 ILE B N 1
ATOM 2569 C CA . ILE B 1 88 ? -5.684 -30.812 -5.699 1 98.19 88 ILE B CA 1
ATOM 2570 C C . ILE B 1 88 ? -4.199 -30.469 -5.797 1 98.19 88 ILE B C 1
ATOM 2572 O O . ILE B 1 88 ? -3.551 -30.203 -4.785 1 98.19 88 ILE B O 1
ATOM 2576 N N . ILE B 1 89 ? -3.652 -30.516 -6.969 1 98.56 89 ILE B N 1
ATOM 2577 C CA . ILE B 1 89 ? -2.256 -30.141 -7.176 1 98.56 89 ILE B CA 1
ATOM 2578 C C . ILE B 1 89 ? -2.158 -28.672 -7.57 1 98.56 89 ILE B C 1
ATOM 2580 O O . ILE B 1 89 ? -2.816 -28.234 -8.516 1 98.56 89 ILE B O 1
ATOM 2584 N N . VAL B 1 90 ? -1.39 -27.938 -6.824 1 98.75 90 VAL B N 1
ATOM 2585 C CA . VAL B 1 90 ? -1.163 -26.516 -7.074 1 98.75 90 VAL B CA 1
ATOM 2586 C C . VAL B 1 90 ? 0.326 -26.266 -7.297 1 98.75 90 VAL B C 1
ATOM 2588 O O . VAL B 1 90 ? 1.156 -26.641 -6.469 1 98.75 90 VAL B O 1
ATOM 2591 N N . SER B 1 91 ? 0.653 -25.672 -8.344 1 98.5 91 SER B N 1
ATOM 2592 C CA . SER B 1 91 ? 2.053 -25.344 -8.602 1 98.5 91 SER B CA 1
ATOM 2593 C C . SER B 1 91 ? 2.283 -23.844 -8.578 1 98.5 91 SER B C 1
ATOM 2595 O O . SER B 1 91 ? 1.521 -23.078 -9.188 1 98.5 91 SER B O 1
ATOM 2597 N N . VAL B 1 92 ? 3.381 -23.406 -7.934 1 97.44 92 VAL B N 1
ATOM 2598 C CA . VAL B 1 92 ? 3.768 -22 -7.934 1 97.44 92 VAL B CA 1
ATOM 2599 C C . VAL B 1 92 ? 5.074 -21.828 -8.703 1 97.44 92 VAL B C 1
ATOM 2601 O O . VAL B 1 92 ? 5.723 -20.781 -8.602 1 97.44 92 VAL B O 1
ATOM 2604 N N . ALA B 1 93 ? 5.445 -22.891 -9.438 1 92.44 93 ALA B N 1
ATOM 2605 C CA . ALA B 1 93 ? 6.699 -22.844 -10.18 1 92.44 93 ALA B CA 1
ATOM 2606 C C . ALA B 1 93 ? 6.559 -21.984 -11.438 1 92.44 93 ALA B C 1
ATOM 2608 O O . ALA B 1 93 ? 5.602 -22.141 -12.203 1 92.44 93 ALA B O 1
ATOM 2609 N N . ALA B 1 94 ? 7.566 -21.141 -11.625 1 86.44 94 ALA B N 1
ATOM 2610 C CA . ALA B 1 94 ? 7.57 -20.281 -12.805 1 86.44 94 ALA B CA 1
ATOM 2611 C C . ALA B 1 94 ? 7.82 -21.094 -14.07 1 86.44 94 ALA B C 1
ATOM 2613 O O . ALA B 1 94 ? 8.586 -22.047 -14.055 1 86.44 94 ALA B O 1
ATOM 2614 N N . GLY B 1 95 ? 7.078 -20.719 -15.125 1 86.12 95 GLY B N 1
ATOM 2615 C CA . GLY B 1 95 ? 7.391 -21.219 -16.453 1 86.12 95 GLY B CA 1
ATOM 2616 C C . GLY B 1 95 ? 6.824 -22.609 -16.719 1 86.12 95 GLY B C 1
ATOM 2617 O O . GLY B 1 95 ? 7.176 -23.25 -17.703 1 86.12 95 GLY B O 1
ATOM 2618 N N . ARG B 1 96 ? 6.098 -23.141 -15.859 1 92.12 96 ARG B N 1
ATOM 2619 C CA . ARG B 1 96 ? 5.457 -24.438 -16.062 1 92.12 96 ARG B CA 1
ATOM 2620 C C . ARG B 1 96 ? 3.971 -24.266 -16.359 1 92.12 96 ARG B C 1
ATOM 2622 O O . ARG B 1 96 ? 3.182 -23.984 -15.461 1 92.12 96 ARG B O 1
ATOM 2629 N N . SER B 1 97 ? 3.645 -24.578 -17.562 1 95.56 97 SER B N 1
ATOM 2630 C CA . SER B 1 97 ? 2.252 -24.406 -17.969 1 95.56 97 SER B CA 1
ATOM 2631 C C . SER B 1 97 ? 1.37 -25.516 -17.391 1 95.56 97 SER B C 1
ATOM 2633 O O . SER B 1 97 ? 1.872 -26.531 -16.922 1 95.56 97 SER B O 1
ATOM 2635 N N . LEU B 1 98 ? 0.087 -25.266 -17.438 1 97.5 98 LEU B N 1
ATOM 2636 C CA . LEU B 1 98 ? -0.866 -26.297 -17.031 1 97.5 98 LEU B CA 1
ATOM 2637 C C . LEU B 1 98 ? -0.711 -27.547 -17.875 1 97.5 98 LEU B C 1
ATOM 2639 O O . LEU B 1 98 ? -0.792 -28.672 -17.344 1 97.5 98 LEU B O 1
ATOM 2643 N N . ALA B 1 99 ? -0.519 -27.359 -19.109 1 96.38 99 ALA B N 1
ATOM 2644 C CA . ALA B 1 99 ? -0.333 -28.484 -20.016 1 96.38 99 ALA B CA 1
ATOM 2645 C C . ALA B 1 99 ? 0.886 -29.312 -19.609 1 96.38 99 ALA B C 1
ATOM 2647 O O . ALA B 1 99 ? 0.813 -30.547 -19.531 1 96.38 99 ALA B O 1
ATOM 2648 N N . THR B 1 100 ? 1.963 -28.609 -19.359 1 95.5 100 THR B N 1
ATOM 2649 C CA . THR B 1 100 ? 3.191 -29.297 -18.953 1 95.5 100 THR B CA 1
ATOM 2650 C C . THR B 1 100 ? 3.006 -30 -17.609 1 95.5 100 THR B C 1
ATOM 2652 O O . THR B 1 100 ? 3.449 -31.141 -17.438 1 95.5 100 THR B O 1
ATOM 2655 N N . LEU B 1 101 ? 2.328 -29.359 -16.688 1 97.19 101 LEU B N 1
ATOM 2656 C CA . LEU B 1 101 ? 2.074 -29.938 -15.367 1 97.19 101 LEU B CA 1
ATOM 2657 C C . LEU B 1 101 ? 1.211 -31.188 -15.492 1 97.19 101 LEU B C 1
ATOM 2659 O O . LEU B 1 101 ? 1.459 -32.188 -14.812 1 97.19 101 LEU B O 1
ATOM 2663 N N . GLN B 1 102 ? 0.231 -31.094 -16.312 1 96.69 102 GLN B N 1
ATOM 2664 C CA . GLN B 1 102 ? -0.641 -32.219 -16.547 1 96.69 102 GLN B CA 1
ATOM 2665 C C . GLN B 1 102 ? 0.141 -33.406 -17.094 1 96.69 102 GLN B C 1
ATOM 2667 O O . GLN B 1 102 ? -0.077 -34.562 -16.688 1 96.69 102 GLN B O 1
ATOM 2672 N N . GLU B 1 103 ? 1.046 -33.125 -18 1 95.94 103 GLU B N 1
ATOM 2673 C CA . GLU B 1 103 ? 1.87 -34.156 -18.609 1 95.94 103 GLU B CA 1
ATOM 2674 C C . GLU B 1 103 ? 2.795 -34.812 -17.578 1 95.94 103 GLU B C 1
ATOM 2676 O O . GLU B 1 103 ? 3.127 -36 -17.688 1 95.94 103 GLU B O 1
ATOM 2681 N N . ASP B 1 104 ? 3.207 -34.031 -16.641 1 96.12 104 ASP B N 1
ATOM 2682 C CA . ASP B 1 104 ? 4.152 -34.5 -15.633 1 96.12 104 ASP B CA 1
ATOM 2683 C C . ASP B 1 104 ? 3.473 -35.438 -14.641 1 96.12 104 ASP B C 1
ATOM 2685 O O . ASP B 1 104 ? 4.141 -36.219 -13.961 1 96.12 104 ASP B O 1
ATOM 2689 N N . LEU B 1 105 ? 2.184 -35.344 -14.523 1 96.25 105 LEU B N 1
ATOM 2690 C CA . LEU B 1 105 ? 1.454 -36.156 -13.555 1 96.25 105 LEU B CA 1
ATOM 2691 C C . LEU B 1 105 ? 1.234 -37.562 -14.086 1 96.25 105 LEU B C 1
ATOM 2693 O O . LEU B 1 105 ? 0.848 -37.75 -15.242 1 96.25 105 LEU B O 1
ATOM 2697 N N . PRO B 1 106 ? 1.461 -38.594 -13.258 1 94.44 106 PRO B N 1
ATOM 2698 C CA . PRO B 1 106 ? 1.224 -39.938 -13.711 1 94.44 106 PRO B CA 1
ATOM 2699 C C . PRO B 1 106 ? -0.255 -40.25 -13.945 1 94.44 106 PRO B C 1
ATOM 2701 O O . PRO B 1 106 ? -0.596 -41.094 -14.789 1 94.44 106 PRO B O 1
ATOM 2704 N N . THR B 1 107 ? -1.117 -39.688 -13.133 1 92.94 107 THR B N 1
ATOM 2705 C CA . THR B 1 107 ? -2.568 -39.781 -13.258 1 92.94 107 THR B CA 1
ATOM 2706 C C . THR B 1 107 ? -3.215 -38.438 -12.945 1 92.94 107 THR B C 1
ATOM 2708 O O . THR B 1 107 ? -2.564 -37.531 -12.406 1 92.94 107 THR B O 1
ATOM 2711 N N . ASP B 1 108 ? -4.469 -38.344 -13.328 1 92.19 108 ASP B N 1
ATOM 2712 C CA . ASP B 1 108 ? -5.176 -37.094 -13.078 1 92.19 108 ASP B CA 1
ATOM 2713 C C . ASP B 1 108 ? -5.328 -36.844 -11.586 1 92.19 108 ASP B C 1
ATOM 2715 O O . ASP B 1 108 ? -5.578 -37.781 -10.812 1 92.19 108 ASP B O 1
ATOM 2719 N N . ALA B 1 109 ? -5.102 -35.625 -11.188 1 94.5 109 ALA B N 1
ATOM 2720 C CA . ALA B 1 109 ? -5.379 -35.188 -9.828 1 94.5 109 ALA B CA 1
ATOM 2721 C C . ALA B 1 109 ? -6.836 -34.75 -9.68 1 94.5 109 ALA B C 1
ATOM 2723 O O . ALA B 1 109 ? -7.59 -34.75 -10.656 1 94.5 109 ALA B O 1
ATOM 2724 N N . ALA B 1 110 ? -7.199 -34.438 -8.438 1 94.75 110 ALA B N 1
ATOM 2725 C CA . ALA B 1 110 ? -8.555 -33.969 -8.18 1 94.75 110 ALA B CA 1
ATOM 2726 C C . ALA B 1 110 ? -8.781 -32.594 -8.82 1 94.75 110 ALA B C 1
ATOM 2728 O O . ALA B 1 110 ? -9.922 -32.188 -9.047 1 94.75 110 ALA B O 1
ATOM 2729 N N . GLY B 1 111 ? -7.762 -31.922 -9.094 1 97.5 111 GLY B N 1
ATOM 2730 C CA . GLY B 1 111 ? -7.664 -30.625 -9.727 1 97.5 111 GLY B CA 1
ATOM 2731 C C . GLY B 1 111 ? -6.23 -30.172 -9.961 1 97.5 111 GLY B C 1
ATOM 2732 O O . GLY B 1 111 ? -5.305 -30.688 -9.32 1 97.5 111 GLY B O 1
ATOM 2733 N N . LEU B 1 112 ? -6.066 -29.359 -10.93 1 98.44 112 LEU B N 1
ATOM 2734 C CA . LEU B 1 112 ? -4.75 -28.828 -11.25 1 98.44 112 LEU B CA 1
ATOM 2735 C C . LEU B 1 112 ? -4.812 -27.312 -11.43 1 98.44 112 LEU B C 1
ATOM 2737 O O . LEU B 1 112 ? -5.535 -26.812 -12.297 1 98.44 112 LEU B O 1
ATOM 2741 N N . VAL B 1 113 ? -4.074 -26.609 -10.562 1 98.75 113 VAL B N 1
ATOM 2742 C CA . VAL B 1 113 ? -4.102 -25.156 -10.57 1 98.75 113 VAL B CA 1
ATOM 2743 C C . VAL B 1 113 ? -2.676 -24.609 -10.633 1 98.75 113 VAL B C 1
ATOM 2745 O O . VAL B 1 113 ? -1.785 -25.094 -9.938 1 98.75 113 VAL B O 1
ATOM 2748 N N . ARG B 1 114 ? -2.467 -23.688 -11.5 1 98.5 114 ARG B N 1
ATOM 2749 C CA . ARG B 1 114 ? -1.228 -22.922 -11.57 1 98.5 114 ARG B CA 1
ATOM 2750 C C . ARG B 1 114 ? -1.383 -21.562 -10.891 1 98.5 114 ARG B C 1
ATOM 2752 O O . ARG B 1 114 ? -2.365 -20.859 -11.117 1 98.5 114 ARG B O 1
ATOM 2759 N N . VAL B 1 115 ? -0.454 -21.266 -9.992 1 98.44 115 VAL B N 1
ATOM 2760 C CA . VAL B 1 115 ? -0.516 -20 -9.25 1 98.44 115 VAL B CA 1
ATOM 2761 C C . VAL B 1 115 ? 0.774 -19.219 -9.453 1 98.44 115 VAL B C 1
ATOM 2763 O O . VAL B 1 115 ? 1.867 -19.781 -9.438 1 98.44 115 VAL B O 1
ATOM 2766 N N . MET B 1 116 ? 0.601 -17.969 -9.727 1 97.5 116 MET B N 1
ATOM 2767 C CA . MET B 1 116 ? 1.728 -17.047 -9.812 1 97.5 116 MET B CA 1
ATOM 2768 C C . MET B 1 116 ? 1.657 -15.992 -8.719 1 97.5 116 MET B C 1
ATOM 2770 O O . MET B 1 116 ? 1.042 -14.938 -8.898 1 97.5 116 MET B O 1
ATOM 2774 N N . PRO B 1 117 ? 2.299 -16.219 -7.613 1 97.5 117 PRO B N 1
ATOM 2775 C CA . PRO B 1 117 ? 2.385 -15.195 -6.562 1 97.5 117 PRO B CA 1
ATOM 2776 C C . PRO B 1 117 ? 3.428 -14.117 -6.871 1 97.5 117 PRO B C 1
ATOM 2778 O O . PRO B 1 117 ? 3.857 -13.984 -8.016 1 97.5 117 PRO B O 1
ATOM 2781 N N . ASN B 1 118 ? 3.676 -13.195 -5.965 1 95.88 118 ASN B N 1
ATOM 2782 C CA . ASN B 1 118 ? 4.781 -12.25 -6.086 1 95.88 118 ASN B CA 1
ATOM 2783 C C . ASN B 1 118 ? 5.566 -12.141 -4.781 1 95.88 118 ASN B C 1
ATOM 2785 O O . ASN B 1 118 ? 5.301 -12.875 -3.828 1 95.88 118 ASN B O 1
ATOM 2789 N N . VAL B 1 119 ? 6.586 -11.344 -4.75 1 95.06 119 VAL B N 1
ATOM 2790 C CA . VAL B 1 119 ? 7.582 -11.312 -3.684 1 95.06 119 VAL B CA 1
ATOM 2791 C C . VAL B 1 119 ? 6.926 -10.859 -2.381 1 95.06 119 VAL B C 1
ATOM 2793 O O . VAL B 1 119 ? 7.465 -11.102 -1.295 1 95.06 119 VAL B O 1
ATOM 2796 N N . ASN B 1 120 ? 5.801 -10.273 -2.408 1 97.38 120 ASN B N 1
ATOM 2797 C CA . ASN B 1 120 ? 5.152 -9.742 -1.214 1 97.38 120 ASN B CA 1
ATOM 2798 C C . ASN B 1 120 ? 4.426 -10.836 -0.436 1 97.38 120 ASN B C 1
ATOM 2800 O O . ASN B 1 120 ? 3.867 -10.578 0.632 1 97.38 120 ASN B O 1
ATOM 2804 N N . ALA B 1 121 ? 4.473 -12.094 -0.932 1 95.5 121 ALA B N 1
ATOM 2805 C CA . ALA B 1 121 ? 3.943 -13.242 -0.201 1 95.5 121 ALA B CA 1
ATOM 2806 C C . ALA B 1 121 ? 4.605 -13.375 1.168 1 95.5 121 ALA B C 1
ATOM 2808 O O . ALA B 1 121 ? 3.973 -13.805 2.131 1 95.5 121 ALA B O 1
ATOM 2809 N N . SER B 1 122 ? 5.801 -12.938 1.246 1 91.56 122 SER B N 1
ATOM 2810 C CA . SER B 1 122 ? 6.555 -13.039 2.492 1 91.56 122 SER B CA 1
ATOM 2811 C C . SER B 1 122 ? 5.926 -12.188 3.588 1 91.56 122 SER B C 1
ATOM 2813 O O . SER B 1 122 ? 6.148 -12.422 4.777 1 91.56 122 SER B O 1
ATOM 2815 N N . LEU B 1 123 ? 5.105 -11.188 3.205 1 94.38 123 LEU B N 1
ATOM 2816 C CA . LEU B 1 123 ? 4.445 -10.305 4.16 1 94.38 123 LEU B CA 1
ATOM 2817 C C . LEU B 1 123 ? 2.957 -10.617 4.258 1 94.38 123 LEU B C 1
ATOM 2819 O O . LEU B 1 123 ? 2.215 -9.922 4.953 1 94.38 123 LEU B O 1
ATOM 2823 N N . GLY B 1 124 ? 2.602 -11.633 3.523 1 96.5 124 GLY B N 1
ATOM 2824 C CA . GLY B 1 124 ? 1.177 -11.914 3.465 1 96.5 124 GLY B CA 1
ATOM 2825 C C . GLY B 1 124 ? 0.404 -10.922 2.615 1 96.5 124 GLY B C 1
ATOM 2826 O O . GLY B 1 124 ? -0.797 -10.734 2.814 1 96.5 124 GLY B O 1
ATOM 2827 N N . ARG B 1 125 ? 1.076 -10.219 1.736 1 97.5 125 ARG B N 1
ATOM 2828 C CA . ARG B 1 125 ? 0.478 -9.203 0.878 1 97.5 125 ARG B CA 1
ATOM 2829 C C . ARG B 1 125 ? 0.698 -9.523 -0.595 1 97.5 125 ARG B C 1
ATOM 2831 O O . ARG B 1 125 ? 0.975 -8.633 -1.399 1 97.5 125 ARG B O 1
ATOM 2838 N N . SER B 1 126 ? 0.621 -10.758 -0.916 1 98 126 SER B N 1
ATOM 2839 C CA . SER B 1 126 ? 0.816 -11.219 -2.287 1 98 126 SER B CA 1
ATOM 2840 C C . SER B 1 126 ? -0.373 -10.852 -3.168 1 98 126 SER B C 1
ATOM 2842 O O . SER B 1 126 ? -1.518 -10.852 -2.709 1 98 126 SER B O 1
ATOM 2844 N N . MET B 1 127 ? -0.088 -10.445 -4.387 1 98.62 127 MET B N 1
ATOM 2845 C CA . MET B 1 127 ? -1.059 -10.516 -5.477 1 98.62 127 MET B CA 1
ATOM 2846 C C . MET B 1 127 ? -0.818 -11.75 -6.34 1 98.62 127 MET B C 1
ATOM 2848 O O . MET B 1 127 ? 0.159 -11.805 -7.086 1 98.62 127 MET B O 1
ATOM 2852 N N . SER B 1 128 ? -1.752 -12.734 -6.242 1 98.62 128 SER B N 1
ATOM 2853 C CA . SER B 1 128 ? -1.528 -14.016 -6.895 1 98.62 128 SER B CA 1
ATOM 2854 C C . SER B 1 128 ? -2.523 -14.242 -8.023 1 98.62 128 SER B C 1
ATOM 2856 O O . SER B 1 128 ? -3.725 -14.023 -7.859 1 98.62 128 SER B O 1
ATOM 2858 N N . GLY B 1 129 ? -1.999 -14.594 -9.164 1 98.62 129 GLY B N 1
ATOM 2859 C CA . GLY B 1 129 ? -2.832 -15.047 -10.266 1 98.62 129 GLY B CA 1
ATOM 2860 C C . GLY B 1 129 ? -3.033 -16.547 -10.289 1 98.62 129 GLY B C 1
ATOM 2861 O O . GLY B 1 129 ? -2.084 -17.312 -10.086 1 98.62 129 GLY B O 1
ATOM 2862 N N . LEU B 1 130 ? -4.309 -17.031 -10.516 1 98.69 130 LEU B N 1
ATOM 2863 C CA . LEU B 1 130 ? -4.625 -18.469 -10.531 1 98.69 130 LEU B CA 1
ATOM 2864 C C . LEU B 1 130 ? -5.273 -18.859 -11.859 1 98.69 130 LEU B C 1
ATOM 2866 O O . LEU B 1 130 ? -6.152 -18.156 -12.359 1 98.69 130 LEU B O 1
ATOM 2870 N N . ALA B 1 131 ? -4.785 -19.906 -12.406 1 98.44 131 ALA B N 1
ATOM 2871 C CA . ALA B 1 131 ? -5.398 -20.531 -13.57 1 98.44 131 ALA B CA 1
ATOM 2872 C C . ALA B 1 131 ? -5.617 -22.031 -13.336 1 98.44 131 ALA B C 1
ATOM 2874 O O . ALA B 1 131 ? -4.715 -22.734 -12.875 1 98.44 131 ALA B O 1
ATOM 2875 N N . ALA B 1 132 ? -6.777 -22.531 -13.664 1 98.19 132 ALA B N 1
ATOM 2876 C CA . ALA B 1 132 ? -7.121 -23.938 -13.438 1 98.19 132 ALA B CA 1
ATOM 2877 C C . ALA B 1 132 ? -7.164 -24.703 -14.758 1 98.19 132 ALA B C 1
ATOM 2879 O O . ALA B 1 132 ? -7.5 -24.141 -15.805 1 98.19 132 ALA B O 1
ATOM 2880 N N . SER B 1 133 ? -6.844 -25.969 -14.641 1 96.94 133 SER B N 1
ATOM 2881 C CA . SER B 1 133 ? -7.027 -26.844 -15.789 1 96.94 133 SER B CA 1
ATOM 2882 C C . SER B 1 133 ? -8.508 -27.094 -16.078 1 96.94 133 SER B C 1
ATOM 2884 O O . SER B 1 133 ? -9.359 -26.844 -15.211 1 96.94 133 SER B O 1
ATOM 2886 N N . GLU B 1 134 ? -8.875 -27.422 -17.312 1 92.44 134 GLU B N 1
ATOM 2887 C CA . GLU B 1 134 ? -10.25 -27.641 -17.75 1 92.44 134 GLU B CA 1
ATOM 2888 C C . GLU B 1 134 ? -10.961 -28.641 -16.844 1 92.44 134 GLU B C 1
ATOM 2890 O O . GLU B 1 134 ? -12.164 -28.516 -16.594 1 92.44 134 GLU B O 1
ATOM 2895 N N . GLY B 1 135 ? -10.352 -29.594 -16.297 1 91.38 135 GLY B N 1
ATOM 2896 C CA . GLY B 1 135 ? -10.969 -30.625 -15.484 1 91.38 135 GLY B CA 1
ATOM 2897 C C . GLY B 1 135 ? -11.148 -30.219 -14.031 1 91.38 135 GLY B C 1
ATOM 2898 O O . GLY B 1 135 ? -11.797 -30.922 -13.258 1 91.38 135 GLY B O 1
ATOM 2899 N N . THR B 1 136 ? -10.781 -29.031 -13.695 1 96.75 136 THR B N 1
ATOM 2900 C CA . THR B 1 136 ? -10.891 -28.547 -12.32 1 96.75 136 THR B CA 1
ATOM 2901 C C . THR B 1 136 ? -12.211 -27.812 -12.109 1 96.75 136 THR B C 1
ATOM 2903 O O . THR B 1 136 ? -12.492 -26.812 -12.773 1 96.75 136 THR B O 1
ATOM 2906 N N . SER B 1 137 ? -13.016 -28.25 -11.164 1 96.81 137 SER B N 1
ATOM 2907 C CA . SER B 1 137 ? -14.312 -27.641 -10.914 1 96.81 137 SER B CA 1
ATOM 2908 C C . SER B 1 137 ? -14.148 -26.266 -10.258 1 96.81 137 SER B C 1
ATOM 2910 O O . SER B 1 137 ? -13.133 -26 -9.609 1 96.81 137 SER B O 1
ATOM 2912 N N . PRO B 1 138 ? -15.172 -25.422 -10.422 1 97.38 138 PRO B N 1
ATOM 2913 C CA . PRO B 1 138 ? -15.141 -24.125 -9.75 1 97.38 138 PRO B CA 1
ATOM 2914 C C . PRO B 1 138 ? -15.016 -24.25 -8.234 1 97.38 138 PRO B C 1
ATOM 2916 O O . PRO B 1 138 ? -14.344 -23.438 -7.594 1 97.38 138 PRO B O 1
ATOM 2919 N N . GLU B 1 139 ? -15.633 -25.219 -7.707 1 97.44 139 GLU B N 1
ATOM 2920 C CA . GLU B 1 139 ? -15.562 -25.453 -6.27 1 97.44 139 GLU B CA 1
ATOM 2921 C C . GLU B 1 139 ? -14.141 -25.797 -5.832 1 97.44 139 GLU B C 1
ATOM 2923 O O . GLU B 1 139 ? -13.672 -25.328 -4.797 1 97.44 139 GLU B O 1
ATOM 2928 N N . THR B 1 140 ? -13.523 -26.641 -6.621 1 97.44 140 THR B N 1
ATOM 2929 C CA . THR B 1 140 ? -12.141 -27.016 -6.355 1 97.44 140 THR B CA 1
ATOM 2930 C C . THR B 1 140 ? -11.219 -25.797 -6.441 1 97.44 140 THR B C 1
ATOM 2932 O O . THR B 1 140 ? -10.383 -25.594 -5.559 1 97.44 140 THR B O 1
ATOM 2935 N N . LEU B 1 141 ? -11.453 -25.016 -7.453 1 98.44 141 LEU B N 1
ATOM 2936 C CA . LEU B 1 141 ? -10.656 -23.812 -7.629 1 98.44 141 LEU B CA 1
ATOM 2937 C C . LEU B 1 141 ? -10.859 -22.844 -6.461 1 98.44 141 LEU B C 1
ATOM 2939 O O . LEU B 1 141 ? -9.906 -22.219 -6.004 1 98.44 141 LEU B O 1
ATOM 2943 N N . GLU B 1 142 ? -12.039 -22.734 -5.988 1 98.38 142 GLU B N 1
ATOM 2944 C CA . GLU B 1 142 ? -12.352 -21.844 -4.879 1 98.38 142 GLU B CA 1
ATOM 2945 C C . GLU B 1 142 ? -11.586 -22.219 -3.619 1 98.38 142 GLU B C 1
ATOM 2947 O O . GLU B 1 142 ? -11.188 -21.359 -2.836 1 98.38 142 GLU B O 1
ATOM 2952 N N . LYS B 1 143 ? -11.375 -23.516 -3.398 1 98.19 143 LYS B N 1
ATOM 2953 C CA . LYS B 1 143 ? -10.578 -23.969 -2.264 1 98.19 143 LYS B CA 1
ATOM 2954 C C . LYS B 1 143 ? -9.148 -23.438 -2.352 1 98.19 143 LYS B C 1
ATOM 2956 O O . LYS B 1 143 ? -8.578 -23 -1.349 1 98.19 143 LYS B O 1
ATOM 2961 N N . VAL B 1 144 ? -8.633 -23.438 -3.559 1 98.69 144 VAL B N 1
ATOM 2962 C CA . VAL B 1 144 ? -7.27 -22.969 -3.768 1 98.69 144 VAL B CA 1
ATOM 2963 C C . VAL B 1 144 ? -7.215 -21.453 -3.57 1 98.69 144 VAL B C 1
ATOM 2965 O O . VAL B 1 144 ? -6.281 -20.938 -2.957 1 98.69 144 VAL B O 1
ATOM 2968 N N . VAL B 1 145 ? -8.242 -20.781 -4.051 1 98.69 145 VAL B N 1
ATOM 2969 C CA . VAL B 1 145 ? -8.352 -19.328 -3.871 1 98.69 145 VAL B CA 1
ATOM 2970 C C . VAL B 1 145 ? -8.32 -18.984 -2.381 1 98.69 145 VAL B C 1
ATOM 2972 O O . VAL B 1 145 ? -7.586 -18.094 -1.954 1 98.69 145 VAL B O 1
ATOM 2975 N N . GLN B 1 146 ? -9.016 -19.719 -1.593 1 98.44 146 GLN B N 1
ATOM 2976 C CA . GLN B 1 146 ? -9.078 -19.484 -0.155 1 98.44 146 GLN B CA 1
ATOM 2977 C C . GLN B 1 146 ? -7.715 -19.672 0.496 1 98.44 146 GLN B C 1
ATOM 2979 O O . GLN B 1 146 ? -7.359 -18.953 1.426 1 98.44 146 GLN B O 1
ATOM 2984 N N . VAL B 1 147 ? -6.992 -20.625 0.017 1 98.56 147 VAL B N 1
ATOM 2985 C CA . VAL B 1 147 ? -5.652 -20.875 0.549 1 98.56 147 VAL B CA 1
ATOM 2986 C C . VAL B 1 147 ? -4.766 -19.656 0.281 1 98.56 147 VAL B C 1
ATOM 2988 O O . VAL B 1 147 ? -4.121 -19.141 1.196 1 98.56 147 VAL B O 1
ATOM 2991 N N . PHE B 1 148 ? -4.832 -19.172 -0.929 1 98.62 148 PHE B N 1
ATOM 2992 C CA . PHE B 1 148 ? -3.895 -18.109 -1.312 1 98.62 148 PHE B CA 1
ATOM 2993 C C . PHE B 1 148 ? -4.395 -16.75 -0.85 1 98.62 148 PHE B C 1
ATOM 2995 O O . PHE B 1 148 ? -3.619 -15.797 -0.764 1 98.62 148 PHE B O 1
ATOM 3002 N N . ASP B 1 149 ? -5.703 -16.656 -0.548 1 98.06 149 ASP B N 1
ATOM 3003 C CA . ASP B 1 149 ? -6.211 -15.453 0.096 1 98.06 149 ASP B CA 1
ATOM 3004 C C . ASP B 1 149 ? -5.598 -15.273 1.48 1 98.06 149 ASP B C 1
ATOM 3006 O O . ASP B 1 149 ? -5.566 -14.156 2.008 1 98.06 149 ASP B O 1
ATOM 3010 N N . CYS B 1 150 ? -5.086 -16.359 2.059 1 98 150 CYS B N 1
ATOM 3011 C CA . CYS B 1 150 ? -4.406 -16.266 3.344 1 98 150 CYS B CA 1
ATOM 3012 C C . CYS B 1 150 ? -3.066 -15.547 3.207 1 98 150 CYS B C 1
ATOM 3014 O O . CYS B 1 150 ? -2.486 -15.117 4.203 1 98 150 CYS B O 1
ATOM 3016 N N . CYS B 1 151 ? -2.588 -15.406 1.979 1 97.62 151 CYS B N 1
ATOM 3017 C CA . CYS B 1 151 ? -1.265 -14.859 1.718 1 97.62 151 CYS B CA 1
ATOM 3018 C C . CYS B 1 151 ? -1.365 -13.516 1.005 1 97.62 151 CYS B C 1
ATOM 3020 O O . CYS B 1 151 ? -0.363 -12.984 0.518 1 97.62 151 CYS B O 1
ATOM 3022 N N . GLY B 1 152 ? -2.508 -12.93 0.916 1 97.69 152 GLY B N 1
ATOM 3023 C CA . GLY B 1 152 ? -2.783 -11.703 0.185 1 97.69 152 GLY B CA 1
ATOM 3024 C C . GLY B 1 152 ? -4.098 -11.742 -0.567 1 97.69 152 GLY B C 1
ATOM 3025 O O . GLY B 1 152 ? -5.137 -12.086 0.003 1 97.69 152 GLY B O 1
ATOM 3026 N N . ASN B 1 153 ? -4.023 -11.305 -1.86 1 98 153 ASN B N 1
ATOM 3027 C CA . ASN B 1 153 ? -5.195 -11.312 -2.73 1 98 153 ASN B CA 1
ATOM 3028 C C . ASN B 1 153 ? -4.977 -12.188 -3.959 1 98 153 ASN B C 1
ATOM 3030 O O . ASN B 1 153 ? -3.838 -12.445 -4.352 1 98 153 ASN B O 1
ATOM 3034 N N . THR B 1 154 ? -6.09 -12.633 -4.484 1 98.25 154 THR B N 1
ATOM 3035 C CA . THR B 1 154 ? -6.012 -13.523 -5.633 1 98.25 154 THR B CA 1
ATOM 3036 C C . THR B 1 154 ? -6.875 -13.008 -6.781 1 98.25 154 THR B C 1
ATOM 3038 O O . THR B 1 154 ? -7.863 -12.312 -6.555 1 98.25 154 THR B O 1
ATOM 3041 N N . GLU B 1 155 ? -6.449 -13.266 -7.965 1 98.25 155 GLU B N 1
ATOM 3042 C CA . GLU B 1 155 ? -7.219 -13.078 -9.188 1 98.25 155 GLU B CA 1
ATOM 3043 C C . GLU B 1 155 ? -7.215 -14.344 -10.047 1 98.25 155 GLU B C 1
ATOM 3045 O O . GLU B 1 155 ? -6.152 -14.891 -10.344 1 98.25 155 GLU B O 1
ATOM 3050 N N . VAL B 1 156 ? -8.406 -14.812 -10.367 1 98.31 156 VAL B N 1
ATOM 3051 C CA . VAL B 1 156 ? -8.5 -15.914 -11.32 1 98.31 156 VAL B CA 1
ATOM 3052 C C . VAL B 1 156 ? -8.438 -15.375 -12.742 1 98.31 156 VAL B C 1
ATOM 3054 O O . VAL B 1 156 ? -9.219 -14.5 -13.117 1 98.31 156 VAL B O 1
ATOM 3057 N N . ILE B 1 157 ? -7.504 -15.883 -13.508 1 97.81 157 ILE B N 1
ATOM 3058 C CA . ILE B 1 157 ? -7.324 -15.422 -14.883 1 97.81 157 ILE B CA 1
ATOM 3059 C C . ILE B 1 157 ? -7.027 -16.609 -15.797 1 97.81 157 ILE B C 1
ATOM 3061 O O . ILE B 1 157 ? -6.66 -17.688 -15.32 1 97.81 157 ILE B O 1
ATOM 3065 N N . SER B 1 158 ? -7.211 -16.391 -17.094 1 97.38 158 SER B N 1
ATOM 3066 C CA . SER B 1 158 ? -6.793 -17.391 -18.062 1 97.38 158 SER B CA 1
ATOM 3067 C C . SER B 1 158 ? -5.273 -17.516 -18.125 1 97.38 158 SER B C 1
ATOM 3069 O O . SER B 1 158 ? -4.566 -16.516 -17.969 1 97.38 158 SER B O 1
ATOM 3071 N N . GLU B 1 159 ? -4.793 -18.719 -18.344 1 97.06 159 GLU B N 1
ATOM 3072 C CA . GLU B 1 159 ? -3.355 -18.969 -18.312 1 97.06 159 GLU B CA 1
ATOM 3073 C C . GLU B 1 159 ? -2.623 -18.125 -19.344 1 97.06 159 GLU B C 1
ATOM 3075 O O . GLU B 1 159 ? -1.482 -17.719 -19.125 1 97.06 159 GLU B O 1
ATOM 3080 N N . ASP B 1 160 ? -3.309 -17.828 -20.516 1 96.62 160 ASP B N 1
ATOM 3081 C CA . ASP B 1 160 ? -2.664 -17.094 -21.594 1 96.62 160 ASP B CA 1
ATOM 3082 C C . ASP B 1 160 ? -2.396 -15.648 -21.188 1 96.62 160 ASP B C 1
ATOM 3084 O O . ASP B 1 160 ? -1.645 -14.938 -21.859 1 96.62 160 ASP B O 1
ATOM 3088 N N . LEU B 1 161 ? -2.926 -15.18 -20.047 1 97.81 161 LEU B N 1
ATOM 3089 C CA . LEU B 1 161 ? -2.736 -13.812 -19.578 1 97.81 161 LEU B CA 1
ATOM 3090 C C . LEU B 1 161 ? -1.623 -13.75 -18.531 1 97.81 161 LEU B C 1
ATOM 3092 O O . LEU B 1 161 ? -1.314 -12.68 -18.016 1 97.81 161 LEU B O 1
ATOM 3096 N N . PHE B 1 162 ? -0.946 -14.859 -18.25 1 97.5 162 PHE B N 1
ATOM 3097 C CA . PHE B 1 162 ? 0.069 -14.914 -17.203 1 97.5 162 PHE B CA 1
ATOM 3098 C C . PHE B 1 162 ? 1.24 -14 -17.531 1 97.5 162 PHE B C 1
ATOM 3100 O O . PHE B 1 162 ? 1.808 -13.359 -16.641 1 97.5 162 PHE B O 1
ATOM 3107 N N . PRO B 1 163 ? 1.643 -13.867 -18.797 1 97.25 163 PRO B N 1
ATOM 3108 C CA . PRO B 1 163 ? 2.727 -12.914 -19.078 1 97.25 163 PRO B CA 1
ATOM 3109 C C . PRO B 1 163 ? 2.369 -11.484 -18.672 1 97.25 163 PRO B C 1
ATOM 3111 O O . PRO B 1 163 ? 3.182 -10.789 -18.062 1 97.25 163 PRO B O 1
ATOM 3114 N N . ALA B 1 164 ? 1.171 -11.07 -19.031 1 98.38 164 ALA B N 1
ATOM 3115 C CA . ALA B 1 164 ? 0.703 -9.734 -18.672 1 98.38 164 ALA B CA 1
ATOM 3116 C C . ALA B 1 164 ? 0.582 -9.602 -17.156 1 98.38 164 ALA B C 1
ATOM 3118 O O . ALA B 1 164 ? 0.991 -8.586 -16.578 1 98.38 164 ALA B O 1
ATOM 3119 N N . PHE B 1 165 ? 0.056 -10.672 -16.531 1 98.69 165 PHE B N 1
ATOM 3120 C CA . PHE B 1 165 ? -0.08 -10.68 -15.07 1 98.69 165 PHE B CA 1
ATOM 3121 C C . PHE B 1 165 ? 1.285 -10.602 -14.398 1 98.69 165 PHE B C 1
ATOM 3123 O O . PHE B 1 165 ? 1.468 -9.859 -13.438 1 98.69 165 PHE B O 1
ATOM 3130 N N . ALA B 1 166 ? 2.203 -11.359 -14.891 1 97.5 166 ALA B N 1
ATOM 3131 C CA . ALA B 1 166 ? 3.557 -11.359 -14.336 1 97.5 166 ALA B CA 1
ATOM 3132 C C . ALA B 1 166 ? 4.16 -9.953 -14.375 1 97.5 166 ALA B C 1
ATOM 3134 O O . ALA B 1 166 ? 4.879 -9.555 -13.461 1 97.5 166 ALA B O 1
ATOM 3135 N N . ALA B 1 167 ? 3.869 -9.25 -15.422 1 98.44 167 ALA B N 1
ATOM 3136 C CA . ALA B 1 167 ? 4.402 -7.895 -15.539 1 98.44 167 ALA B CA 1
ATOM 3137 C C . ALA B 1 167 ? 3.793 -6.973 -14.492 1 98.44 167 ALA B C 1
ATOM 3139 O O . ALA B 1 167 ? 4.516 -6.379 -13.688 1 98.44 167 ALA B O 1
ATOM 3140 N N . ILE B 1 168 ? 2.479 -6.938 -14.32 1 98.81 168 ILE B N 1
ATOM 3141 C CA . ILE B 1 168 ? 1.826 -5.883 -13.555 1 98.81 168 ILE B CA 1
ATOM 3142 C C . ILE B 1 168 ? 1.659 -6.328 -12.102 1 98.81 168 ILE B C 1
ATOM 3144 O O . ILE B 1 168 ? 1.211 -5.551 -11.258 1 98.81 168 ILE B O 1
ATOM 3148 N N . ALA B 1 169 ? 2.066 -7.562 -11.766 1 98.5 169 ALA B N 1
ATOM 3149 C CA . ALA B 1 169 ? 1.974 -8.016 -10.383 1 98.5 169 ALA B CA 1
ATOM 3150 C C . ALA B 1 169 ? 3.287 -8.633 -9.922 1 98.5 169 ALA B C 1
ATOM 3152 O O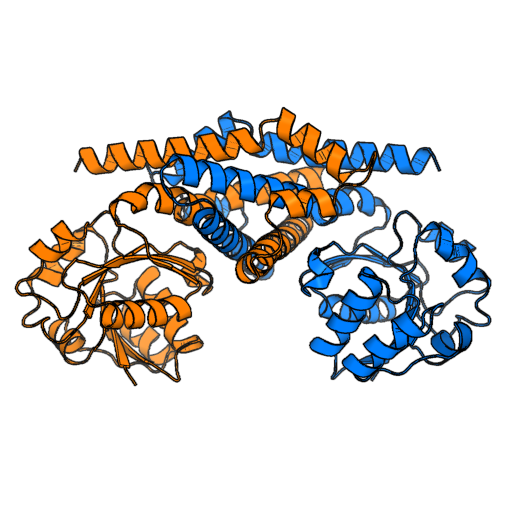 . ALA B 1 169 ? 3.619 -8.586 -8.734 1 98.5 169 ALA B O 1
ATOM 3153 N N . GLY B 1 170 ? 4 -9.227 -10.805 1 97.12 170 GLY B N 1
ATOM 3154 C CA . GLY B 1 170 ? 5.238 -9.914 -10.477 1 97.12 170 GLY B CA 1
ATOM 3155 C C . GLY B 1 170 ? 6.461 -9.023 -10.578 1 97.12 170 GLY B C 1
ATOM 3156 O O . GLY B 1 170 ? 7.238 -8.914 -9.633 1 97.12 170 GLY B O 1
ATOM 3157 N N . CYS B 1 171 ? 6.586 -8.375 -11.727 1 98.25 171 CYS B N 1
ATOM 3158 C CA . CYS B 1 171 ? 7.711 -7.488 -11.984 1 98.25 171 CYS B CA 1
ATOM 3159 C C . CYS B 1 171 ? 7.512 -6.141 -11.305 1 98.25 171 CYS B C 1
ATOM 3161 O O . CYS B 1 171 ? 8.477 -5.504 -10.883 1 98.25 171 CYS B O 1
ATOM 3163 N N . LEU B 1 172 ? 6.27 -5.754 -11.188 1 98.75 172 LEU B N 1
ATOM 3164 C CA . LEU B 1 172 ? 5.883 -4.43 -10.719 1 98.75 172 LEU B CA 1
ATOM 3165 C C . LEU B 1 172 ? 6.59 -4.082 -9.414 1 98.75 172 LEU B C 1
ATOM 3167 O O . LEU B 1 172 ? 7.086 -2.967 -9.25 1 98.75 172 LEU B O 1
ATOM 3171 N N . PRO B 1 173 ? 6.734 -4.996 -8.422 1 98.62 173 PRO B N 1
ATOM 3172 C CA . PRO B 1 173 ? 7.422 -4.648 -7.176 1 98.62 173 PRO B CA 1
ATOM 3173 C C . PRO B 1 173 ? 8.812 -4.07 -7.41 1 98.62 173 PRO B C 1
ATOM 3175 O O . PRO B 1 173 ? 9.195 -3.08 -6.781 1 98.62 173 PRO B O 1
ATOM 3178 N N . GLY B 1 174 ? 9.547 -4.629 -8.297 1 98.62 174 GLY B N 1
ATOM 3179 C CA . GLY B 1 174 ? 10.875 -4.113 -8.594 1 98.62 174 GLY B CA 1
ATOM 3180 C C . GLY B 1 174 ? 10.859 -2.672 -9.078 1 98.62 174 GLY B C 1
ATOM 3181 O O . GLY B 1 174 ? 11.703 -1.871 -8.68 1 98.62 174 GLY B O 1
ATOM 3182 N N . TRP B 1 175 ? 9.922 -2.359 -9.891 1 98.88 175 TRP B N 1
ATOM 3183 C CA . TRP B 1 175 ? 9.812 -1.017 -10.445 1 98.88 175 TRP B CA 1
ATOM 3184 C C . TRP B 1 175 ? 9.336 -0.025 -9.391 1 98.88 175 TRP B C 1
ATOM 3186 O O . TRP B 1 175 ? 9.758 1.134 -9.383 1 98.88 175 TRP B O 1
ATOM 3196 N N . ILE B 1 176 ? 8.5 -0.504 -8.508 1 98.88 176 ILE B N 1
ATOM 3197 C CA . ILE B 1 176 ? 7.973 0.342 -7.441 1 98.88 176 ILE B CA 1
ATOM 3198 C C . ILE B 1 176 ? 9.062 0.603 -6.402 1 98.88 176 ILE B C 1
ATOM 3200 O O . ILE B 1 176 ? 9.148 1.703 -5.852 1 98.88 176 ILE B O 1
ATOM 3204 N N . PHE B 1 177 ? 9.914 -0.43 -6.094 1 98.81 177 PHE B N 1
ATOM 3205 C CA . PHE B 1 177 ? 11.062 -0.172 -5.234 1 98.81 177 PHE B CA 1
ATOM 3206 C C . PHE B 1 177 ? 11.906 0.979 -5.777 1 98.81 177 PHE B C 1
ATOM 3208 O O . PHE B 1 177 ? 12.266 1.896 -5.039 1 98.81 177 P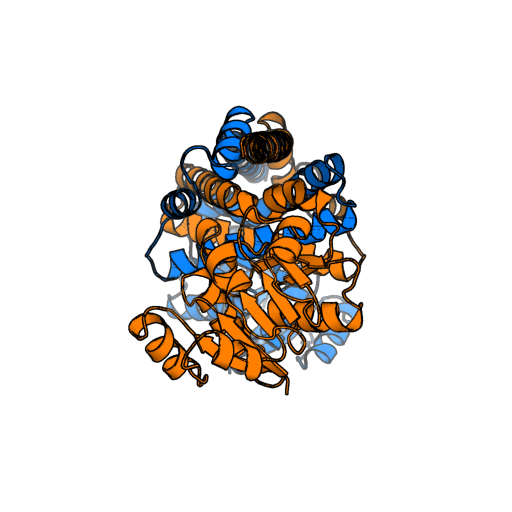HE B O 1
ATOM 3215 N N . GLN B 1 178 ? 12.195 0.91 -7.047 1 98.75 178 GLN B N 1
ATOM 3216 C CA . GLN B 1 178 ? 12.977 1.947 -7.703 1 98.75 178 GLN B CA 1
ATOM 3217 C C . GLN B 1 178 ? 12.281 3.303 -7.621 1 98.75 178 GLN B C 1
ATOM 3219 O O . GLN B 1 178 ? 12.93 4.324 -7.379 1 98.75 178 GLN B O 1
ATOM 3224 N N . LEU B 1 179 ? 11.047 3.295 -7.844 1 98.88 179 LEU B N 1
ATOM 3225 C CA . LEU B 1 179 ? 10.281 4.535 -7.844 1 98.88 179 LEU B CA 1
ATOM 3226 C C . LEU B 1 179 ? 10.25 5.156 -6.453 1 98.88 179 LEU B C 1
ATOM 3228 O O . LEU B 1 179 ? 10.344 6.379 -6.309 1 98.88 179 LEU B O 1
ATOM 3232 N N . ILE B 1 180 ? 10.055 4.348 -5.402 1 98.88 180 ILE B N 1
ATOM 3233 C CA . ILE B 1 180 ? 10.094 4.84 -4.027 1 98.88 180 ILE B CA 1
ATOM 3234 C C . ILE B 1 180 ? 11.445 5.484 -3.744 1 98.88 180 ILE B C 1
ATOM 3236 O O . ILE B 1 180 ? 11.516 6.57 -3.162 1 98.88 180 ILE B O 1
ATOM 3240 N N . ASP B 1 181 ? 12.492 4.832 -4.188 1 98.75 181 ASP B N 1
ATOM 3241 C CA . ASP B 1 181 ? 13.836 5.387 -4 1 98.75 181 ASP B CA 1
ATOM 3242 C C . ASP B 1 181 ? 13.969 6.734 -4.707 1 98.75 181 ASP B C 1
ATOM 3244 O O . ASP B 1 181 ? 14.578 7.66 -4.172 1 98.75 181 ASP B O 1
ATOM 3248 N N . SER B 1 182 ? 13.422 6.84 -5.852 1 98.88 182 SER B N 1
ATOM 3249 C CA . SER B 1 182 ? 13.523 8.062 -6.645 1 98.88 182 SER B CA 1
ATOM 3250 C C . SER B 1 182 ? 12.758 9.211 -5.992 1 98.88 182 SER B C 1
ATOM 3252 O O . SER B 1 182 ? 13.273 10.328 -5.902 1 98.88 182 SER B O 1
ATOM 3254 N N . PHE B 1 183 ? 11.539 8.984 -5.559 1 98.88 183 PHE B N 1
ATOM 3255 C CA . PHE B 1 183 ? 10.789 10.008 -4.844 1 98.88 183 PHE B CA 1
ATOM 3256 C C . PHE B 1 183 ? 11.516 10.43 -3.572 1 98.88 183 PHE B C 1
ATOM 3258 O O . PHE B 1 183 ? 11.555 11.617 -3.24 1 98.88 183 PHE B O 1
ATOM 3265 N N . ALA B 1 184 ? 12.047 9.406 -2.859 1 98.75 184 ALA B N 1
ATOM 3266 C CA . ALA B 1 184 ? 12.773 9.703 -1.627 1 98.75 184 ALA B CA 1
ATOM 3267 C C . ALA B 1 184 ? 14 10.57 -1.905 1 98.75 184 ALA B C 1
ATOM 3269 O O . ALA B 1 184 ? 14.289 11.5 -1.147 1 98.75 184 ALA B O 1
ATOM 3270 N N . ARG B 1 185 ? 14.727 10.336 -2.947 1 98.69 185 ARG B N 1
ATOM 3271 C CA . ARG B 1 185 ? 15.883 11.141 -3.33 1 98.69 185 ARG B CA 1
ATOM 3272 C C . ARG B 1 185 ? 15.469 12.562 -3.668 1 98.69 185 ARG B C 1
ATOM 3274 O O . ARG B 1 185 ? 16.188 13.516 -3.357 1 98.69 185 ARG B O 1
ATOM 3281 N N . ALA B 1 186 ? 14.359 12.656 -4.359 1 98.81 186 ALA B N 1
ATOM 3282 C CA . ALA B 1 186 ? 13.844 13.992 -4.633 1 98.81 186 ALA B CA 1
ATOM 3283 C C . ALA B 1 186 ? 13.531 14.734 -3.34 1 98.81 186 ALA B C 1
ATOM 3285 O O . ALA B 1 186 ? 13.805 15.938 -3.221 1 98.81 186 ALA B O 1
ATOM 3286 N N . GLY B 1 187 ? 12.906 14.031 -2.357 1 98.69 187 GLY B N 1
ATOM 3287 C CA . GLY B 1 187 ? 12.711 14.617 -1.041 1 98.69 187 GLY B CA 1
ATOM 3288 C C . GLY B 1 187 ? 14.008 15.023 -0.367 1 98.69 187 GLY B C 1
ATOM 3289 O O . GLY B 1 187 ? 14.094 16.094 0.228 1 98.69 187 GLY B O 1
ATOM 3290 N N . LEU B 1 188 ? 14.992 14.156 -0.501 1 98.62 188 LEU B N 1
ATOM 3291 C CA . LEU B 1 188 ? 16.312 14.422 0.042 1 98.62 188 LEU B CA 1
ATOM 3292 C C . LEU B 1 188 ? 16.906 15.688 -0.567 1 98.62 188 LEU B C 1
ATOM 3294 O O . LEU B 1 188 ? 17.516 16.5 0.14 1 98.62 188 LEU B O 1
ATOM 3298 N N . ALA B 1 189 ? 16.75 15.844 -1.842 1 98.69 189 ALA B N 1
ATOM 3299 C CA . ALA B 1 189 ? 17.25 17.016 -2.549 1 98.69 189 ALA B CA 1
ATOM 3300 C C . ALA B 1 189 ? 16.641 18.297 -1.986 1 98.69 189 ALA B C 1
ATOM 3302 O O . ALA B 1 189 ? 17.234 19.375 -2.107 1 98.69 189 ALA B O 1
ATOM 3303 N N . HIS B 1 190 ? 15.508 18.188 -1.367 1 98.5 190 HIS B N 1
ATOM 3304 C CA . HIS B 1 190 ? 14.852 19.359 -0.782 1 98.5 190 HIS B CA 1
ATOM 3305 C C . HIS B 1 190 ? 15.016 19.375 0.733 1 98.5 190 HIS B C 1
ATOM 3307 O O . HIS B 1 190 ? 14.312 20.109 1.429 1 98.5 190 HIS B O 1
ATOM 3313 N N . GLY B 1 191 ? 15.82 18.5 1.271 1 98.5 191 GLY B N 1
ATOM 3314 C CA . GLY B 1 191 ? 16.312 18.703 2.627 1 98.5 191 GLY B CA 1
ATOM 3315 C C . GLY B 1 191 ? 15.852 17.625 3.592 1 98.5 191 GLY B C 1
ATOM 3316 O O . GLY B 1 191 ? 16.297 17.578 4.738 1 98.5 191 GLY B O 1
ATOM 3317 N N . ILE B 1 192 ? 14.945 16.75 3.248 1 98.56 192 ILE B N 1
ATOM 3318 C CA . ILE B 1 192 ? 14.5 15.68 4.137 1 98.56 192 ILE B CA 1
ATOM 3319 C C . ILE B 1 192 ? 15.539 14.562 4.164 1 98.56 192 ILE B C 1
ATOM 3321 O O . ILE B 1 192 ? 15.922 14.039 3.117 1 98.56 192 ILE B O 1
ATOM 3325 N N . PRO B 1 193 ? 15.984 14.164 5.34 1 98 193 PRO B N 1
ATOM 3326 C CA . PRO B 1 193 ? 16.953 13.062 5.387 1 98 193 PRO B CA 1
ATOM 3327 C C . PRO B 1 193 ? 16.469 11.812 4.656 1 98 193 PRO B C 1
ATOM 3329 O O . PRO B 1 193 ? 15.281 11.477 4.723 1 98 193 PRO B O 1
ATOM 3332 N N . LYS B 1 194 ? 17.375 11.109 4.047 1 96.94 194 LYS B N 1
ATOM 3333 C CA . LYS B 1 194 ? 17.047 10.039 3.104 1 96.94 194 LYS B CA 1
ATOM 3334 C C . LYS B 1 194 ? 16.203 8.953 3.77 1 96.94 194 LYS B C 1
ATOM 3336 O O . LYS B 1 194 ? 15.172 8.555 3.24 1 96.94 194 LYS B O 1
ATOM 3341 N N . ALA B 1 195 ? 16.625 8.453 4.918 1 97 195 ALA B N 1
ATOM 3342 C CA . ALA B 1 195 ? 15.891 7.395 5.609 1 97 195 ALA B CA 1
ATOM 3343 C C . ALA B 1 195 ? 14.461 7.832 5.934 1 97 195 ALA B C 1
ATOM 3345 O O . ALA B 1 195 ? 13.516 7.051 5.793 1 97 195 ALA B O 1
ATOM 3346 N N . GLN B 1 196 ? 14.297 9.086 6.352 1 97.56 196 GLN B N 1
ATOM 3347 C CA . GLN B 1 196 ? 12.984 9.641 6.656 1 97.56 196 GLN B CA 1
ATOM 3348 C C . GLN B 1 196 ? 12.141 9.781 5.395 1 97.56 196 GLN B C 1
ATOM 3350 O O . GLN B 1 196 ? 10.945 9.469 5.398 1 97.56 196 GLN B O 1
ATOM 3355 N N . ALA B 1 197 ? 12.781 10.219 4.332 1 98.56 197 ALA B N 1
ATOM 3356 C CA . ALA B 1 197 ? 12.078 10.367 3.057 1 98.56 197 ALA B CA 1
ATOM 3357 C C . ALA B 1 197 ? 11.562 9.023 2.557 1 98.56 197 ALA B C 1
ATOM 3359 O O . ALA B 1 197 ? 10.445 8.938 2.033 1 98.56 197 ALA B O 1
ATOM 3360 N N . VAL B 1 198 ? 12.344 7.961 2.73 1 98.5 198 VAL B N 1
ATOM 3361 C CA . VAL B 1 198 ? 11.922 6.629 2.312 1 98.5 198 VAL B CA 1
ATOM 3362 C C . VAL B 1 198 ? 10.68 6.207 3.092 1 98.5 198 VAL B C 1
ATOM 3364 O O . VAL B 1 198 ? 9.703 5.734 2.506 1 98.5 198 VAL B O 1
ATOM 3367 N N . ARG B 1 199 ? 10.656 6.41 4.387 1 98.06 199 ARG B N 1
ATOM 3368 C CA . ARG B 1 199 ? 9.5 6.055 5.207 1 98.06 199 ARG B CA 1
ATOM 3369 C C . ARG B 1 199 ? 8.266 6.848 4.789 1 98.06 199 ARG B C 1
ATOM 3371 O O . ARG B 1 199 ? 7.18 6.285 4.656 1 98.06 199 ARG B O 1
ATOM 3378 N N . ILE B 1 200 ? 8.492 8.117 4.531 1 98.69 200 ILE B N 1
ATOM 3379 C CA . ILE B 1 200 ? 7.398 9.008 4.168 1 98.69 200 ILE B CA 1
ATOM 3380 C C . ILE B 1 200 ? 6.793 8.562 2.838 1 98.69 200 ILE B C 1
ATOM 3382 O O . ILE B 1 200 ? 5.578 8.359 2.738 1 98.69 200 ILE B O 1
ATOM 3386 N N . VAL B 1 201 ? 7.625 8.344 1.844 1 98.88 201 VAL B N 1
ATOM 3387 C CA . VAL B 1 201 ? 7.164 7.988 0.504 1 98.88 201 VAL B CA 1
ATOM 3388 C C . VAL B 1 201 ? 6.496 6.617 0.53 1 98.88 201 VAL B C 1
ATOM 3390 O O . VAL B 1 201 ? 5.418 6.43 -0.039 1 98.88 201 VAL B O 1
ATOM 3393 N N . ALA B 1 202 ? 7.141 5.633 1.184 1 98.69 202 ALA B N 1
ATOM 3394 C CA . ALA B 1 202 ? 6.613 4.273 1.238 1 98.69 202 ALA B CA 1
ATOM 3395 C C . ALA B 1 202 ? 5.23 4.246 1.886 1 98.69 202 ALA B C 1
ATOM 3397 O O . ALA B 1 202 ? 4.309 3.617 1.366 1 98.69 202 ALA B O 1
ATOM 3398 N N . THR B 1 203 ? 5.062 4.977 2.959 1 98.44 203 THR B N 1
ATOM 3399 C CA . THR B 1 203 ? 3.803 5 3.691 1 98.44 203 THR B CA 1
ATOM 3400 C C . THR B 1 203 ? 2.717 5.695 2.879 1 98.44 203 THR B C 1
ATOM 3402 O O . THR B 1 203 ? 1.59 5.203 2.787 1 98.44 203 THR B O 1
ATOM 3405 N N . ALA B 1 204 ? 3.053 6.824 2.32 1 98.69 204 ALA B N 1
ATOM 3406 C CA . ALA B 1 204 ? 2.084 7.555 1.504 1 98.69 204 ALA B CA 1
ATOM 3407 C C . ALA B 1 204 ? 1.645 6.723 0.302 1 98.69 204 ALA B C 1
ATOM 3409 O O . ALA B 1 204 ? 0.461 6.695 -0.042 1 98.69 204 ALA B O 1
ATOM 3410 N N . MET B 1 205 ? 2.607 6.043 -0.315 1 98.81 205 MET B N 1
ATOM 3411 C CA . MET B 1 205 ? 2.297 5.219 -1.479 1 98.81 205 MET B CA 1
ATOM 3412 C C . MET B 1 205 ? 1.44 4.02 -1.083 1 98.81 205 MET B C 1
ATOM 3414 O O . MET B 1 205 ? 0.488 3.674 -1.784 1 98.81 205 MET B O 1
ATOM 3418 N N . ALA B 1 206 ? 1.802 3.328 0.021 1 98.62 206 ALA B N 1
ATOM 3419 C CA . ALA B 1 206 ? 1.011 2.197 0.499 1 98.62 206 ALA B CA 1
ATOM 3420 C C . ALA B 1 206 ? -0.439 2.605 0.745 1 98.62 206 ALA B C 1
ATOM 3422 O O . ALA B 1 206 ? -1.365 1.955 0.256 1 98.62 206 ALA B O 1
ATOM 3423 N N . GLY B 1 207 ? -0.625 3.719 1.465 1 98.5 207 GLY B N 1
ATOM 3424 C CA . GLY B 1 207 ? -1.971 4.203 1.727 1 98.5 207 GLY B CA 1
ATOM 3425 C C . GLY B 1 207 ? -2.73 4.566 0.464 1 98.5 207 GLY B C 1
ATOM 3426 O O . GLY B 1 207 ? -3.936 4.328 0.368 1 98.5 207 GLY B O 1
ATOM 3427 N N . THR B 1 208 ? -2.055 5.148 -0.501 1 98.75 208 THR B N 1
ATOM 3428 C CA . THR B 1 208 ? -2.674 5.562 -1.756 1 98.75 208 THR B CA 1
ATOM 3429 C C . THR B 1 208 ? -3.123 4.348 -2.564 1 98.75 208 THR B C 1
ATOM 3431 O O . THR B 1 208 ? -4.234 4.328 -3.096 1 98.75 208 THR B O 1
ATOM 3434 N N . ALA B 1 209 ? -2.236 3.365 -2.67 1 98.69 209 ALA B N 1
ATOM 3435 C CA . ALA B 1 209 ? -2.604 2.146 -3.385 1 98.69 209 ALA B CA 1
ATOM 3436 C C . ALA B 1 209 ? -3.758 1.43 -2.689 1 98.69 209 ALA B C 1
ATOM 3438 O O . ALA B 1 209 ? -4.652 0.897 -3.35 1 98.69 209 ALA B O 1
ATOM 3439 N N . GLU B 1 210 ? -3.777 1.4 -1.383 1 98 210 GLU B N 1
ATOM 3440 C CA . GLU B 1 210 ? -4.883 0.826 -0.618 1 98 210 GLU B CA 1
ATOM 3441 C C . GLU B 1 210 ? -6.184 1.578 -0.876 1 98 210 GLU B C 1
ATOM 3443 O O . GLU B 1 210 ? -7.262 0.98 -0.881 1 98 210 GLU B O 1
ATOM 3448 N N . ASN B 1 211 ? -6.059 2.896 -1.014 1 97.5 211 ASN B N 1
ATOM 3449 C CA . ASN B 1 211 ? -7.23 3.691 -1.356 1 97.5 211 ASN B CA 1
ATOM 3450 C C . ASN B 1 211 ? -7.855 3.234 -2.672 1 97.5 211 ASN B C 1
ATOM 3452 O O . ASN B 1 211 ? -9.07 3.055 -2.758 1 97.5 211 ASN B O 1
ATOM 3456 N N . VAL B 1 212 ? -7.035 2.971 -3.662 1 98.12 212 VAL B N 1
ATOM 3457 C CA . VAL B 1 212 ? -7.523 2.48 -4.945 1 98.12 212 VAL B CA 1
ATOM 3458 C C . VAL B 1 212 ? -8.164 1.107 -4.762 1 98.12 212 VAL B C 1
ATOM 3460 O O . VAL B 1 212 ? -9.227 0.831 -5.332 1 98.12 212 VAL B O 1
ATOM 3463 N N . GLU B 1 213 ? -7.551 0.214 -3.934 1 95.81 213 GLU B N 1
ATOM 3464 C CA . GLU B 1 213 ? -8.133 -1.096 -3.643 1 95.81 213 GLU B CA 1
ATOM 3465 C C . GLU B 1 213 ? -9.539 -0.963 -3.072 1 95.81 213 GLU B C 1
ATOM 3467 O O . GLU B 1 213 ? -10.461 -1.656 -3.512 1 95.81 213 GLU B O 1
ATOM 3472 N N . ALA B 1 214 ? -9.648 -0.054 -2.125 1 95.31 214 ALA B N 1
ATOM 3473 C CA . ALA B 1 214 ? -10.922 0.133 -1.438 1 95.31 214 ALA B CA 1
ATOM 3474 C C . ALA B 1 214 ? -11.992 0.638 -2.4 1 95.31 214 ALA B C 1
ATOM 3476 O O . ALA B 1 214 ? -13.133 0.171 -2.369 1 95.31 214 ALA B O 1
ATOM 3477 N N . GLN B 1 215 ? -11.617 1.584 -3.207 1 95.06 215 GLN B N 1
ATOM 3478 C CA . GLN B 1 215 ? -12.57 2.139 -4.168 1 95.06 215 GLN B CA 1
ATOM 3479 C C . GLN B 1 215 ? -12.961 1.099 -5.211 1 95.06 215 GLN B C 1
ATOM 3481 O O . GLN B 1 215 ? -14.125 1.043 -5.629 1 95.06 215 GLN B O 1
ATOM 3486 N N . ALA B 1 216 ? -11.984 0.332 -5.645 1 92.19 216 ALA B N 1
ATOM 3487 C CA . ALA B 1 216 ? -12.25 -0.711 -6.633 1 92.19 216 ALA B CA 1
ATOM 3488 C C . ALA B 1 216 ? -13.219 -1.757 -6.078 1 92.19 216 ALA B C 1
ATOM 3490 O O . ALA B 1 216 ? -14.086 -2.252 -6.801 1 92.19 216 ALA B O 1
ATOM 3491 N N . ALA B 1 217 ? -13.109 -2.096 -4.855 1 89.75 217 ALA B N 1
ATOM 3492 C CA . ALA B 1 217 ? -13.969 -3.088 -4.215 1 89.75 217 ALA B CA 1
ATOM 3493 C C . ALA B 1 217 ? -15.406 -2.59 -4.133 1 89.75 217 ALA B C 1
ATOM 3495 O O . ALA B 1 217 ? -16.344 -3.381 -4.23 1 89.75 217 ALA B O 1
ATOM 3496 N N . LYS B 1 218 ? -15.57 -1.256 -4 1 90.75 218 LYS B N 1
ATOM 3497 C CA . LYS B 1 218 ? -16.891 -0.652 -3.875 1 90.75 218 LYS B CA 1
ATOM 3498 C C . LYS B 1 218 ? -17.5 -0.363 -5.246 1 90.75 218 LYS B C 1
ATOM 3500 O O . LYS B 1 218 ? -18.703 -0.153 -5.363 1 90.75 218 LYS B O 1
ATOM 3505 N N . GLY B 1 219 ? -16.656 -0.446 -6.234 1 86 219 GLY B N 1
ATOM 3506 C CA . GLY B 1 219 ? -17.125 -0.084 -7.562 1 86 219 GLY B CA 1
ATOM 3507 C C . GLY B 1 219 ? -17.547 1.37 -7.676 1 86 219 GLY B C 1
ATOM 3508 O O . GLY B 1 219 ? -18.453 1.703 -8.438 1 86 219 GLY B O 1
ATOM 3509 N N . GLU B 1 220 ? -16.891 2.312 -6.992 1 84.94 220 GLU B N 1
ATOM 3510 C CA . GLU B 1 220 ? -17.297 3.711 -6.906 1 84.94 220 GLU B CA 1
ATOM 3511 C C . GLU B 1 220 ? -16.438 4.594 -7.809 1 84.94 220 GLU B C 1
ATOM 3513 O O . GLU B 1 220 ? -16.859 4.973 -8.898 1 84.94 220 GLU B O 1
ATOM 3518 N N . LEU B 1 221 ? -15.203 4.816 -7.438 1 90.62 221 LEU B N 1
ATOM 3519 C CA . LEU B 1 221 ? -14.336 5.742 -8.148 1 90.62 221 LEU B CA 1
ATOM 3520 C C . LEU B 1 221 ? -13.195 5 -8.844 1 90.62 221 LEU B C 1
ATOM 3522 O O . LEU B 1 221 ? -12.594 4.102 -8.266 1 90.62 221 LEU B O 1
ATOM 3526 N N . THR B 1 222 ? -12.945 5.309 -10.125 1 96.06 222 THR B N 1
ATOM 3527 C CA . THR B 1 222 ? -11.766 4.84 -10.844 1 96.06 222 THR B CA 1
ATOM 3528 C C . THR B 1 222 ? -10.523 5.617 -10.398 1 96.06 222 THR B C 1
ATOM 3530 O O . THR B 1 222 ? -10.641 6.656 -9.75 1 96.06 222 THR B O 1
ATOM 3533 N N . PRO B 1 223 ? -9.344 5.07 -10.742 1 97.69 223 PRO B N 1
ATOM 3534 C CA . PRO B 1 223 ? -8.141 5.844 -10.438 1 97.69 223 PRO B CA 1
ATOM 3535 C C . PRO B 1 223 ? -8.172 7.246 -11.039 1 97.69 223 PRO B C 1
ATOM 3537 O O . PRO B 1 223 ? -7.742 8.211 -10.398 1 97.69 223 PRO B O 1
ATOM 3540 N N . THR B 1 224 ? -8.695 7.352 -12.242 1 96.44 224 THR B N 1
ATOM 3541 C CA . THR B 1 224 ? -8.797 8.656 -12.891 1 96.44 224 THR B CA 1
ATOM 3542 C C . THR B 1 224 ? -9.703 9.586 -12.086 1 96.44 224 THR B C 1
ATOM 3544 O O . THR B 1 224 ? -9.406 10.773 -11.938 1 96.44 224 THR B O 1
ATOM 3547 N N . ASP B 1 225 ? -10.812 9.086 -11.609 1 97.19 225 ASP B N 1
ATOM 3548 C CA . ASP B 1 225 ? -11.688 9.867 -10.742 1 97.19 225 ASP B CA 1
ATOM 3549 C C . ASP B 1 225 ? -10.945 10.336 -9.492 1 97.19 225 ASP B C 1
ATOM 3551 O O . ASP B 1 225 ? -11.109 11.484 -9.062 1 97.19 225 ASP B O 1
ATOM 3555 N N . LEU B 1 226 ? -10.18 9.477 -8.922 1 97.25 226 LEU B N 1
ATOM 3556 C CA . LEU B 1 226 ? -9.453 9.781 -7.691 1 97.25 226 LEU B CA 1
ATOM 3557 C C . LEU B 1 226 ? -8.438 10.898 -7.926 1 97.25 226 LEU B C 1
ATOM 3559 O O . LEU B 1 226 ? -8.234 11.75 -7.059 1 97.25 226 LEU B O 1
ATOM 3563 N N . VAL B 1 227 ? -7.773 10.875 -9.109 1 97.88 227 VAL B N 1
ATOM 3564 C CA . VAL B 1 227 ? -6.852 11.953 -9.453 1 97.88 227 VAL B CA 1
ATOM 3565 C C . VAL B 1 227 ? -7.57 13.297 -9.359 1 97.88 227 VAL B C 1
ATOM 3567 O O . VAL B 1 227 ? -7.059 14.242 -8.75 1 97.88 227 VAL B O 1
ATOM 3570 N N . ASP B 1 228 ? -8.75 13.344 -9.844 1 95.88 228 ASP B N 1
ATOM 3571 C CA . ASP B 1 228 ? -9.5 14.594 -9.914 1 95.88 228 ASP B CA 1
ATOM 3572 C C . ASP B 1 228 ? -9.906 15.07 -8.516 1 95.88 228 ASP B C 1
ATOM 3574 O O . ASP B 1 228 ? -10.023 16.266 -8.273 1 95.88 228 ASP B O 1
ATOM 3578 N N . THR B 1 229 ? -10.078 14.18 -7.633 1 93.12 229 THR B N 1
ATOM 3579 C CA . THR B 1 229 ? -10.516 14.531 -6.285 1 93.12 229 THR B CA 1
ATOM 3580 C C . THR B 1 229 ? -9.406 15.234 -5.52 1 93.12 229 THR B C 1
ATOM 3582 O O . THR B 1 229 ? -9.664 15.93 -4.535 1 93.12 229 THR B O 1
ATOM 3585 N N . VAL B 1 230 ? -8.133 15.141 -5.996 1 95 230 VAL B N 1
ATOM 3586 C CA . VAL B 1 230 ? -7.027 15.672 -5.207 1 95 230 VAL B CA 1
ATOM 3587 C C . VAL B 1 230 ? -6.363 16.828 -5.961 1 95 230 VAL B C 1
ATOM 3589 O O . VAL B 1 230 ? -5.328 17.344 -5.531 1 95 230 VAL B O 1
ATOM 3592 N N . LEU B 1 231 ? -6.859 17.156 -7.102 1 95.62 231 LEU B N 1
ATOM 3593 C CA . LEU B 1 231 ? -6.359 18.281 -7.875 1 95.62 231 LEU B CA 1
ATOM 3594 C C . LEU B 1 231 ? -7.199 19.531 -7.621 1 95.62 231 LEU B C 1
ATOM 3596 O O . LEU B 1 231 ? -8.43 19.469 -7.664 1 95.62 231 LEU B O 1
ATOM 3600 N N . SER B 1 232 ? -6.598 20.641 -7.293 1 93.38 232 SER B N 1
ATOM 3601 C CA . SER B 1 232 ? -7.246 21.938 -7.16 1 93.38 232 SER B CA 1
ATOM 3602 C C . SER B 1 232 ? -6.75 22.906 -8.227 1 93.38 232 SER B C 1
ATOM 3604 O O . SER B 1 232 ? -5.633 22.766 -8.734 1 93.38 232 SER B O 1
ATOM 3606 N N . PRO B 1 233 ? -7.57 23.891 -8.625 1 94.75 233 PRO B N 1
ATOM 3607 C CA . PRO B 1 233 ? -7.129 24.875 -9.617 1 94.75 233 PRO B CA 1
ATOM 3608 C C . PRO B 1 233 ? -5.863 25.609 -9.188 1 94.75 233 PRO B C 1
ATOM 3610 O O . PRO B 1 233 ? -5.848 26.266 -8.141 1 94.75 233 PRO B O 1
ATOM 3613 N N . GLY B 1 234 ? -4.809 25.422 -9.992 1 94.56 234 GLY B N 1
ATOM 3614 C CA . GLY B 1 234 ? -3.559 26.125 -9.711 1 94.56 234 GLY B CA 1
ATOM 3615 C C . GLY B 1 234 ? -2.799 25.531 -8.539 1 94.56 234 GLY B C 1
ATOM 3616 O O . GLY B 1 234 ? -1.913 26.172 -7.98 1 94.56 234 GLY B O 1
ATOM 3617 N N . GLY B 1 235 ? -3.098 24.297 -8.188 1 95.5 235 GLY B N 1
ATOM 3618 C CA . GLY B 1 235 ? -2.525 23.688 -6.996 1 95.5 235 GLY B CA 1
ATOM 3619 C C . GLY B 1 235 ? -1.18 23.031 -7.246 1 95.5 235 GLY B C 1
ATOM 3620 O O . GLY B 1 235 ? -0.711 22.984 -8.383 1 95.5 235 GLY B O 1
ATOM 3621 N N . THR B 1 236 ? -0.525 22.547 -6.172 1 97.25 236 THR B N 1
ATOM 3622 C CA . THR B 1 236 ? 0.805 21.938 -6.223 1 97.25 236 THR B CA 1
ATOM 3623 C C . THR B 1 236 ? 0.743 20.531 -6.812 1 97.25 236 THR B C 1
ATOM 3625 O O . THR B 1 236 ? 1.633 20.125 -7.562 1 97.25 236 THR B O 1
ATOM 3628 N N . THR B 1 237 ? -0.317 19.797 -6.539 1 98 237 THR B N 1
ATOM 3629 C CA . THR B 1 237 ? -0.434 18.422 -7.016 1 98 237 THR B CA 1
ATOM 3630 C C . THR B 1 237 ? -0.504 18.375 -8.539 1 98 237 THR B C 1
ATOM 3632 O O . THR B 1 237 ? 0.152 17.547 -9.18 1 98 237 THR B O 1
ATOM 3635 N N . VAL B 1 238 ? -1.346 19.312 -9.102 1 98.5 238 VAL B N 1
ATOM 3636 C CA . VAL B 1 238 ? -1.478 19.328 -10.555 1 98.5 238 VAL B CA 1
ATOM 3637 C C . VAL B 1 238 ? -0.18 19.812 -11.188 1 98.5 238 VAL B C 1
ATOM 3639 O O . VAL B 1 238 ? 0.219 19.344 -12.258 1 98.5 238 VAL B O 1
ATOM 3642 N N . ALA B 1 239 ? 0.492 20.781 -10.562 1 98.62 239 ALA B N 1
ATOM 3643 C CA . ALA B 1 239 ? 1.79 21.219 -11.07 1 98.62 239 ALA B CA 1
ATOM 3644 C C . ALA B 1 239 ? 2.771 20.047 -11.148 1 98.62 239 ALA B C 1
ATOM 3646 O O . ALA B 1 239 ? 3.451 19.859 -12.156 1 98.62 239 ALA B O 1
ATOM 3647 N N . GLY B 1 240 ? 2.834 19.281 -10.102 1 98.88 240 GLY B N 1
ATOM 3648 C CA . GLY B 1 240 ? 3.695 18.109 -10.078 1 98.88 240 GLY B CA 1
ATOM 3649 C C . GLY B 1 240 ? 3.289 17.047 -11.086 1 98.88 240 GLY B C 1
ATOM 3650 O O . GLY B 1 240 ? 4.145 16.438 -11.727 1 98.88 240 GLY B O 1
ATOM 3651 N N . LEU B 1 241 ? 1.991 16.812 -11.227 1 98.81 241 LEU B N 1
ATOM 3652 C CA . LEU B 1 241 ? 1.506 15.797 -12.156 1 98.81 241 LEU B CA 1
ATOM 3653 C C . LEU B 1 241 ? 1.893 16.141 -13.594 1 98.81 241 LEU B C 1
ATOM 3655 O O . LEU B 1 241 ? 2.359 15.273 -14.336 1 98.81 241 LEU B O 1
ATOM 3659 N N . LEU B 1 242 ? 1.629 17.375 -13.961 1 98.75 242 LEU B N 1
ATOM 3660 C CA . LEU B 1 242 ? 1.955 17.797 -15.32 1 98.75 242 LEU B CA 1
ATOM 3661 C C . LEU B 1 242 ? 3.449 17.656 -15.586 1 98.75 242 LEU B C 1
ATOM 3663 O O . LEU B 1 242 ? 3.85 17.203 -16.656 1 98.75 242 LEU B O 1
ATOM 3667 N N . ALA B 1 243 ? 4.258 18.031 -14.602 1 98.88 243 ALA B N 1
ATOM 3668 C CA . ALA B 1 243 ? 5.703 17.891 -14.742 1 98.88 243 ALA B CA 1
ATOM 3669 C C . ALA B 1 243 ? 6.098 16.422 -14.852 1 98.88 243 ALA B C 1
ATOM 3671 O O . ALA B 1 243 ? 6.961 16.062 -15.656 1 98.88 243 ALA B O 1
ATOM 3672 N N . ALA B 1 244 ? 5.516 15.562 -14.047 1 98.88 244 ALA B N 1
ATOM 3673 C CA . ALA B 1 244 ? 5.785 14.125 -14.078 1 98.88 244 ALA B CA 1
ATOM 3674 C C . ALA B 1 244 ? 5.422 13.531 -15.438 1 98.88 244 ALA B C 1
ATOM 3676 O O . ALA B 1 244 ? 6.176 12.719 -15.984 1 98.88 244 ALA B O 1
ATOM 3677 N N . GLU B 1 245 ? 4.254 13.922 -15.953 1 98.75 245 GLU B N 1
ATOM 3678 C CA . GLU B 1 245 ? 3.811 13.414 -17.25 1 98.75 245 GLU B CA 1
ATOM 3679 C C . GLU B 1 245 ? 4.754 13.859 -18.359 1 98.75 245 GLU B C 1
ATOM 3681 O O . GLU B 1 245 ? 5.09 13.07 -19.25 1 98.75 245 GLU B O 1
ATOM 3686 N N . ALA B 1 246 ? 5.129 15.102 -18.328 1 98.75 246 ALA B N 1
ATOM 3687 C CA . ALA B 1 246 ? 6.086 15.617 -19.297 1 98.75 246 ALA B CA 1
ATOM 3688 C C . ALA B 1 246 ? 7.402 14.852 -19.234 1 98.75 246 ALA B C 1
ATOM 3690 O O . ALA B 1 246 ? 8.07 14.664 -20.25 1 98.75 246 ALA B O 1
ATOM 3691 N N . ALA B 1 247 ? 7.73 14.336 -18.094 1 98.75 247 ALA B N 1
ATOM 3692 C CA . ALA B 1 247 ? 8.984 13.617 -17.875 1 98.75 247 ALA B CA 1
ATOM 3693 C C . ALA B 1 247 ? 8.82 12.125 -18.141 1 98.75 247 ALA B C 1
ATOM 3695 O O . ALA B 1 247 ? 9.789 11.359 -18.062 1 98.75 247 ALA B O 1
ATOM 3696 N N . GLY B 1 248 ? 7.609 11.648 -18.359 1 98.62 248 GLY B N 1
ATOM 3697 C CA . GLY B 1 248 ? 7.438 10.289 -18.844 1 98.62 248 GLY B CA 1
ATOM 3698 C C . GLY B 1 248 ? 6.762 9.375 -17.828 1 98.62 248 GLY B C 1
ATOM 3699 O O . GLY B 1 248 ? 6.945 8.156 -17.875 1 98.62 248 GLY B O 1
ATOM 3700 N N . LEU B 1 249 ? 5.98 9.898 -16.891 1 98.62 249 LEU B N 1
ATOM 3701 C CA . LEU B 1 249 ? 5.371 9.086 -15.844 1 98.62 249 LEU B CA 1
ATOM 3702 C C . LEU B 1 249 ? 4.551 7.949 -16.438 1 98.62 249 LEU B C 1
ATOM 3704 O O . LEU B 1 249 ? 4.859 6.777 -16.234 1 98.62 249 LEU B O 1
ATOM 3708 N N . SER B 1 250 ? 3.521 8.258 -17.219 1 98.56 250 SER B N 1
ATOM 3709 C CA . SER B 1 250 ? 2.646 7.246 -17.812 1 98.56 250 SER B CA 1
ATOM 3710 C C . SER B 1 250 ? 3.385 6.414 -18.844 1 98.56 250 SER B C 1
ATOM 3712 O O . SER B 1 250 ? 3.17 5.203 -18.953 1 98.56 250 SER B O 1
ATOM 3714 N N . ASN B 1 251 ? 4.301 7.016 -19.547 1 98.62 251 ASN B N 1
ATOM 3715 C CA . ASN B 1 251 ? 5.074 6.316 -20.562 1 98.62 251 ASN B CA 1
ATOM 3716 C C . ASN B 1 251 ? 5.984 5.258 -19.953 1 98.62 251 ASN B C 1
ATOM 3718 O O . ASN B 1 251 ? 6.203 4.199 -20.547 1 98.62 251 ASN B O 1
ATOM 3722 N N . ALA B 1 252 ? 6.543 5.574 -18.828 1 98.88 252 ALA B N 1
ATOM 3723 C CA . ALA B 1 252 ? 7.422 4.629 -18.141 1 98.88 252 ALA B CA 1
ATOM 3724 C C . ALA B 1 252 ? 6.676 3.352 -17.781 1 98.88 252 ALA B C 1
ATOM 3726 O O . ALA B 1 252 ? 7.219 2.25 -17.906 1 98.88 252 ALA B O 1
ATOM 3727 N N . ALA B 1 253 ? 5.422 3.496 -17.328 1 98.81 253 ALA B N 1
ATOM 3728 C CA . ALA B 1 253 ? 4.605 2.336 -16.984 1 98.81 253 ALA B CA 1
ATOM 3729 C C . ALA B 1 253 ? 4.375 1.441 -18.188 1 98.81 253 ALA B C 1
ATOM 3731 O O . ALA B 1 253 ? 4.574 0.226 -18.125 1 98.81 253 ALA B O 1
ATOM 3732 N N . THR B 1 254 ? 3.99 2.029 -19.266 1 98.75 254 THR B N 1
ATOM 3733 C CA . THR B 1 254 ? 3.707 1.293 -20.5 1 98.75 254 THR B CA 1
ATOM 3734 C C . THR B 1 254 ? 4.965 0.602 -21.016 1 98.75 254 THR B C 1
ATOM 3736 O O . THR B 1 254 ? 4.926 -0.573 -21.391 1 98.75 254 THR B O 1
ATOM 3739 N N . ALA B 1 255 ? 6.055 1.329 -21 1 98.88 255 ALA B N 1
ATOM 3740 C CA . ALA B 1 255 ? 7.316 0.784 -21.5 1 98.88 255 ALA B CA 1
ATOM 3741 C C . ALA B 1 255 ? 7.766 -0.407 -20.656 1 98.88 255 ALA B C 1
ATOM 3743 O O . ALA B 1 255 ? 8.242 -1.41 -21.188 1 98.88 255 ALA B O 1
ATOM 3744 N N . ALA B 1 256 ? 7.633 -0.288 -19.375 1 98.94 256 ALA B N 1
ATOM 3745 C CA . ALA B 1 256 ? 8.031 -1.358 -18.453 1 98.94 256 ALA B CA 1
ATOM 3746 C C . ALA B 1 256 ? 7.246 -2.637 -18.734 1 98.94 256 ALA B C 1
ATOM 3748 O O . ALA B 1 256 ? 7.836 -3.707 -18.922 1 98.94 256 ALA B O 1
ATOM 3749 N N . VAL B 1 257 ? 5.938 -2.5 -18.797 1 98.88 257 VAL B N 1
ATOM 3750 C CA . VAL B 1 257 ? 5.059 -3.654 -18.984 1 98.88 257 VAL B CA 1
ATOM 3751 C C . VAL B 1 257 ? 5.316 -4.297 -20.344 1 98.88 257 VAL B C 1
ATOM 3753 O O . VAL B 1 257 ? 5.465 -5.52 -20.438 1 98.88 257 VAL B O 1
ATOM 3756 N N . ASN B 1 258 ? 5.406 -3.467 -21.391 1 98.88 258 ASN B N 1
ATOM 3757 C CA . ASN B 1 258 ? 5.656 -3.986 -22.734 1 98.88 258 ASN B CA 1
ATOM 3758 C C . ASN B 1 258 ? 6.977 -4.75 -22.797 1 98.88 258 ASN B C 1
ATOM 3760 O O . ASN B 1 258 ? 7.035 -5.844 -23.359 1 98.88 258 ASN B O 1
ATOM 3764 N N . ALA B 1 259 ? 8 -4.203 -22.203 1 98.81 259 ALA B N 1
ATOM 3765 C CA . ALA B 1 259 ? 9.32 -4.832 -22.25 1 98.81 259 ALA B CA 1
ATOM 3766 C C . ALA B 1 259 ? 9.328 -6.137 -21.453 1 98.81 259 ALA B C 1
ATOM 3768 O O . ALA B 1 259 ? 9.945 -7.117 -21.875 1 98.81 259 ALA B O 1
ATOM 3769 N N . ALA B 1 260 ? 8.68 -6.125 -20.312 1 98.56 260 ALA B N 1
ATOM 3770 C CA . ALA B 1 260 ? 8.617 -7.328 -19.5 1 98.56 260 ALA B CA 1
ATOM 3771 C C . ALA B 1 260 ? 7.867 -8.445 -20.203 1 98.56 260 ALA B C 1
ATOM 3773 O O . ALA B 1 260 ? 8.312 -9.602 -20.219 1 98.56 260 ALA B O 1
ATOM 3774 N N . VAL B 1 261 ? 6.73 -8.125 -20.781 1 98.31 261 VAL B N 1
ATOM 3775 C CA . VAL B 1 261 ? 5.938 -9.125 -21.5 1 98.31 261 VAL B CA 1
ATOM 3776 C C . VAL B 1 261 ? 6.727 -9.656 -22.703 1 98.31 261 VAL B C 1
ATOM 3778 O O . VAL B 1 261 ? 6.746 -10.859 -22.953 1 98.31 261 VAL B O 1
ATOM 3781 N N . GLN B 1 262 ? 7.34 -8.75 -23.438 1 97.75 262 GLN B N 1
ATOM 3782 C CA . GLN B 1 262 ? 8.148 -9.156 -24.594 1 97.75 262 GLN B CA 1
ATOM 3783 C C . GLN B 1 262 ? 9.266 -10.109 -24.156 1 97.75 262 GLN B C 1
ATOM 3785 O O . GLN B 1 262 ? 9.484 -11.141 -24.797 1 97.75 262 GLN B O 1
ATOM 3790 N N . LYS B 1 263 ? 9.984 -9.766 -23.109 1 96.88 263 LYS B N 1
ATOM 3791 C CA . LYS B 1 263 ? 11.055 -10.617 -22.609 1 96.88 263 LYS B CA 1
ATOM 3792 C C . LYS B 1 263 ? 10.516 -11.984 -22.172 1 96.88 263 LYS B C 1
ATOM 3794 O O . LYS B 1 263 ? 11.164 -13.008 -22.406 1 96.88 263 LYS B O 1
ATOM 3799 N N . ASP B 1 264 ? 9.367 -11.977 -21.484 1 94.88 264 ASP B N 1
ATOM 3800 C CA . ASP B 1 264 ? 8.727 -13.219 -21.078 1 94.88 264 ASP B CA 1
ATOM 3801 C C . ASP B 1 264 ? 8.43 -14.117 -22.281 1 94.88 264 ASP B C 1
ATOM 3803 O O . ASP B 1 264 ? 8.656 -15.328 -22.219 1 94.88 264 ASP B O 1
ATOM 3807 N N . ASN B 1 265 ? 7.91 -13.531 -23.312 1 93.25 265 ASN B N 1
ATOM 3808 C CA . ASN B 1 265 ? 7.621 -14.266 -24.547 1 93.25 265 ASN B CA 1
ATOM 3809 C C . ASN B 1 265 ? 8.891 -14.844 -25.156 1 93.25 265 ASN B C 1
ATOM 3811 O O . ASN B 1 265 ? 8.883 -15.961 -25.672 1 93.25 265 ASN B O 1
ATOM 3815 N N . GLU B 1 266 ? 9.93 -14.117 -25.141 1 93.06 266 GLU B N 1
ATOM 3816 C CA . GLU B 1 266 ? 11.211 -14.586 -25.672 1 93.06 266 GLU B CA 1
ATOM 3817 C C . GLU B 1 266 ? 11.727 -15.781 -24.875 1 93.06 266 GLU B C 1
ATOM 3819 O O . GLU B 1 266 ? 12.219 -16.75 -25.469 1 93.06 266 GLU B O 1
ATOM 3824 N N . LEU B 1 267 ? 11.602 -15.664 -23.578 1 88.19 267 LEU B N 1
ATOM 3825 C CA . LEU B 1 267 ? 12.086 -16.734 -22.703 1 88.19 267 LEU B CA 1
ATOM 3826 C C . LEU B 1 267 ? 11.25 -18 -22.891 1 88.19 267 LEU B C 1
ATOM 3828 O O . LEU B 1 267 ? 11.766 -19.109 -22.75 1 88.19 267 LEU B O 1
ATOM 3832 N N . SER B 1 268 ? 9.961 -17.938 -23.109 1 83.94 268 SER B N 1
ATOM 3833 C CA . SER B 1 268 ? 9.07 -19.078 -23.281 1 83.94 268 SER B CA 1
ATOM 3834 C C . SER B 1 268 ? 9.336 -19.781 -24.609 1 83.94 268 SER B C 1
ATOM 3836 O O . SER B 1 268 ? 9.102 -20.984 -24.734 1 83.94 268 SER B O 1
ATOM 3838 N N . ARG B 1 269 ? 9.758 -19.094 -25.609 1 79.31 269 ARG B N 1
ATOM 3839 C CA . ARG B 1 269 ? 10.062 -19.672 -26.906 1 79.31 269 ARG B CA 1
ATOM 3840 C C . ARG B 1 269 ? 11.422 -20.359 -26.906 1 79.31 269 ARG B C 1
ATOM 3842 O O . ARG B 1 269 ? 11.656 -21.297 -27.672 1 79.31 269 ARG B O 1
ATOM 3849 N N . ALA B 1 270 ? 12.289 -19.828 -26.141 1 69.25 270 ALA B N 1
ATOM 3850 C CA . ALA B 1 270 ? 13.625 -20.406 -26.078 1 69.25 270 ALA B CA 1
ATOM 3851 C C . ALA B 1 270 ? 13.602 -21.75 -25.344 1 69.25 270 ALA B C 1
ATOM 3853 O O . ALA B 1 270 ? 14.445 -22.609 -25.594 1 69.25 270 ALA B O 1
ATOM 3854 N N . LYS B 1 271 ? 12.625 -22.109 -24.656 1 56.69 271 LYS B N 1
ATOM 3855 C CA . LYS B 1 271 ? 12.547 -23.391 -23.953 1 56.69 271 LYS B CA 1
ATOM 3856 C C . LYS B 1 271 ? 11.906 -24.469 -24.828 1 56.69 271 LYS B C 1
ATOM 3858 O O . LYS B 1 271 ? 11.047 -24.156 -25.656 1 56.69 271 LYS B O 1
#

Nearest PDB structures (foldseek):
  5bse-assembly1_A  TM=9.139E-01  e=2.816E-23  Medicago truncatula
  5bsh-assembly1_D  TM=9.191E-01  e=7.458E-23  Medicago truncatula
  5bsh-assembly1_G  TM=9.275E-01  e=3.214E-22  Medicago truncatula
  5uau-assembly1_C  TM=8.371E-01  e=9.045E-22  Homo sapiens
  2rcy-assembly1_A  TM=8.352E-01  e=1.996E-21  Plasmodium falciparum 3D7

Sequence (542 aa):
MLTVGILGTGSMGSAIARGVAANGKEKFRLCLYARRKESSAPLAEELGAEVATDPDDLVTKSDITVIAVKPYQVNGVLSKLADPKQTIIVSVAAGRSLATLQEDLPTDAAGLVRVMPNVNASLGRSMSGLAASEGTSPETLEKVVQVFDCCGNTEVISEDLFPAFAAIAGCLPGWIFQLIDSFARAGLAHGIPKAQAVRIVATAMAGTAENVEAQAAKGELTPTDLVDTVLSPGGTTVAGLLAAEAAGLSNAATAAVNAAVQKDNELSRAKMLTVGILGTGSMGSAIARGVAANGKEKFRLCLYARRKESSAPLAEELGAEVATDPDDLVTKSDITVIAVKPYQVNGVLSKLADPKQTIIVSVAAGRSLATLQEDLPTDAAGLVRVMPNVNASLGRSMSGLAASEGTSPETLEKVVQVFDCCGNTEVISEDLFPAFAAIAGCLPGWIFQLIDSFARAGLAHGIPKAQAVRIVATAMAGTAENVEAQAAKGELTPTDLVDTVLSPGGTTVAGLLAAEAAGLSNAATAAVNAAVQKDNELSRAK

Solvent-accessible surface area (backbone atoms only — not comparable to full-atom values): 25808 Å² total; per-residue (Å²): 118,47,28,41,14,34,42,21,47,47,75,66,26,40,19,48,51,50,12,30,52,72,62,25,57,88,50,43,43,49,32,33,30,35,95,50,58,80,51,24,53,60,53,22,64,74,60,73,34,40,75,40,90,44,70,56,53,31,46,75,66,12,49,33,31,35,39,32,48,57,51,90,47,45,51,70,54,40,49,64,42,80,71,47,49,74,14,28,40,31,36,55,34,67,94,59,46,66,69,56,51,56,67,29,33,74,58,68,46,55,23,45,34,41,36,46,61,27,82,30,25,71,75,34,29,12,35,24,41,34,26,66,39,90,82,32,47,70,69,59,50,48,55,53,48,56,51,47,41,24,16,27,42,70,44,82,46,62,67,91,42,45,50,39,46,39,25,49,28,40,27,35,40,38,48,49,28,49,43,40,46,27,39,11,49,40,29,30,76,58,67,40,57,54,73,59,22,38,48,43,29,19,42,20,47,18,23,39,22,45,48,50,40,54,28,55,76,68,69,72,51,53,43,69,54,51,28,56,74,62,44,50,93,91,34,34,37,45,42,10,41,53,36,10,48,75,35,16,40,50,52,7,36,34,35,16,38,52,35,14,30,50,45,44,54,52,56,59,65,74,98,118,47,27,40,14,33,42,21,47,47,74,67,24,40,20,48,51,50,13,29,52,73,62,26,58,88,48,42,42,49,33,34,30,35,95,52,56,81,52,25,50,60,52,20,64,75,61,71,34,41,76,39,89,44,71,56,53,32,44,73,65,12,48,33,32,35,41,32,47,56,52,91,47,45,51,70,54,40,49,66,44,82,72,47,49,74,14,28,39,32,34,56,33,68,93,59,47,66,69,58,51,58,67,29,32,74,56,70,44,54,22,42,34,42,35,44,60,26,83,30,24,72,75,34,31,12,33,24,40,34,26,67,40,90,82,32,48,69,69,60,50,49,54,52,48,55,53,47,42,24,16,29,41,70,44,82,46,63,66,90,41,44,50,40,46,38,23,49,29,40,29,36,39,39,48,48,27,49,42,42,44,29,39,9,49,40,29,31,75,57,68,40,56,54,73,59,21,38,49,43,28,19,42,19,46,18,24,38,22,45,48,49,40,54,27,56,75,68,68,73,52,52,40,68,54,52,27,56,74,62,46,52,93,90,32,34,38,46,43,10,41,54,37,11,48,76,36,15,39,47,51,7,37,36,36,16,39,53,36,13,30,52,45,44,54,52,56,62,64,72,99

Radius of gyration: 25.93 Å; Cα contacts (8 Å, |Δi|>4): 1202; chains: 2; bounding box: 46×78×56 Å

InterPro domains:
  IPR000304 Pyrroline-5-carboxylate reductase-like [MF_01925] (2-267)
  IPR000304 Pyrroline-5-carboxylate reductase-like [PIRSF000193] (3-268)
  IPR000304 Pyrroline-5-carboxylate reductase-like [TIGR00112] (4-267)
  IPR008927 6-phosphogluconate dehydrogenase-like, C-terminal domain superfamily [SSF48179] (158-269)
  IPR028939 Pyrroline-5-carboxylate reductase, catalytic, N-terminal [PF03807] (3-95)
  IPR029036 Pyrroline-5-carboxylate reductase, dimerisation domain [PF14748] (159-267)
  IPR036291 NAD(P)-binding domain superfamily [SSF51735] (3-156)

Foldseek 3Di:
DFEEEEEDQPDLSLLLLVLCLVQVVVPYAYEYEYPDPVRTVVSCVVRVHHYAPDLQRRLVRGQEYEYEDEPVCLLVSQLPHDDQARHAYEYQYPLQDQVNNCVSHPDDHQWYKYKHWAPQSNVLAIEMEIETDPNHDPVNVVVVQVSSVSSHHYDYDHPVCVLLVCQVGHVVVVVVVVVLQVQLVVVVVVPDDSVRSSVVSVVVVVVVVVVQVVCVVVVHDHPVRVLVVPDDVVDPSVVVVVVCVVVQVVVVSVVSSVVSSVVVVVVSVVD/DFEEEEEDQPPLSLLLLVLCLVQVVVPYAYEYEYPDCVRTVVSCVVRVHHYAPDLQRRLVRGQEYEYEDEPVCLLVSQLPHDDQARHAYEYQYPLQDQVNNCVSHPDDHQWYKYKHWAPQSNVLAIEMEIETDPNHDPVNVVVVQVSSVSSHHYDYDHPVCVLLVCQVGHVVVVVVVVVLQVQLVVVVVVPDDSVRSSVVSVVVVVVVVVVQVVCVVVVHAHPVRVLVVPDDVVDPSVVVVVVCVVVQVVVVSVVSSVVSSVVVVVVSVVD

Secondary structure (DSSP, 8-state):
-EEEEEE--SHHHHHHHHHHHHH-TTTEEEEEE-SSHHHHHHHHHHHT-EE-SSHHHHHHH-SEEEE-S-HHHHHHHHTT-S-GGGSEEEE--TT--HHHHHHH-SS--SEEEEEE--GGGGGT-EEEEEEE-TT--HHHHHHHHHHHHTTEEEEE--GGGHHHHIIIIIIHHHHHHHHHHHHHHHHHHTT--HHHHHHHHHHHHHHHHHHHHHHHHHT---HHHHHHHT--TT-HHHHHHHHHHHTTHHHHHHHHHHHHHHHHHHHHHH-/-EEEEEE--SHHHHHHHHHHHHH-TTTEEEEEE-SSHHHHHHHHHHHT-EE-SSHHHHHHH-SEEEE-S-HHHHHHHHTT-S-GGGSEEEE--TT--HHHHHHH-SS--SEEEEEE--GGGGGT-EEEEEEE-TT--HHHHHHHHHHHHTTEEEEE--GGGHHHHIIIIIIHHHHHHHHHHHHHHHHHHTT--HHHHHHHHHHHHHHHHHHHHHHHHHT---HHHHHHHT--TT-HHHHHHHHHHHTTHHHHHHHHHHHHHHHHHHHHHH-